Protein AF-0000000071072616 (afdb_homodimer)

Secondary structure (DSSP, 8-state):
--------------------------------S--STT-S---HHHHHHHHHHHHHHHHTTPPPPPGGGG-EEEEE-TTSSSS-EEE-TT-HHHHHTS---TTS-EEEEE--TT--TTSHHHHHHHHHHHHHS--EEEEEE-HHHH--S-HHHHHTTHHHHHHHHHHHHHHHHHHH---GGGEEEEEETHHHHHHHHHHHHTTTS--SEEEEES-B-TGGGG--TTSS--GGGSS-EEEEES-TTTTB---SSS-SEEEEEGGGS--TT-S-TTSSS-GGGHHHHHHHHHHHHHHH-TTS-EEEEES-HHHHHTT-----SS---TT---EEE-SEESS-SSPP---EEEEE---SSSS-S--SSEEE-------HHHHHHT-----/-----------------------------------STTTS---HHHHHHHHHHHHHHHHTTPPPPPGGGG-EEEEE-TTSSSS-EEE-TT-HHHHHTS---TTS-EEEEE--TT--TTSHHHHHHHHHHHHHS--EEEEEE-HHHH--S-HHHHHTTHHHHHHHHHHHHHHHHHHH---GGGEEEEEETHHHHHHHHHHHHHTTS--SEEEEES-B-TGGGG--TTSS--GGGSS-EEEEES-TTTTB---SSS-SEEEEEGGGS--TT-S-SSSSS-GGGHHHHHHHHHHHHHHH-TTS-EEEEES-HHHHHTT-----SS---TT---EEE-SEESS-SSPP---EEEEE---SSSS-S--SSEEE-------HHHHHHT-----

InterPro domains:
  IPR000734 Triacylglycerol lipase family [PR00821] (94-113)
  IPR000734 Triacylglycerol lipase family [PR00821] (159-178)
  IPR000734 Triacylglycerol lipase family [PR00821] (182-200)
  IPR000734 Triacylglycerol lipase family [PR00821] (282-297)
  IPR000734 Triacylglycerol lipase family [PTHR11610] (71-376)
  IPR013818 Lipase [PF00151] (71-360)
  IPR029058 Alpha/Beta hydrolase fold [G3DSA:3.40.50.1820] (52-362)
  IPR029058 Alpha/Beta hydrolase fold [SSF53474] (72-361)
  IPR033906 Lipase, N-terminal [cd00707] (72-356)

Sequence (774 aa):
MGSLTGMHLLRWSLWTWLLVLGAVGLDASVDYFAYAPGKCELSISLVIQDMIATEAGLLLGRPRLSQTKLLRYDLYTTLNPKERQIL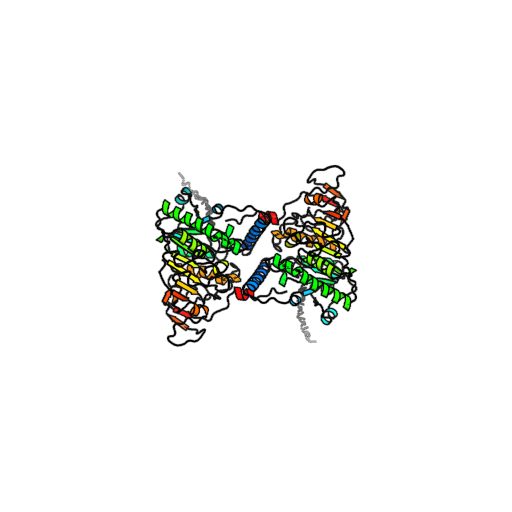RPGDLTMLRNSHFNPKWPVRISIHGWAGKSVTCSNAAIKDAYLSRGNYNVIILDWSRQALDISYPRVSKQLPSIAANVAKMLRFLHENTGVPYEQIYLIGHSAGSHISGLTGKMLRPQRLGAIFALDPAGLTQLSLGPEDRLDVNDALYVESIHTDLTLLGNPSTKLSHASFFANWGLGQPHCPNATATEFDFVCDHFAAMFYFAESVRNPKSFAALRCTSAKSVLSATCNCNIGGSGKYAVQTCTGNEFMGGEPAVHKRGIFYLSTRPQSPYGSSDGLVHIKRPRPSTIRETANRRPFGMGSLTGMHLLRWSLWTWLLVLGAVGLDASVDYFAYAPGKCELSISLVIQDMIATEAGLLLGRPRLSQTKLLRYDLYTTLNPKERQILRPGDLTMLRNSHFNPKWPVRISIHGWAGKSVTCSNAAIKDAYLSRGNYNVIILDWSRQALDISYPRVSKQLPSIAANVAKMLRFLHENTGVPYEQIYLIGHSAGSHISGLTGKMLRPQRLGAIFALDPAGLTQLSLGPEDRLDVNDALYVESIHTDLTLLGNPSTKLSHASFFANWGLGQPHCPNATATEFDFVCDHFAAMFYFAESVRNPKSFAALRCTSAKSVLSATCNCNIGGSGKYAVQTCTGNEFMGGEPAVHKRGIFYLSTRPQSPYGSSDGLVHIKRPRPSTIRETANRRPFG

Radius of gyration: 34.67 Å; Cα contacts (8 Å, |Δi|>4): 1694; chains: 2; bounding box: 90×113×124 Å

Foldseek 3Di:
DDDPDPPPPPCVVPVPVPVPPPCPVPPPVPVQQCLPLPRQPLDPVVLLVLQVVLVVCVVVPPDDDDQQVQKWKWKDWLVRLRDTQTDHQPCVVSVVPDPDDLVAFEEEEEEAASDACRASLVNLQSCLQRVVHTHTYIYMGRNNLRSHPDVVSSLVCLLVLLVRVLSRVVSCCVNRVRAQLRYEYEYAASGQFSLLSNLVVNPPGAHNEYEYQQHFCPPCVPDDCNSGAFANSHPFYEYEAQAVPHTGRLDPGRGQEYEYELLSFAALQADDPSSSDDRQCRSRSVSSNLQSLCANPVLQWFKAFAPDSVCSNQLQGDDDPDDRDRFDFDKAQGDHTPHYPPDDHDGGYIYAYFDNDPVTGPSPRMGGRGGHDHHSNVVVVPDDPDD/DDCPPPPPPPPVPPVVVPPCPPCPVPPPVPVLLPLPLPPQPLDPVVLLVLQVVLVVCVVVPPDDDDQQVQKWKWKDWLVRLRDTQIDHQPCVVSVVPDPDDLVAFEEEEEEAASDACRHSLVNLQSCLQRVVHTHTYIYMGRNNLRSHPDVVSSLVCLLVLLVRVLSRVCSCCVNRVRAQLSYEYEYAASGQFSLLSNLVVNPPGAHNEYEYQQHFCPPCVPDDCNSGAFANSHPFYEYEAQAVPHTGRLDPGRGQEYEYELLNFAALQADDPSSSDDRQCRSRSVSSNLQSLCANPVLQWFWAFAPDSVCSNQLQGDDPPDDRDRFDFDKAQGDHTPHYPPDDHDGGYIYAYFDNDPVTGPSPRMGGRGGHDHHSNVVVVPDDDDD

Nearest PDB structures (foldseek):
  2oxe-assembly2_B  TM=8.425E-01  e=4.514E-25  Homo sapiens
  1gpl-assembly1_A  TM=8.158E-01  e=2.319E-25  Cavia porcellus
  2oxe-assembly1_A  TM=8.269E-01  e=4.508E-24  Homo sapiens
  2pvs-assembly1_A  TM=8.313E-01  e=9.324E-24  Homo sapiens
  2pvs-assembly2_B  TM=8.144E-01  e=1.262E-23  Homo sapiens

pLDDT: mean 85.08, std 22.02, range [21.58, 98.94]

Organism: Drosophila erecta (NCBI:txid7220)

Solvent-accessible surface area (backbone atoms only — not comparable to full-atom values): 40206 Å² total; per-residue (Å²): 136,79,78,82,72,77,74,70,74,71,70,71,67,71,68,69,71,67,71,71,73,71,74,73,66,71,68,72,67,70,70,69,51,44,77,51,99,87,54,38,68,42,46,66,64,56,51,48,49,37,16,47,16,44,51,43,13,58,76,71,61,51,77,81,74,59,67,79,80,42,55,42,34,35,37,31,29,72,90,32,73,56,49,74,41,70,46,53,72,84,38,61,68,48,48,68,74,42,87,72,47,61,88,33,48,36,39,33,39,28,56,26,74,63,31,49,54,65,28,54,61,50,47,46,39,50,49,24,53,46,71,74,38,74,36,34,36,31,33,43,24,50,30,69,54,22,30,43,82,48,58,69,66,39,59,71,43,38,64,62,52,13,52,52,51,38,48,34,53,51,43,48,28,75,74,59,60,36,57,51,57,47,29,33,36,40,9,26,21,50,12,16,32,26,43,18,45,20,24,58,69,42,57,91,53,49,32,33,30,34,42,21,24,15,30,40,19,60,78,54,65,80,50,54,64,89,76,31,39,28,38,78,25,21,75,31,20,37,31,32,31,17,20,48,83,62,59,16,40,79,66,70,67,38,21,41,21,33,37,24,42,38,59,11,26,20,41,67,51,50,56,45,84,79,54,55,49,60,43,55,47,30,26,49,50,43,28,45,56,54,39,21,48,9,42,67,34,41,59,23,30,16,17,33,68,34,92,40,72,62,30,42,75,67,47,52,58,69,77,62,91,74,66,78,58,74,52,58,70,45,78,33,73,34,73,47,50,52,64,29,64,74,83,70,91,58,74,47,42,28,40,28,41,65,45,58,50,85,73,34,41,73,58,71,48,43,20,56,44,67,64,82,42,77,33,48,42,56,56,38,24,68,47,66,66,79,121,133,82,76,79,74,73,76,73,74,73,74,71,69,71,69,67,70,67,72,69,70,69,72,71,66,71,68,70,68,70,70,56,68,41,71,48,97,86,50,37,67,43,46,65,64,55,51,49,52,36,16,49,16,43,52,41,14,57,76,72,63,51,77,81,75,60,68,80,79,43,56,44,34,34,37,31,29,70,90,33,74,57,50,75,42,70,46,53,71,84,40,60,67,47,50,69,74,42,87,72,46,59,89,33,47,35,40,34,39,28,55,26,74,64,31,49,55,64,27,55,61,51,46,45,39,50,49,22,53,46,72,75,39,73,36,33,34,30,32,42,24,50,28,70,54,22,29,42,83,49,58,69,66,39,59,72,43,37,64,62,51,12,51,51,49,39,47,34,53,50,43,47,29,75,74,60,62,34,57,49,56,47,30,33,34,40,8,27,22,52,13,16,32,27,41,18,45,19,26,57,70,43,58,91,54,48,31,33,30,32,42,22,23,13,31,41,17,59,79,54,65,78,50,56,63,89,77,31,36,26,36,80,24,22,76,32,21,37,31,34,30,17,20,49,84,61,58,16,40,78,66,70,67,40,22,41,22,33,36,22,42,37,60,11,26,20,42,68,50,50,56,45,84,79,55,56,50,61,44,55,46,31,25,50,50,42,28,45,54,54,40,21,48,10,42,66,36,42,58,23,30,17,16,32,68,34,94,40,73,63,30,42,74,66,47,51,56,67,75,62,93,74,67,78,57,74,51,58,72,44,77,34,75,35,71,47,51,50,64,28,64,75,82,69,90,58,74,47,42,28,40,26,42,63,44,58,50,83,74,34,42,72,57,70,48,45,18,56,45,67,64,81,42,76,34,47,40,58,54,38,23,68,47,67,65,79,124

Structure (mmCIF, N/CA/C/O backbone):
data_AF-0000000071072616-model_v1
#
loop_
_entity.id
_entity.type
_entity.pdbx_description
1 polymer GG16977
#
loop_
_atom_site.group_PDB
_atom_site.id
_atom_site.type_symbol
_atom_site.label_atom_id
_atom_site.label_alt_id
_atom_site.label_comp_id
_atom_site.label_asym_id
_atom_site.label_entity_id
_atom_site.label_seq_id
_atom_site.pdbx_PDB_ins_code
_atom_site.Cartn_x
_atom_site.Cartn_y
_atom_site.Cartn_z
_atom_site.occupancy
_atom_site.B_iso_or_equiv
_atom_site.auth_seq_id
_atom_site.auth_comp_id
_atom_site.auth_asym_id
_atom_site.auth_atom_id
_atom_site.pdbx_PDB_model_num
ATOM 1 N N . MET A 1 1 ? -52.188 4.984 -93 1 22.78 1 MET A N 1
ATOM 2 C CA . MET A 1 1 ? -51.219 3.932 -93.312 1 22.78 1 MET A CA 1
ATOM 3 C C . MET A 1 1 ? -49.906 4.148 -92.562 1 22.78 1 MET A C 1
ATOM 5 O O . MET A 1 1 ? -49.125 3.225 -92.375 1 22.78 1 MET A O 1
ATOM 9 N N . GLY A 1 2 ? -49.625 5.484 -92.5 1 22.42 2 GLY A N 1
ATOM 10 C CA . GLY A 1 2 ? -48.312 5.992 -92.188 1 22.42 2 GLY A CA 1
ATOM 11 C C . GLY A 1 2 ? -47.75 5.496 -90.875 1 22.42 2 GLY A C 1
ATOM 12 O O . GLY A 1 2 ? -48.5 4.992 -90.062 1 22.42 2 GLY A O 1
ATOM 13 N N . SER A 1 3 ? -46.438 5.566 -90.75 1 21.58 3 SER A N 1
ATOM 14 C CA . SER A 1 3 ? -45.188 5.016 -90.312 1 21.58 3 SER A CA 1
ATOM 15 C C . SER A 1 3 ? -44.906 5.457 -88.875 1 21.58 3 SER A C 1
ATOM 17 O O . SER A 1 3 ? -44.062 6.328 -88.625 1 21.58 3 SER A O 1
ATOM 19 N N . LEU A 1 4 ? -46 5.855 -88.25 1 24.3 4 LEU A N 1
ATOM 20 C CA . LEU A 1 4 ? -45.812 6.602 -87 1 24.3 4 LEU A CA 1
ATOM 21 C C . LEU A 1 4 ? -44.875 5.867 -86.062 1 24.3 4 LEU A C 1
ATOM 23 O O . LEU A 1 4 ? -45.125 4.719 -85.688 1 24.3 4 LEU A O 1
ATOM 27 N N . THR A 1 5 ? -43.594 6.258 -86.25 1 24.67 5 THR A N 1
ATOM 28 C CA . THR A 1 5 ? -42.281 5.883 -85.75 1 24.67 5 THR A CA 1
ATOM 29 C C . THR A 1 5 ? -42.312 5.711 -84.25 1 24.67 5 THR A C 1
ATOM 31 O O . THR A 1 5 ? -43.062 6.379 -83.5 1 24.67 5 THR A O 1
ATOM 34 N N . GLY A 1 6 ? -41.781 4.582 -83.688 1 23.25 6 GLY A N 1
ATOM 35 C CA . GLY A 1 6 ? -41.656 3.656 -82.625 1 23.25 6 GLY A CA 1
ATOM 36 C C . GLY A 1 6 ? -40.875 4.246 -81.438 1 23.25 6 GLY A C 1
ATOM 37 O O . GLY A 1 6 ? -39.656 4.227 -81.375 1 23.25 6 GLY A O 1
ATOM 38 N N . MET A 1 7 ? -41.25 5.617 -81.25 1 24.14 7 MET A N 1
ATOM 39 C CA . MET A 1 7 ? -40.375 6.34 -80.312 1 24.14 7 MET A CA 1
ATOM 40 C C . MET A 1 7 ? -40.125 5.527 -79.062 1 24.14 7 MET A C 1
ATOM 42 O O . MET A 1 7 ? -41.062 5.148 -78.375 1 24.14 7 MET A O 1
ATOM 46 N N . HIS A 1 8 ? -39.062 4.766 -79.125 1 23.36 8 HIS A N 1
ATOM 47 C CA . HIS A 1 8 ? -38.438 3.85 -78.188 1 23.36 8 HIS A CA 1
ATOM 48 C C . HIS A 1 8 ? -38.281 4.504 -76.812 1 23.36 8 HIS A C 1
ATOM 50 O O . HIS A 1 8 ? -37.656 5.562 -76.688 1 23.36 8 HIS A O 1
ATOM 56 N N . LEU A 1 9 ? -39.469 4.672 -76.188 1 24.8 9 LEU A N 1
ATOM 57 C CA . LEU A 1 9 ? -39.531 5.188 -74.812 1 24.8 9 LEU A CA 1
ATOM 58 C C . LEU A 1 9 ? -38.438 4.574 -74 1 24.8 9 LEU A C 1
ATOM 60 O O . LEU A 1 9 ? -38.344 3.35 -73.875 1 24.8 9 LEU A O 1
ATOM 64 N N . LEU A 1 10 ? -37.25 5.172 -74.25 1 24.12 10 LEU A N 1
ATOM 65 C CA . LEU A 1 10 ? -36.031 4.84 -73.5 1 24.12 10 LEU A CA 1
ATOM 66 C C . LEU A 1 10 ? -36.344 4.723 -72 1 24.12 10 LEU A C 1
ATOM 68 O O . LEU A 1 10 ? -36.938 5.633 -71.438 1 24.12 10 LEU A O 1
ATOM 72 N N . ARG A 1 11 ? -36.656 3.467 -71.688 1 25.62 11 ARG A N 1
ATOM 73 C CA . ARG A 1 11 ? -36.844 2.91 -70.312 1 25.62 11 ARG A CA 1
ATOM 74 C C . ARG A 1 11 ? -35.844 3.475 -69.375 1 25.62 11 ARG A C 1
ATOM 76 O O . ARG A 1 11 ? -34.625 3.219 -69.5 1 25.62 11 ARG A O 1
ATOM 83 N N . TRP A 1 12 ? -35.938 4.805 -69.25 1 24.3 12 TRP A N 1
ATOM 84 C CA . TRP A 1 12 ? -35.031 5.402 -68.312 1 24.3 12 TRP A CA 1
ATOM 85 C C . TRP A 1 12 ? -35 4.559 -67 1 24.3 12 TRP A C 1
ATOM 87 O O . TRP A 1 12 ? -36.031 4.395 -66.312 1 24.3 12 TRP A O 1
ATOM 97 N N . SER A 1 13 ? -34.562 3.305 -67.312 1 23.81 13 SER A N 1
ATOM 98 C CA . SER A 1 13 ? -34.312 2.459 -66.125 1 23.81 13 SER A CA 1
ATOM 99 C C . SER A 1 13 ? -33.719 3.256 -65 1 23.81 13 SER A C 1
ATOM 101 O O . SER A 1 13 ? -32.656 3.842 -65.125 1 23.81 13 SER A O 1
ATOM 103 N N . LEU A 1 14 ? -34.594 4.145 -64.562 1 26.8 14 LEU A N 1
ATOM 104 C CA . LEU A 1 14 ? -34.281 4.738 -63.25 1 26.8 14 LEU A CA 1
ATOM 105 C C . LEU A 1 14 ? -33.562 3.744 -62.344 1 26.8 14 LEU A C 1
ATOM 107 O O . LEU A 1 14 ? -34.094 2.725 -61.938 1 26.8 14 LEU A O 1
ATOM 111 N N . TRP A 1 15 ? -32.375 3.387 -62.844 1 24.34 15 TRP A N 1
ATOM 112 C CA . TRP A 1 15 ? -31.469 2.588 -62.031 1 24.34 15 TRP A CA 1
ATOM 113 C C . TRP A 1 15 ? -31.484 3.07 -60.594 1 24.34 15 TRP A C 1
ATOM 115 O O . TRP A 1 15 ? -31.094 4.211 -60.312 1 24.34 15 TRP A O 1
ATOM 125 N N . THR A 1 16 ? -32.688 2.842 -59.969 1 25.86 16 THR A N 1
ATOM 126 C CA . THR A 1 16 ? -32.719 2.975 -58.531 1 25.86 16 THR A CA 1
ATOM 127 C C . THR A 1 16 ? -31.391 2.555 -57.906 1 25.86 16 THR A C 1
ATOM 129 O O . THR A 1 16 ? -30.984 1.395 -58 1 25.86 16 THR A O 1
ATOM 132 N N . TRP A 1 17 ? -30.438 3.355 -58.188 1 26.48 17 TRP A N 1
ATOM 133 C CA . TRP A 1 17 ? -29.188 3.139 -57.469 1 26.48 17 TRP A CA 1
ATOM 134 C C . TRP A 1 17 ? -29.469 2.762 -56 1 26.48 17 TRP A C 1
ATOM 136 O O . TRP A 1 17 ? -29.969 3.58 -55.219 1 26.48 17 TRP A O 1
ATOM 146 N N . LEU A 1 18 ? -30.156 1.641 -55.875 1 25.84 18 LEU A N 1
ATOM 147 C CA . LEU A 1 18 ? -30.219 1.137 -54.531 1 25.84 18 LEU A CA 1
ATOM 148 C C . LEU A 1 18 ? -28.859 1.293 -53.844 1 25.84 18 LEU A C 1
ATOM 150 O O . LEU A 1 18 ? -27.875 0.679 -54.25 1 25.84 18 LEU A O 1
ATOM 154 N N . LEU A 1 19 ? -28.562 2.496 -53.562 1 26.77 19 LEU A N 1
ATOM 155 C CA . LEU A 1 19 ? -27.438 2.689 -52.656 1 26.77 19 LEU A CA 1
ATOM 156 C C . LEU A 1 19 ? -27.453 1.65 -51.531 1 26.77 19 LEU A C 1
ATOM 158 O O . LEU A 1 19 ? -28.344 1.654 -50.688 1 26.77 19 LEU A O 1
ATOM 162 N N . VAL A 1 20 ? -27.25 0.407 -51.844 1 27.09 20 VAL A N 1
ATOM 163 C CA . VAL A 1 20 ? -26.984 -0.54 -50.781 1 27.09 20 VAL A CA 1
ATOM 164 C C . VAL A 1 20 ? -25.969 0.048 -49.812 1 27.09 20 VAL A C 1
ATOM 166 O O . VAL A 1 20 ? -24.797 0.202 -50.156 1 27.09 20 VAL A O 1
ATOM 169 N N . LEU A 1 21 ? -26.375 1.062 -49.094 1 30.33 21 LEU A N 1
ATOM 170 C CA . LEU A 1 21 ? -25.578 1.393 -47.938 1 30.33 21 LEU A CA 1
ATOM 171 C C . LEU A 1 21 ? -25.109 0.129 -47.219 1 30.33 21 LEU A C 1
ATOM 173 O O . LEU A 1 21 ? -25.922 -0.625 -46.688 1 30.33 21 LEU A O 1
ATOM 177 N N . GLY A 1 22 ? -24.266 -0.576 -47.844 1 25.94 22 GLY A N 1
ATOM 178 C CA . GLY A 1 22 ? -23.641 -1.701 -47.156 1 25.94 22 GLY A CA 1
ATOM 179 C C . GLY A 1 22 ? -23.344 -1.431 -45.688 1 25.94 22 GLY A C 1
ATOM 180 O O . GLY A 1 22 ? -22.734 -0.414 -45.344 1 25.94 22 GLY A O 1
ATOM 181 N N . ALA A 1 23 ? -24.234 -1.999 -44.781 1 29.53 23 ALA A N 1
ATOM 182 C CA . ALA A 1 23 ? -24.078 -2.17 -43.344 1 29.53 23 ALA A CA 1
ATOM 183 C C . ALA A 1 23 ? -22.672 -2.666 -43 1 29.53 23 ALA A C 1
ATOM 185 O O . ALA A 1 23 ? -22.406 -3.863 -43.094 1 29.53 23 ALA A O 1
ATOM 186 N N . VAL A 1 24 ? -21.688 -2.129 -43.625 1 30.08 24 VAL A N 1
ATOM 187 C CA . VAL A 1 24 ? -20.469 -2.691 -43.031 1 30.08 24 VAL A CA 1
ATOM 188 C C . VAL A 1 24 ? -20.578 -2.676 -41.5 1 30.08 24 VAL A C 1
ATOM 190 O O . VAL A 1 24 ? -20.641 -1.606 -40.875 1 30.08 24 VAL A O 1
ATOM 193 N N . GLY A 1 25 ? -21.469 -3.592 -41.062 1 24.83 25 GLY A N 1
ATOM 194 C CA . GLY A 1 25 ? -21.484 -3.947 -39.656 1 24.83 25 GLY A CA 1
ATOM 195 C C . GLY A 1 25 ? -20.094 -3.998 -39.031 1 24.83 25 GLY A C 1
ATOM 196 O O . GLY A 1 25 ? -19.312 -4.91 -39.344 1 24.83 25 GLY A O 1
ATOM 197 N N . LEU A 1 26 ? -19.484 -2.861 -39 1 26.39 26 LEU A N 1
ATOM 198 C CA . LEU A 1 26 ? -18.25 -2.867 -38.219 1 26.39 26 LEU A CA 1
ATOM 199 C C . LEU A 1 26 ? -18.422 -3.676 -36.938 1 26.39 26 LEU A C 1
ATOM 201 O O . LEU A 1 26 ? -19.234 -3.33 -36.094 1 26.39 26 LEU A O 1
ATOM 205 N N . ASP A 1 27 ? -18.469 -4.965 -37.219 1 22.97 27 ASP A N 1
ATOM 206 C CA . ASP A 1 27 ? -18.328 -5.891 -36.125 1 22.97 27 ASP A CA 1
ATOM 207 C C . ASP A 1 27 ? -17.328 -5.367 -35.094 1 22.97 27 ASP A C 1
ATOM 209 O O . ASP A 1 27 ? -16.141 -5.254 -35.375 1 22.97 27 ASP A O 1
ATOM 213 N N . ALA A 1 28 ? -17.875 -4.457 -34.406 1 31.95 28 ALA A N 1
ATOM 214 C CA . ALA A 1 28 ? -17.219 -4.133 -33.156 1 31.95 28 ALA A CA 1
ATOM 215 C C . ALA A 1 28 ? -16.734 -5.398 -32.438 1 31.95 28 ALA A C 1
ATOM 217 O O . ALA A 1 28 ? -17.5 -6.066 -31.75 1 31.95 28 ALA A O 1
ATOM 218 N N . SER A 1 29 ? -15.961 -6.227 -33.344 1 25.38 29 SER A N 1
ATOM 219 C CA . SER A 1 29 ? -15.336 -7.312 -32.594 1 25.38 29 SER A CA 1
ATOM 220 C C . SER A 1 29 ? -14.875 -6.84 -31.234 1 25.38 29 SER A C 1
ATOM 222 O O . SER A 1 29 ? -14 -5.98 -31.125 1 25.38 29 SER A O 1
ATOM 224 N N . VAL A 1 30 ? -15.734 -6.781 -30.391 1 27.94 30 VAL A N 1
ATOM 225 C CA . VAL A 1 30 ? -15.578 -6.641 -28.953 1 27.94 30 VAL A CA 1
ATOM 226 C C . VAL A 1 30 ? -14.406 -7.492 -28.469 1 27.94 30 VAL A C 1
ATOM 228 O O . VAL A 1 30 ? -14.516 -8.719 -28.375 1 27.94 30 VAL A O 1
ATOM 231 N N . ASP A 1 31 ? -13.18 -7.227 -29.234 1 27.78 31 ASP A N 1
ATOM 232 C CA . ASP A 1 31 ? -11.953 -7.891 -28.797 1 27.78 31 ASP A CA 1
ATOM 233 C C . ASP A 1 31 ? -11.844 -7.918 -27.281 1 27.78 31 ASP A C 1
ATOM 235 O O . ASP A 1 31 ? -11.5 -6.914 -26.656 1 27.78 31 ASP A O 1
ATOM 239 N N . TYR A 1 32 ? -12.711 -8.555 -26.75 1 26.5 32 TYR A N 1
ATOM 240 C CA . TYR A 1 32 ? -12.859 -8.836 -25.328 1 26.5 32 TYR A CA 1
ATOM 241 C C . TYR A 1 32 ? -11.508 -9.102 -24.672 1 26.5 32 TYR A C 1
ATOM 243 O O . TYR A 1 32 ? -11.258 -8.656 -23.547 1 26.5 32 TYR A O 1
ATOM 251 N N . PHE A 1 33 ? -10.859 -10.344 -25.172 1 32.41 33 PHE A N 1
ATOM 252 C CA . PHE A 1 33 ? -9.789 -11.008 -24.438 1 32.41 33 PHE A CA 1
ATOM 253 C C . PHE A 1 33 ? -8.453 -10.312 -24.688 1 32.41 33 PHE A C 1
ATOM 255 O O . PHE A 1 33 ? -7.43 -10.969 -24.875 1 32.41 33 PHE A O 1
ATOM 262 N N . ALA A 1 34 ? -8.336 -9.18 -25.219 1 31.03 34 ALA A N 1
ATOM 263 C CA . ALA A 1 34 ? -7.176 -8.617 -25.906 1 31.03 34 ALA A CA 1
ATOM 264 C C . ALA A 1 34 ? -5.973 -8.539 -24.969 1 31.03 34 ALA A C 1
ATOM 266 O O . ALA A 1 34 ? -5.961 -7.75 -24.031 1 31.03 34 ALA A O 1
ATOM 267 N N . TYR A 1 35 ? -5.25 -9.602 -24.703 1 34.19 35 TYR A N 1
ATOM 268 C CA . TYR A 1 35 ? -3.928 -9.711 -24.094 1 34.19 35 TYR A CA 1
ATOM 269 C C . TYR A 1 35 ? -3.004 -8.609 -24.609 1 34.19 35 TYR A C 1
ATOM 271 O O . TYR A 1 35 ? -1.781 -8.711 -24.484 1 34.19 35 TYR A O 1
ATOM 279 N N . ALA A 1 36 ? -3.357 -7.824 -25.594 1 34.16 36 ALA A N 1
ATOM 280 C CA . ALA A 1 36 ? -2.463 -6.816 -26.156 1 34.16 36 ALA A CA 1
ATOM 281 C C . ALA A 1 36 ? -1.95 -5.875 -25.062 1 34.16 36 ALA A C 1
ATOM 283 O O . ALA A 1 36 ? -2.678 -5.547 -24.125 1 34.16 36 ALA A O 1
ATOM 284 N N . PRO A 1 37 ? -0.721 -5.602 -24.875 1 36.59 37 PRO A N 1
ATOM 285 C CA . PRO A 1 37 ? -0.229 -4.395 -24.203 1 36.59 37 PRO A CA 1
ATOM 286 C C . PRO A 1 37 ? -1.262 -3.27 -24.172 1 36.59 37 PRO A C 1
ATOM 288 O O . PRO A 1 37 ? -1.828 -2.924 -25.219 1 36.59 37 PRO A O 1
ATOM 291 N N . GLY A 1 38 ? -2.205 -3.199 -22.844 1 37.78 38 GLY A N 1
ATOM 292 C CA . GLY A 1 38 ? -3.33 -2.289 -22.703 1 37.78 38 GLY A CA 1
ATOM 293 C C . GLY A 1 38 ? -4.531 -2.932 -22.031 1 37.78 38 GLY A C 1
ATOM 294 O O . GLY A 1 38 ? -5.461 -2.238 -21.609 1 37.78 38 GLY A O 1
ATOM 295 N N . LYS A 1 39 ? -4.797 -4.445 -22.219 1 45 39 LYS A N 1
ATOM 296 C CA . LYS A 1 39 ? -6.086 -4.945 -21.75 1 45 39 LYS A CA 1
ATOM 297 C C . LYS A 1 39 ? -5.969 -5.551 -20.359 1 45 39 LYS A C 1
ATOM 299 O O . LYS A 1 39 ? -6.934 -6.113 -19.828 1 45 39 LYS A O 1
ATOM 304 N N . CYS A 1 40 ? -4.98 -6.172 -19.922 1 52.31 40 CYS A N 1
ATOM 305 C CA . CYS A 1 40 ? -4.859 -6.57 -18.531 1 52.31 40 CYS A CA 1
ATOM 306 C C . CYS A 1 40 ? -4.973 -5.359 -17.609 1 52.31 40 CYS A C 1
ATOM 308 O O . CYS A 1 40 ? -4.703 -4.23 -18.031 1 52.31 40 CYS A O 1
ATOM 310 N N . GLU A 1 41 ? -5.977 -5.602 -16.75 1 52.97 41 GLU A N 1
ATOM 311 C CA . GLU A 1 41 ? -6.152 -4.566 -15.742 1 52.97 41 GLU A CA 1
ATOM 312 C C . GLU A 1 41 ? -4.855 -4.312 -14.984 1 52.97 41 GLU A C 1
ATOM 314 O O . GLU A 1 41 ? -4.289 -5.23 -14.383 1 52.97 41 GLU A O 1
ATOM 319 N N . LEU A 1 42 ? -3.936 -3.551 -15.5 1 51.69 42 LEU A N 1
ATOM 320 C CA . LEU A 1 42 ? -2.646 -3.211 -14.906 1 51.69 42 LEU A CA 1
ATOM 321 C C . LEU A 1 42 ? -2.811 -2.141 -13.828 1 51.69 42 LEU A C 1
ATOM 323 O O . LEU A 1 42 ? -2.178 -1.085 -13.898 1 51.69 42 LEU A O 1
ATOM 327 N N . SER A 1 43 ? -3.867 -2.145 -12.945 1 63 43 SER A N 1
ATOM 328 C CA . SER A 1 43 ? -3.621 -0.844 -12.336 1 63 43 SER A CA 1
ATOM 329 C C . SER A 1 43 ? -3.16 -0.992 -10.883 1 63 43 SER A C 1
ATOM 331 O O . SER A 1 43 ? -3.893 -1.519 -10.047 1 63 43 SER A O 1
ATOM 333 N N . ILE A 1 44 ? -1.83 -1.031 -10.742 1 69.44 44 ILE A N 1
ATOM 334 C CA . ILE A 1 44 ? -1.217 -0.937 -9.422 1 69.44 44 ILE A CA 1
ATOM 335 C C . ILE A 1 44 ? -2.107 -0.111 -8.492 1 69.44 44 ILE A C 1
ATOM 337 O O . ILE A 1 44 ? -2.316 -0.476 -7.336 1 69.44 44 ILE A O 1
ATOM 341 N N . SER A 1 45 ? -2.709 0.783 -9.102 1 70.75 45 SER A N 1
ATOM 342 C CA . SER A 1 45 ? -3.543 1.677 -8.305 1 70.75 45 SER A CA 1
ATOM 343 C C . SER A 1 45 ? -4.789 0.962 -7.797 1 70.75 45 SER A C 1
ATOM 345 O O . SER A 1 45 ? -5.199 1.159 -6.652 1 70.75 45 SER A O 1
ATOM 347 N N . LEU A 1 46 ? -5.301 0.131 -8.641 1 76.88 46 LEU A N 1
ATOM 348 C CA . LEU A 1 46 ? -6.516 -0.581 -8.25 1 76.88 46 LEU A CA 1
ATOM 349 C C . LEU A 1 46 ? -6.211 -1.625 -7.176 1 76.88 46 LEU A C 1
ATOM 351 O O . LEU A 1 46 ? -7.004 -1.823 -6.254 1 76.88 46 LEU A O 1
ATOM 355 N N . VAL A 1 47 ? -5.094 -2.297 -7.277 1 81.44 47 VAL A N 1
ATOM 356 C CA . VAL A 1 47 ? -4.684 -3.295 -6.293 1 81.44 47 VAL A CA 1
ATOM 357 C C . VAL A 1 47 ? -4.508 -2.637 -4.93 1 81.44 47 VAL A C 1
ATOM 359 O O . VAL A 1 47 ? -4.988 -3.154 -3.916 1 81.44 47 VAL A O 1
ATOM 362 N N . ILE A 1 48 ? -3.928 -1.539 -4.992 1 80 48 ILE A N 1
ATOM 363 C CA . ILE A 1 48 ? -3.678 -0.823 -3.746 1 80 48 ILE A CA 1
ATOM 364 C C . ILE A 1 48 ? -5 -0.362 -3.141 1 80 48 ILE A C 1
ATOM 366 O O . ILE A 1 48 ? -5.215 -0.487 -1.932 1 80 48 ILE A O 1
ATOM 370 N N . GLN A 1 49 ? -5.824 0.167 -3.982 1 79.81 49 GLN A N 1
ATOM 371 C CA . GLN A 1 49 ? -7.137 0.595 -3.514 1 79.81 49 GLN A CA 1
ATOM 372 C C . GLN A 1 49 ? -7.898 -0.564 -2.875 1 79.81 49 GLN A C 1
ATOM 374 O O . GLN A 1 49 ? -8.539 -0.396 -1.834 1 79.81 49 GLN A O 1
ATOM 379 N N . ASP A 1 50 ? -7.82 -1.696 -3.475 1 85.81 50 ASP A N 1
ATOM 380 C CA . ASP A 1 50 ? -8.516 -2.867 -2.949 1 85.81 50 ASP A CA 1
ATOM 381 C C . ASP A 1 50 ? -7.91 -3.312 -1.618 1 85.81 50 ASP A C 1
ATOM 383 O O . ASP A 1 50 ? -8.633 -3.734 -0.713 1 85.81 50 ASP A O 1
ATOM 387 N N . MET A 1 51 ? -6.645 -3.232 -1.521 1 88.19 51 MET A N 1
ATOM 388 C CA . MET A 1 51 ? -5.988 -3.619 -0.277 1 88.19 51 MET A CA 1
ATOM 389 C C . MET A 1 51 ? -6.352 -2.66 0.852 1 88.19 51 MET A C 1
ATOM 391 O O . MET A 1 51 ? -6.551 -3.084 1.992 1 88.19 51 MET A O 1
ATOM 395 N N . ILE A 1 52 ? -6.441 -1.416 0.509 1 85.44 52 ILE A N 1
ATOM 396 C CA . ILE A 1 52 ? -6.84 -0.413 1.49 1 85.44 52 ILE A CA 1
ATOM 397 C C . ILE A 1 52 ? -8.289 -0.653 1.916 1 85.44 52 ILE A C 1
ATOM 399 O O . ILE A 1 52 ? -8.617 -0.55 3.1 1 85.44 52 ILE A O 1
ATOM 403 N N . ALA A 1 53 ? -9.117 -0.943 0.952 1 87.56 53 ALA A N 1
ATOM 404 C CA . ALA A 1 53 ? -10.516 -1.247 1.261 1 87.56 53 ALA A CA 1
ATOM 405 C C . ALA A 1 53 ? -10.617 -2.432 2.217 1 87.56 53 ALA A C 1
ATOM 407 O O . ALA A 1 53 ? -11.43 -2.418 3.145 1 87.56 53 ALA A O 1
ATOM 408 N N . THR A 1 54 ? -9.828 -3.398 1.988 1 88.75 54 THR A N 1
ATOM 409 C CA . THR A 1 54 ? -9.797 -4.562 2.865 1 88.75 54 THR A CA 1
ATOM 410 C C . THR A 1 54 ? -9.367 -4.168 4.273 1 88.75 54 THR A C 1
ATOM 412 O O . THR A 1 54 ? -10.008 -4.543 5.258 1 88.75 54 THR A O 1
ATOM 415 N N . GLU A 1 55 ? -8.336 -3.424 4.352 1 87.69 55 GLU A N 1
ATOM 416 C CA . GLU A 1 55 ? -7.824 -3 5.652 1 87.69 55 GLU A CA 1
ATOM 417 C C . GLU A 1 55 ? -8.844 -2.139 6.387 1 87.69 55 GLU A C 1
ATOM 419 O O . GLU A 1 55 ? -9.078 -2.324 7.586 1 87.69 55 GLU A O 1
ATOM 424 N N . ALA A 1 56 ? -9.398 -1.201 5.66 1 88.19 56 ALA A N 1
ATOM 425 C CA . ALA A 1 56 ? -10.414 -0.333 6.25 1 88.19 56 ALA A CA 1
ATOM 426 C C . ALA A 1 56 ? -11.602 -1.145 6.75 1 88.19 56 ALA A C 1
ATOM 428 O O . ALA A 1 56 ? -12.156 -0.864 7.816 1 88.19 56 ALA A O 1
ATOM 429 N N . GLY A 1 57 ? -11.992 -2.082 5.957 1 89.06 57 GLY A N 1
ATOM 430 C CA . GLY A 1 57 ? -13.086 -2.951 6.367 1 89.06 57 GLY A CA 1
ATOM 431 C C . GLY A 1 57 ? -12.797 -3.695 7.66 1 89.06 57 GLY A C 1
ATOM 432 O O . GLY A 1 57 ? -13.672 -3.809 8.523 1 89.06 57 GLY A O 1
ATOM 433 N N . LEU A 1 58 ? -11.625 -4.148 7.812 1 87.25 58 LEU A N 1
ATOM 434 C CA . LEU A 1 58 ? -11.227 -4.852 9.023 1 87.25 58 LEU A CA 1
ATOM 435 C C . LEU A 1 58 ? -11.242 -3.916 10.227 1 87.25 58 LEU A C 1
ATOM 437 O O . LEU A 1 58 ? -11.758 -4.273 11.289 1 87.25 58 LEU A O 1
ATOM 441 N N . LEU A 1 59 ? -10.742 -2.742 10.031 1 86.12 59 LEU A N 1
ATOM 442 C CA . LEU A 1 59 ? -10.633 -1.776 11.117 1 86.12 59 LEU A CA 1
ATOM 443 C C . LEU A 1 59 ? -12.008 -1.271 11.539 1 86.12 59 LEU A C 1
ATOM 445 O O . LEU A 1 59 ? -12.234 -0.961 12.711 1 86.12 59 LEU A O 1
ATOM 449 N N . LEU A 1 60 ? -12.898 -1.243 10.555 1 89.62 60 LEU A N 1
ATOM 450 C CA . LEU A 1 60 ? -14.227 -0.701 10.836 1 89.62 60 LEU A CA 1
ATOM 451 C C . LEU A 1 60 ? -15.219 -1.819 11.141 1 89.62 60 LEU A C 1
ATOM 453 O O . LEU A 1 60 ? -16.422 -1.578 11.227 1 89.62 60 LEU A O 1
ATOM 457 N N . GLY A 1 61 ? -14.703 -3.035 11.188 1 86 61 GLY A N 1
ATOM 458 C CA . GLY A 1 61 ? -15.5 -4.16 11.664 1 86 61 GLY A CA 1
ATOM 459 C C . GLY A 1 61 ? -16.375 -4.766 10.586 1 86 61 GLY A C 1
ATOM 460 O O . GLY A 1 61 ? -17.516 -5.156 10.852 1 86 61 GLY A O 1
ATOM 461 N N . ARG A 1 62 ? -15.891 -4.738 9.375 1 82.81 62 ARG A N 1
ATOM 462 C CA . ARG A 1 62 ? -16.641 -5.438 8.328 1 82.81 62 ARG A CA 1
ATOM 463 C C . ARG A 1 62 ? -16.688 -6.934 8.609 1 82.81 62 ARG A C 1
ATOM 465 O O . ARG A 1 62 ? -15.672 -7.559 8.914 1 82.81 62 ARG A O 1
ATOM 472 N N . PRO A 1 63 ? -17.812 -7.453 8.57 1 75.88 63 PRO A N 1
ATOM 473 C CA . PRO A 1 63 ? -17.922 -8.891 8.805 1 75.88 63 PRO A CA 1
ATOM 474 C C . PRO A 1 63 ? -17.141 -9.719 7.781 1 75.88 63 PRO A C 1
ATOM 476 O O . PRO A 1 63 ? -17.094 -9.359 6.598 1 75.88 63 PRO A O 1
ATOM 479 N N . ARG A 1 64 ? -16.562 -10.68 8.312 1 73.25 64 ARG A N 1
ATOM 480 C CA . ARG A 1 64 ? -15.828 -11.578 7.418 1 73.25 64 ARG A CA 1
ATOM 481 C C . ARG A 1 64 ? -16.781 -12.492 6.66 1 73.25 64 ARG A C 1
ATOM 483 O O . ARG A 1 64 ? -17.766 -12.984 7.227 1 73.25 64 ARG A O 1
ATOM 490 N N . LEU A 1 65 ? -16.562 -12.547 5.414 1 69.62 65 LEU A N 1
ATOM 491 C CA . LEU A 1 65 ? -17.328 -13.484 4.613 1 69.62 65 LEU A CA 1
ATOM 492 C C . LEU A 1 65 ? -16.781 -14.906 4.746 1 69.62 65 LEU A C 1
ATOM 494 O O . LEU A 1 65 ? -15.602 -15.086 5.066 1 69.62 65 LEU A O 1
ATOM 498 N N . SER A 1 66 ? -17.625 -15.883 4.48 1 65.69 66 SER A N 1
ATOM 499 C CA . SER A 1 66 ? -17.188 -17.266 4.449 1 65.69 66 SER A CA 1
ATOM 500 C C . SER A 1 66 ? -16.234 -17.531 3.281 1 65.69 66 SER A C 1
ATOM 502 O O . SER A 1 66 ? -16.312 -16.859 2.25 1 65.69 66 SER A O 1
ATOM 504 N N . GLN A 1 67 ? -15.438 -18.422 3.486 1 62.22 67 GLN A N 1
ATOM 505 C CA . GLN A 1 67 ? -14.422 -18.766 2.494 1 62.22 67 GLN A CA 1
ATOM 506 C C . GLN A 1 67 ? -15.062 -19.188 1.178 1 62.22 67 GLN A C 1
ATOM 508 O O . GLN A 1 67 ? -14.578 -18.828 0.102 1 62.22 67 GLN A O 1
ATOM 513 N N . THR A 1 68 ? -16.031 -19.969 1.376 1 58.91 68 THR A N 1
ATOM 514 C CA . THR A 1 68 ? -16.688 -20.531 0.202 1 58.91 68 THR A CA 1
ATOM 515 C C . THR A 1 68 ? -17.203 -19.438 -0.715 1 58.91 68 THR A C 1
ATOM 517 O O . THR A 1 68 ? -17.25 -19.609 -1.937 1 58.91 68 THR A O 1
ATOM 520 N N . LYS A 1 69 ? -17.5 -18.453 -0.197 1 66.88 69 LYS A N 1
ATOM 521 C CA . LYS A 1 69 ? -18.078 -17.375 -0.983 1 66.88 69 LYS A CA 1
ATOM 522 C C . LYS A 1 69 ? -17 -16.453 -1.539 1 66.88 69 LYS A C 1
ATOM 524 O O . LYS A 1 69 ? -17.297 -15.547 -2.33 1 66.88 69 LYS A O 1
ATOM 529 N N . LEU A 1 70 ? -15.875 -17.016 -1.339 1 77.12 70 LEU A N 1
ATOM 530 C CA . LEU A 1 70 ? -14.812 -16.062 -1.617 1 77.12 70 LEU A CA 1
ATOM 531 C C . LEU A 1 70 ? -14.016 -16.469 -2.854 1 77.12 70 LEU A C 1
ATOM 533 O O . LEU A 1 70 ? -13.32 -15.648 -3.455 1 77.12 70 LEU A O 1
ATOM 537 N N . LEU A 1 71 ? -14.281 -17.688 -3.322 1 90.12 71 LEU A N 1
ATOM 538 C CA . LEU A 1 71 ? -13.43 -18.203 -4.398 1 90.12 71 LEU A CA 1
ATOM 539 C C . LEU A 1 71 ? -14.219 -18.344 -5.695 1 90.12 71 LEU A C 1
ATOM 541 O O . LEU A 1 71 ? -15.414 -18.625 -5.668 1 90.12 71 LEU A O 1
ATOM 545 N N . ARG A 1 72 ? -13.609 -18.062 -6.727 1 91.94 72 ARG A N 1
ATOM 546 C CA . ARG A 1 72 ? -14.195 -18.219 -8.055 1 91.94 72 ARG A CA 1
ATOM 547 C C . ARG A 1 72 ? -13.25 -18.984 -8.984 1 91.94 72 ARG A C 1
ATOM 549 O O . ARG A 1 72 ? -12.039 -18.766 -8.961 1 91.94 72 ARG A O 1
ATOM 556 N N . TYR A 1 73 ? -13.82 -19.875 -9.781 1 96.25 73 TYR A N 1
ATOM 557 C CA . TYR A 1 73 ? -13.07 -20.656 -10.758 1 96.25 73 TYR A CA 1
ATOM 558 C C . TYR A 1 73 ? -13.453 -20.266 -12.18 1 96.25 73 TYR A C 1
ATOM 560 O O . TYR A 1 73 ? -14.57 -20.531 -12.625 1 96.25 73 TYR A O 1
ATOM 568 N N . ASP A 1 74 ? -12.484 -19.688 -12.875 1 96.31 74 ASP A N 1
ATOM 569 C CA . ASP A 1 74 ? -12.703 -19.234 -14.242 1 96.31 74 ASP A CA 1
ATOM 570 C C . ASP A 1 74 ? -12.219 -20.281 -15.242 1 96.31 74 ASP A C 1
ATOM 572 O O . ASP A 1 74 ? -11.016 -20.516 -15.375 1 96.31 74 ASP A O 1
ATOM 576 N N . LEU A 1 75 ? -13.156 -20.844 -16.016 1 98.25 75 LEU A N 1
ATOM 577 C CA . LEU A 1 75 ? -12.805 -21.844 -17.016 1 98.25 75 LEU A CA 1
ATOM 578 C C . LEU A 1 75 ? -12.609 -21.203 -18.391 1 98.25 75 LEU A C 1
ATOM 580 O O . LEU A 1 75 ? -13.461 -20.422 -18.828 1 98.25 75 LEU A O 1
ATOM 584 N N . TYR A 1 76 ? -11.523 -21.5 -18.984 1 97.62 76 TYR A N 1
ATOM 585 C CA . TYR A 1 76 ? -11.234 -21.172 -20.375 1 97.62 76 TYR A CA 1
ATOM 586 C C . TYR A 1 76 ? -10.906 -22.422 -21.188 1 97.62 76 TYR A C 1
ATOM 588 O O . TYR A 1 76 ? -10.227 -23.312 -20.688 1 97.62 76 TYR A O 1
ATOM 596 N N . THR A 1 77 ? -11.383 -22.469 -22.344 1 98.31 77 THR A N 1
ATOM 597 C CA . THR A 1 77 ? -11.062 -23.484 -23.344 1 98.31 77 THR A CA 1
ATOM 598 C C . THR A 1 77 ? -10.875 -22.859 -24.719 1 98.31 77 THR A C 1
ATOM 600 O O . THR A 1 77 ? -10.977 -21.641 -24.875 1 98.31 77 THR A O 1
ATOM 603 N N . THR A 1 78 ? -10.555 -23.734 -25.734 1 97.38 78 THR A N 1
ATOM 604 C CA . THR A 1 78 ? -10.422 -23.234 -27.094 1 97.38 78 THR A CA 1
ATOM 605 C C . THR A 1 78 ? -11.766 -22.734 -27.625 1 97.38 78 THR A C 1
ATOM 607 O O . THR A 1 78 ? -11.812 -21.953 -28.578 1 97.38 78 THR A O 1
ATOM 610 N N . LEU A 1 79 ? -12.883 -23.125 -26.953 1 97.62 79 LEU A N 1
ATOM 611 C CA . LEU A 1 79 ? -14.219 -22.719 -27.375 1 97.62 79 LEU A CA 1
ATOM 612 C C . LEU A 1 79 ? -14.594 -21.375 -26.766 1 97.62 79 LEU A C 1
ATOM 614 O O . LEU A 1 79 ? -15.539 -20.719 -27.219 1 97.62 79 LEU A O 1
ATOM 618 N N . ASN A 1 80 ? -13.945 -20.938 -25.719 1 96.12 80 ASN A N 1
ATOM 619 C CA . ASN A 1 80 ? -14.148 -19.656 -25.062 1 96.12 80 ASN A CA 1
ATOM 620 C C . ASN A 1 80 ? -12.836 -19.062 -24.562 1 96.12 80 ASN A C 1
ATOM 622 O O . ASN A 1 80 ? -12.695 -18.781 -23.359 1 96.12 80 ASN A O 1
ATOM 626 N N . PRO A 1 81 ? -11.883 -18.797 -25.406 1 94.12 81 PRO A N 1
ATOM 627 C CA . PRO A 1 81 ? -10.531 -18.391 -25 1 94.12 81 PRO A CA 1
ATOM 628 C C . PRO A 1 81 ? -10.5 -16.984 -24.406 1 94.12 81 PRO A C 1
ATOM 630 O O . PRO A 1 81 ? -9.562 -16.641 -23.688 1 94.12 81 PRO A O 1
ATOM 633 N N . LYS A 1 82 ? -11.57 -16.188 -24.625 1 90 82 LYS A N 1
ATOM 634 C CA . LYS A 1 82 ? -11.531 -14.781 -24.219 1 90 82 LYS A CA 1
ATOM 635 C C . LYS A 1 82 ? -12.625 -14.477 -23.188 1 90 82 LYS A C 1
ATOM 637 O O . LYS A 1 82 ? -12.641 -13.391 -22.609 1 90 82 LYS A O 1
ATOM 642 N N . GLU A 1 83 ? -13.523 -15.414 -23.016 1 92.38 83 GLU A N 1
ATOM 643 C CA . GLU A 1 83 ? -14.633 -15.219 -22.078 1 92.38 83 GLU A CA 1
ATOM 644 C C . GLU A 1 83 ? -14.68 -16.328 -21.031 1 92.38 83 GLU A C 1
ATOM 646 O O . GLU A 1 83 ? -14.836 -17.5 -21.375 1 92.38 83 GLU A O 1
ATOM 651 N N . ARG A 1 84 ? -14.594 -15.93 -19.844 1 94.44 84 ARG A N 1
ATOM 652 C CA . ARG A 1 84 ? -14.562 -16.938 -18.781 1 94.44 84 ARG A CA 1
ATOM 653 C C . ARG A 1 84 ? -15.938 -17.562 -18.594 1 94.44 84 ARG A C 1
ATOM 655 O O . ARG A 1 84 ? -16.969 -16.922 -18.828 1 94.44 84 ARG A O 1
ATOM 662 N N . GLN A 1 85 ? -15.977 -18.797 -18.234 1 96.94 85 GLN A N 1
ATOM 663 C CA . GLN A 1 85 ? -17.125 -19.5 -17.656 1 96.94 85 GLN A CA 1
ATOM 664 C C . GLN A 1 85 ? -16.891 -19.844 -16.203 1 96.94 85 GLN A C 1
ATOM 666 O O . GLN A 1 85 ? -15.82 -20.344 -15.844 1 96.94 85 GLN A O 1
ATOM 671 N N . ILE A 1 86 ? -17.844 -19.562 -15.414 1 95 86 ILE A N 1
ATOM 672 C CA . ILE A 1 86 ? -17.672 -19.734 -13.969 1 95 86 ILE A CA 1
ATOM 673 C C . ILE A 1 86 ? -18.031 -21.156 -13.578 1 95 86 ILE A C 1
ATOM 675 O O . ILE A 1 86 ? -19.031 -21.719 -14.055 1 95 86 ILE A O 1
ATOM 67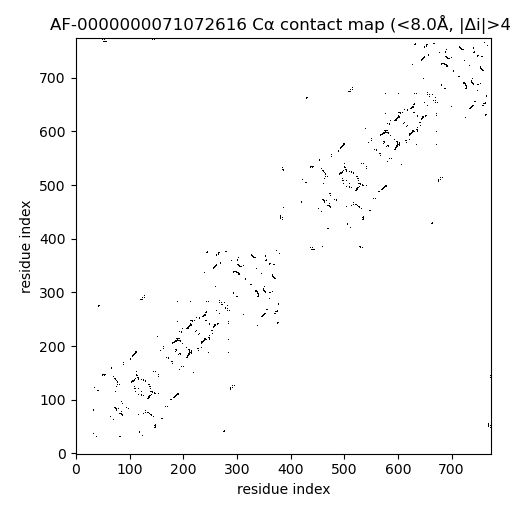9 N N . LEU A 1 87 ? -17.188 -21.766 -12.75 1 96.31 87 LEU A N 1
ATOM 680 C CA . LEU A 1 87 ? -17.469 -23.031 -12.109 1 96.31 87 LEU A CA 1
ATOM 681 C C . LEU A 1 87 ? -17.578 -22.875 -10.594 1 96.31 87 LEU A C 1
ATOM 683 O O . LEU A 1 87 ? -17.016 -21.938 -10.031 1 96.31 87 LEU A O 1
ATOM 687 N N . ARG A 1 88 ? -18.328 -23.703 -10.016 1 93.06 88 ARG A N 1
ATOM 688 C CA . ARG A 1 88 ? -18.484 -23.766 -8.562 1 93.06 88 ARG A CA 1
ATOM 689 C C . ARG A 1 88 ? -18.562 -25.219 -8.094 1 93.06 88 ARG A C 1
ATOM 691 O O . ARG A 1 88 ? -19.281 -26.031 -8.688 1 93.06 88 ARG A O 1
ATOM 698 N N . PRO A 1 89 ? -17.734 -25.438 -7.043 1 93.19 89 PRO A N 1
ATOM 699 C CA . PRO A 1 89 ? -17.875 -26.797 -6.523 1 93.19 89 PRO A CA 1
ATOM 700 C C . PRO A 1 89 ? -19.312 -27.125 -6.121 1 93.19 89 PRO A C 1
ATOM 702 O O . PRO A 1 89 ? -19.969 -26.328 -5.453 1 93.19 89 PRO A O 1
ATOM 705 N N . GLY A 1 90 ? -19.781 -28.234 -6.555 1 93.44 90 GLY A N 1
ATOM 706 C CA . GLY A 1 90 ? -21.109 -28.688 -6.18 1 93.44 90 GLY A CA 1
ATOM 707 C C . GLY A 1 90 ? -22.188 -28.25 -7.156 1 93.44 90 GLY A C 1
ATOM 708 O O . GLY A 1 90 ? -23.328 -28.734 -7.086 1 93.44 90 GLY A O 1
ATOM 709 N N . ASP A 1 91 ? -21.875 -27.406 -8.031 1 95.19 91 ASP A N 1
ATOM 710 C CA . ASP A 1 91 ? -22.859 -26.922 -9 1 95.19 91 ASP A CA 1
ATOM 711 C C . ASP A 1 91 ? -22.766 -27.703 -10.312 1 95.19 91 ASP A C 1
ATOM 713 O O . ASP A 1 91 ? -22.172 -27.219 -11.273 1 95.19 91 ASP A O 1
ATOM 717 N N . LEU A 1 92 ? -23.484 -28.766 -10.383 1 97.19 92 LEU A N 1
ATOM 718 C CA . LEU A 1 92 ? -23.422 -29.672 -11.523 1 97.19 92 LEU A CA 1
ATOM 719 C C . LEU A 1 92 ? -24.016 -29.016 -12.766 1 97.19 92 LEU A C 1
ATOM 721 O O . LEU A 1 92 ? -23.547 -29.25 -13.883 1 97.19 92 LEU A O 1
ATOM 725 N N . THR A 1 93 ? -25 -28.234 -12.555 1 97.56 93 THR A N 1
ATOM 726 C CA . THR A 1 93 ? -25.656 -27.547 -13.664 1 97.56 93 THR A CA 1
ATOM 727 C C . THR A 1 93 ? -24.672 -26.594 -14.352 1 97.56 93 THR A C 1
ATOM 729 O O . THR A 1 93 ? -24.578 -26.578 -15.578 1 97.56 93 THR A O 1
ATOM 732 N N . MET A 1 94 ? -23.938 -25.891 -13.57 1 96.5 94 MET A N 1
ATOM 733 C CA . MET A 1 94 ? -22.938 -24.984 -14.109 1 96.5 94 MET A CA 1
ATOM 734 C C . MET A 1 94 ? -21.859 -25.734 -14.867 1 96.5 94 MET A C 1
ATOM 736 O O . MET A 1 94 ? -21.375 -25.281 -15.906 1 96.5 94 MET A O 1
ATOM 740 N N . LEU A 1 95 ? -21.422 -26.828 -14.352 1 98 95 LEU A N 1
ATOM 741 C CA . LEU A 1 95 ? -20.406 -27.641 -14.984 1 98 95 LEU A CA 1
ATOM 742 C C . LEU A 1 95 ? -20.891 -28.203 -16.312 1 98 95 LEU A C 1
ATOM 744 O O . LEU A 1 95 ? -20.188 -28.125 -17.328 1 98 95 LEU A O 1
ATOM 748 N N . ARG A 1 96 ? -22.125 -28.688 -16.359 1 97.56 96 ARG A N 1
ATOM 749 C CA . ARG A 1 96 ? -22.688 -29.297 -17.562 1 97.56 96 ARG A CA 1
ATOM 750 C C . ARG A 1 96 ? -22.922 -28.266 -18.656 1 97.56 96 ARG A C 1
ATOM 752 O O . ARG A 1 96 ? -22.844 -28.578 -19.844 1 97.56 96 ARG A O 1
ATOM 759 N N . ASN A 1 97 ? -23.219 -27.062 -18.219 1 97.62 97 ASN A N 1
ATOM 760 C CA . ASN A 1 97 ? -23.484 -26 -19.172 1 97.62 97 ASN A CA 1
ATOM 761 C C . ASN A 1 97 ? -22.188 -25.312 -19.625 1 97.62 97 ASN A C 1
ATOM 763 O O . ASN A 1 97 ? -22.234 -24.391 -20.422 1 97.62 97 ASN A O 1
ATOM 767 N N . SER A 1 98 ? -21.078 -25.828 -19.094 1 98.38 98 SER A N 1
ATOM 768 C CA . SER A 1 98 ? -19.781 -25.25 -19.469 1 98.38 98 SER A CA 1
ATOM 769 C C . SER A 1 98 ? -19.141 -26.016 -20.609 1 98.38 98 SER A C 1
ATOM 771 O O . SER A 1 98 ? -19.672 -27.031 -21.062 1 98.38 98 SER A O 1
ATOM 773 N N . HIS A 1 99 ? -17.984 -25.484 -21.094 1 98.5 99 HIS A N 1
ATOM 774 C CA . HIS A 1 99 ? -17.234 -26.125 -22.156 1 98.5 99 HIS A CA 1
ATOM 775 C C . HIS A 1 99 ? -16.203 -27.109 -21.609 1 98.5 99 HIS A C 1
ATOM 777 O O . HIS A 1 99 ? -15.305 -27.547 -22.328 1 98.5 99 HIS A O 1
ATOM 783 N N . PHE A 1 100 ? -16.359 -27.453 -20.312 1 98.69 100 PHE A N 1
ATOM 784 C CA . PHE A 1 100 ? -15.445 -28.422 -19.719 1 98.69 100 PHE A CA 1
ATOM 785 C C . PHE A 1 100 ? -15.523 -29.766 -20.453 1 98.69 100 PHE A C 1
ATOM 787 O O . PHE A 1 100 ? -16.625 -30.281 -20.672 1 98.69 100 PHE A O 1
ATOM 794 N N . ASN A 1 101 ? -14.359 -30.25 -20.844 1 98.5 101 ASN A N 1
ATOM 795 C CA . ASN A 1 101 ? -14.266 -31.547 -21.516 1 98.5 101 ASN A CA 1
ATOM 796 C C . ASN A 1 101 ? -13.32 -32.5 -20.781 1 98.5 101 ASN A C 1
ATOM 798 O O . ASN A 1 101 ? -12.109 -32.281 -20.781 1 98.5 101 ASN A O 1
ATOM 802 N N . PRO A 1 102 ? -13.852 -33.531 -20.188 1 97.38 102 PRO A N 1
ATOM 803 C CA . PRO A 1 102 ? -13.031 -34.406 -19.359 1 97.38 102 PRO A CA 1
ATOM 804 C C . PRO A 1 102 ? -11.977 -35.156 -20.172 1 97.38 102 PRO A C 1
ATOM 806 O O . PRO A 1 102 ? -11.078 -35.781 -19.594 1 97.38 102 PRO A O 1
ATOM 809 N N . LYS A 1 103 ? -12.055 -35.125 -21.453 1 97.81 103 LYS A N 1
ATOM 810 C CA . LYS A 1 103 ? -11.055 -35.75 -22.297 1 97.81 103 LYS A CA 1
ATOM 811 C C . LYS A 1 103 ? -9.836 -34.875 -22.484 1 97.81 103 LYS A C 1
ATOM 813 O O . LYS A 1 103 ? -8.789 -35.312 -22.938 1 97.81 103 LYS A O 1
ATOM 818 N N . TRP A 1 104 ? -10 -33.625 -22.141 1 98.44 104 TRP A N 1
ATOM 819 C CA . TRP A 1 104 ? -8.898 -32.656 -22.266 1 98.44 104 TRP A CA 1
ATOM 820 C C . TRP A 1 104 ? -8.141 -32.531 -20.938 1 98.44 104 TRP A C 1
ATOM 822 O O . TRP A 1 104 ? -8.727 -32.656 -19.859 1 98.44 104 TRP A O 1
ATOM 832 N N . PRO A 1 105 ? -6.82 -32.312 -21 1 98.44 105 PRO A N 1
ATOM 833 C CA . PRO A 1 105 ? -6.062 -32.094 -19.781 1 98.44 105 PRO A CA 1
ATOM 834 C C . PRO A 1 105 ? -6.574 -30.875 -18.984 1 98.44 105 PRO A C 1
ATOM 836 O O . PRO A 1 105 ? -7.031 -29.906 -19.594 1 98.44 105 PRO A O 1
ATOM 839 N N . VAL A 1 106 ? -6.504 -30.953 -17.656 1 98.88 106 VAL A N 1
ATOM 840 C CA . VAL A 1 106 ? -6.941 -29.875 -16.781 1 98.88 106 VAL A CA 1
ATOM 841 C C . VAL A 1 106 ? -5.723 -29.156 -16.203 1 98.88 106 VAL A C 1
ATOM 843 O O . VAL A 1 106 ? -4.844 -29.797 -15.609 1 98.88 106 VAL A O 1
ATOM 846 N N . ARG A 1 107 ? -5.621 -27.875 -16.469 1 98.88 107 ARG A N 1
ATOM 847 C CA . ARG A 1 107 ? -4.57 -27 -15.945 1 98.88 107 ARG A CA 1
ATOM 848 C C . ARG A 1 107 ? -5.16 -25.875 -15.102 1 98.88 107 ARG A C 1
ATOM 850 O O . ARG A 1 107 ? -5.973 -25.094 -15.586 1 98.88 107 ARG A O 1
ATOM 857 N N . ILE A 1 108 ? -4.746 -25.797 -13.836 1 98.88 108 ILE A N 1
ATOM 858 C CA . ILE A 1 108 ? -5.305 -24.797 -12.938 1 98.88 108 ILE A CA 1
ATOM 859 C C . ILE A 1 108 ? -4.219 -23.812 -12.523 1 98.88 108 ILE A C 1
ATOM 861 O O . ILE A 1 108 ? -3.215 -24.203 -11.914 1 98.88 108 ILE A O 1
ATOM 865 N N . SER A 1 109 ? -4.41 -22.594 -12.891 1 98.38 109 SER A N 1
ATOM 866 C CA . SER A 1 109 ? -3.506 -21.516 -12.477 1 98.38 109 SER A CA 1
ATOM 867 C C . SER A 1 109 ? -3.961 -20.891 -11.164 1 98.38 109 SER A C 1
ATOM 869 O O . SER A 1 109 ? -5.137 -20.547 -11.008 1 98.38 109 SER A O 1
ATOM 871 N N . ILE A 1 110 ? -3.078 -20.766 -10.219 1 98.5 110 ILE A N 1
ATOM 872 C CA . ILE A 1 110 ? -3.348 -20.219 -8.898 1 98.5 110 ILE A CA 1
ATOM 873 C C . ILE A 1 110 ? -2.393 -19.047 -8.625 1 98.5 110 ILE A C 1
ATOM 875 O O . ILE A 1 110 ? -1.196 -19.266 -8.406 1 98.5 110 ILE A O 1
ATOM 879 N N . HIS A 1 111 ? -2.926 -17.844 -8.594 1 95.75 111 HIS A N 1
ATOM 880 C CA . HIS A 1 111 ? -2.102 -16.656 -8.414 1 95.75 111 HIS A CA 1
ATOM 881 C C . HIS A 1 111 ? -1.658 -16.5 -6.961 1 95.75 111 HIS A C 1
ATOM 883 O O . HIS A 1 111 ? -2.1 -17.266 -6.094 1 95.75 111 HIS A O 1
ATOM 889 N N . GLY A 1 112 ? -0.766 -15.547 -6.762 1 96.06 112 GLY A N 1
ATOM 890 C CA . GLY A 1 112 ? -0.232 -15.32 -5.43 1 96.06 112 GLY A CA 1
ATOM 891 C C . GLY A 1 112 ? -0.824 -14.094 -4.75 1 96.06 112 GLY A C 1
ATOM 892 O O . GLY A 1 112 ? -1.955 -13.703 -5.043 1 96.06 112 GLY A O 1
ATOM 893 N N . TRP A 1 113 ? -0.077 -13.586 -3.852 1 93.5 113 TRP A N 1
ATOM 894 C CA . TRP A 1 113 ? -0.448 -12.398 -3.088 1 93.5 113 TRP A CA 1
ATOM 895 C C . TRP A 1 113 ? -0.711 -11.219 -4.016 1 93.5 113 TRP A C 1
ATOM 897 O O . TRP A 1 113 ? 0.03 -11 -4.977 1 93.5 113 TRP A O 1
ATOM 907 N N . ALA A 1 114 ? -1.795 -10.531 -3.746 1 88.5 114 ALA A N 1
ATOM 908 C CA . ALA A 1 114 ? -2.164 -9.32 -4.473 1 88.5 114 ALA A CA 1
ATOM 909 C C . ALA A 1 114 ? -2.566 -9.641 -5.906 1 88.5 114 ALA A C 1
ATOM 911 O O . ALA A 1 114 ? -2.588 -8.75 -6.766 1 88.5 114 ALA A O 1
ATOM 912 N N . GLY A 1 115 ? -2.824 -10.875 -6.16 1 88.56 115 GLY A N 1
ATOM 913 C CA . GLY A 1 115 ? -3.209 -11.273 -7.504 1 88.56 115 GLY A CA 1
ATOM 914 C C . GLY A 1 115 ? -4.711 -11.289 -7.715 1 88.56 115 GLY A C 1
ATOM 915 O O . GLY A 1 115 ? -5.48 -11.242 -6.754 1 88.56 115 GLY A O 1
ATOM 916 N N . LYS A 1 116 ? -5.09 -11.312 -9.023 1 86.75 116 LYS A N 1
ATOM 917 C CA . LYS A 1 116 ? -6.445 -11.508 -9.523 1 86.75 116 LYS A CA 1
ATOM 918 C C . LYS A 1 116 ? -6.453 -12.445 -10.727 1 86.75 116 LYS A C 1
ATOM 920 O O . LYS A 1 116 ? -5.434 -12.609 -11.406 1 86.75 116 LYS A O 1
ATOM 925 N N . SER A 1 117 ? -7.555 -13.039 -10.945 1 88 117 SER A N 1
ATOM 926 C CA . SER A 1 117 ? -7.648 -13.938 -12.086 1 88 117 SER A CA 1
ATOM 927 C C . SER A 1 117 ? -7.449 -13.18 -13.398 1 88 117 SER A C 1
ATOM 929 O O . SER A 1 117 ? -7.023 -13.766 -14.398 1 88 117 SER A O 1
ATOM 931 N N . VAL A 1 118 ? -7.625 -11.891 -13.336 1 81.5 118 VAL A N 1
ATOM 932 C CA . VAL A 1 118 ? -7.645 -11.125 -14.578 1 81.5 118 VAL A CA 1
ATOM 933 C C . VAL A 1 118 ? -6.293 -10.445 -14.781 1 81.5 118 VAL A C 1
ATOM 935 O O . VAL A 1 118 ? -6.133 -9.617 -15.688 1 81.5 118 VAL A O 1
ATOM 938 N N . THR A 1 119 ? -5.352 -10.789 -13.961 1 81.56 119 THR A N 1
ATOM 939 C CA . THR A 1 119 ? -4.031 -10.188 -14.109 1 81.56 119 THR A CA 1
ATOM 940 C C . THR A 1 119 ? -3.338 -10.711 -15.367 1 81.56 119 THR A C 1
ATOM 942 O O . THR A 1 119 ? -3.637 -11.812 -15.828 1 81.56 119 THR A O 1
ATOM 945 N N . CYS A 1 120 ? -2.35 -9.945 -15.859 1 78.19 120 CYS A N 1
ATOM 946 C CA . CYS A 1 120 ? -1.667 -10.242 -17.109 1 78.19 120 CYS A CA 1
ATOM 947 C C . CYS A 1 120 ? -0.883 -11.547 -17.016 1 78.19 120 CYS A C 1
ATOM 949 O O . CYS A 1 120 ? -0.796 -12.305 -17.984 1 78.19 120 CYS A O 1
ATOM 951 N N . SER A 1 121 ? -0.32 -11.812 -15.945 1 83.12 121 SER A N 1
ATOM 952 C CA . SER A 1 121 ? 0.49 -13.016 -15.781 1 83.12 121 SER A CA 1
ATOM 953 C C . SER A 1 121 ? -0.361 -14.273 -15.898 1 83.12 121 SER A C 1
ATOM 955 O O . SER A 1 121 ? 0.071 -15.273 -16.484 1 83.12 121 SER A O 1
ATOM 957 N N . ASN A 1 122 ? -1.55 -14.242 -15.336 1 87.5 122 ASN A N 1
ATOM 958 C CA . ASN A 1 122 ? -2.451 -15.375 -15.5 1 87.5 122 ASN A CA 1
ATOM 959 C C . ASN A 1 122 ? -2.912 -15.523 -16.938 1 87.5 122 ASN A C 1
ATOM 961 O O . ASN A 1 122 ? -3.09 -16.641 -17.438 1 87.5 122 ASN A O 1
ATOM 965 N N . ALA A 1 123 ? -3.121 -14.445 -17.562 1 88.38 123 ALA A N 1
ATOM 966 C CA . ALA A 1 123 ? -3.49 -14.484 -18.984 1 88.38 123 ALA A CA 1
ATOM 967 C C . ALA A 1 123 ? -2.395 -15.141 -19.812 1 88.38 123 ALA A C 1
ATOM 969 O O . ALA A 1 123 ? -2.684 -15.891 -20.75 1 88.38 123 ALA A O 1
ATOM 970 N N . ALA A 1 124 ? -1.179 -14.836 -19.484 1 90.31 124 ALA A N 1
ATOM 971 C CA . ALA A 1 124 ? -0.052 -15.414 -20.219 1 90.31 124 ALA A CA 1
ATOM 972 C C . ALA A 1 124 ? -0.052 -16.938 -20.125 1 90.31 124 ALA A C 1
ATOM 974 O O . ALA A 1 124 ? 0.181 -17.625 -21.109 1 90.31 124 ALA A O 1
ATOM 975 N N . ILE A 1 125 ? -0.311 -17.438 -18.969 1 95.44 125 ILE A N 1
ATOM 976 C CA . ILE A 1 125 ? -0.324 -18.891 -18.75 1 95.44 125 ILE A CA 1
ATOM 977 C C . ILE A 1 125 ? -1.501 -19.516 -19.5 1 95.44 125 ILE A C 1
ATOM 979 O O . ILE A 1 125 ? -1.334 -20.5 -20.219 1 95.44 125 ILE A O 1
ATOM 983 N N . LYS A 1 126 ? -2.645 -18.922 -19.312 1 96.12 126 LYS A N 1
ATOM 984 C CA . LYS A 1 126 ? -3.85 -19.406 -19.984 1 96.12 126 LYS A CA 1
ATOM 985 C C . LYS A 1 126 ? -3.656 -19.453 -21.5 1 96.12 126 LYS A C 1
ATOM 987 O O . LYS A 1 126 ? -3.941 -20.469 -22.125 1 96.12 126 LYS A O 1
ATOM 992 N N . ASP A 1 127 ? -3.145 -18.391 -22.031 1 94.69 127 ASP A N 1
ATOM 993 C CA . ASP A 1 127 ? -2.971 -18.297 -23.469 1 94.69 127 ASP A CA 1
ATOM 994 C C . ASP A 1 127 ? -1.928 -19.297 -23.969 1 94.69 127 ASP A C 1
ATOM 996 O O . ASP A 1 127 ? -2.041 -19.812 -25.078 1 94.69 127 ASP A O 1
ATOM 1000 N N . ALA A 1 128 ? -0.932 -19.5 -23.203 1 97 128 ALA A N 1
ATOM 1001 C CA . ALA A 1 128 ? 0.092 -20.469 -23.578 1 97 128 ALA A CA 1
ATOM 1002 C C . ALA A 1 128 ? -0.51 -21.859 -23.766 1 97 128 ALA A C 1
ATOM 1004 O O . ALA A 1 128 ? -0.271 -22.516 -24.781 1 97 128 ALA A O 1
ATOM 1005 N N . TYR A 1 129 ? -1.318 -22.281 -22.844 1 98 129 TYR A N 1
ATOM 1006 C CA . TYR A 1 129 ? -1.932 -23.594 -22.953 1 98 129 TYR A CA 1
ATOM 1007 C C . TYR A 1 129 ? -2.904 -23.672 -24.125 1 98 129 TYR A C 1
ATOM 1009 O O . TYR A 1 129 ? -2.889 -24.625 -24.891 1 98 129 TYR A O 1
ATOM 1017 N N . LEU A 1 130 ? -3.727 -22.656 -24.266 1 97.44 130 LEU A N 1
ATOM 1018 C CA . LEU A 1 130 ? -4.754 -22.672 -25.297 1 97.44 130 LEU A CA 1
ATOM 1019 C C . LEU A 1 130 ? -4.129 -22.578 -26.688 1 97.44 130 LEU A C 1
ATOM 1021 O O . LEU A 1 130 ? -4.73 -23.016 -27.672 1 97.44 130 LEU A O 1
ATOM 1025 N N . SER A 1 131 ? -2.969 -22.016 -26.734 1 95.88 131 SER A N 1
ATOM 1026 C CA . SER A 1 131 ? -2.277 -21.953 -28.016 1 95.88 131 SER A CA 1
ATOM 1027 C C . SER A 1 131 ? -1.812 -23.328 -28.469 1 95.88 131 SER A C 1
ATOM 1029 O O . SER A 1 131 ? -1.542 -23.547 -29.656 1 95.88 131 SER A O 1
ATOM 1031 N N . ARG A 1 132 ? -1.704 -24.297 -27.594 1 96.25 132 ARG A N 1
ATOM 1032 C CA . ARG A 1 132 ? -1.218 -25.641 -27.906 1 96.25 132 ARG A CA 1
ATOM 1033 C C . ARG A 1 132 ? -2.357 -26.547 -28.359 1 96.25 132 ARG A C 1
ATOM 1035 O O . ARG A 1 132 ? -2.125 -27.562 -29.016 1 96.25 132 ARG A O 1
ATOM 1042 N N . GLY A 1 133 ? -3.555 -26.234 -27.844 1 96.19 133 GLY A N 1
ATOM 1043 C CA . GLY A 1 133 ? -4.676 -27.078 -28.25 1 96.19 133 GLY A CA 1
ATOM 1044 C C . GLY A 1 133 ? -5.789 -27.109 -27.219 1 96.19 133 GLY A C 1
ATOM 1045 O O . GLY A 1 133 ? -6.098 -26.094 -26.594 1 96.19 133 GLY A O 1
ATOM 1046 N N . ASN A 1 134 ? -6.414 -28.281 -27.141 1 97.94 134 ASN A N 1
ATOM 1047 C CA . ASN A 1 134 ? -7.598 -28.438 -26.297 1 97.94 134 ASN A CA 1
ATOM 1048 C C . ASN A 1 134 ? -7.227 -28.719 -24.844 1 97.94 134 ASN A C 1
ATOM 1050 O O . ASN A 1 134 ? -6.723 -29.797 -24.531 1 97.94 134 ASN A O 1
ATOM 1054 N N . TYR A 1 135 ? -7.473 -27.781 -24.047 1 98.62 135 TYR A N 1
ATOM 1055 C CA . TYR A 1 135 ? -7.254 -27.859 -22.609 1 98.62 135 TYR A CA 1
ATOM 1056 C C . TYR A 1 135 ? -8.445 -27.281 -21.859 1 98.62 135 TYR A C 1
ATOM 1058 O O . TYR A 1 135 ? -9.195 -26.469 -22.375 1 98.62 135 TYR A O 1
ATOM 1066 N N . ASN A 1 136 ? -8.695 -27.828 -20.656 1 98.81 136 ASN A N 1
ATOM 1067 C CA . ASN A 1 136 ? -9.438 -27.109 -19.625 1 98.81 136 ASN A CA 1
ATOM 1068 C C . ASN A 1 136 ? -8.516 -26.25 -18.766 1 98.81 136 ASN A C 1
ATOM 1070 O O . ASN A 1 136 ? -7.812 -26.766 -17.906 1 98.81 136 ASN A O 1
ATOM 1074 N N . VAL A 1 137 ? -8.516 -24.953 -19.062 1 98.75 137 VAL A N 1
ATOM 1075 C CA . VAL A 1 137 ? -7.695 -24.062 -18.25 1 98.75 137 VAL A CA 1
ATOM 1076 C C . VAL A 1 137 ? -8.578 -23.344 -17.219 1 98.75 137 VAL A C 1
ATOM 1078 O O . VAL A 1 137 ? -9.492 -22.609 -17.594 1 98.75 137 VAL A O 1
ATOM 1081 N N . ILE A 1 138 ? -8.297 -23.562 -15.961 1 98.62 138 ILE A N 1
ATOM 1082 C CA . ILE A 1 138 ? -9.07 -22.953 -14.883 1 98.62 138 ILE A CA 1
ATOM 1083 C C . ILE A 1 138 ? -8.188 -21.984 -14.102 1 98.62 138 ILE A C 1
ATOM 1085 O O . ILE A 1 138 ? -7.082 -22.344 -13.688 1 98.62 138 ILE A O 1
ATOM 1089 N N . ILE A 1 139 ? -8.57 -20.797 -13.953 1 97.5 139 ILE A N 1
ATOM 1090 C CA . ILE A 1 139 ? -7.875 -19.812 -13.117 1 97.5 139 ILE A CA 1
ATOM 1091 C C . ILE A 1 139 ? -8.641 -19.625 -11.805 1 97.5 139 ILE A C 1
ATOM 1093 O O . ILE A 1 139 ? -9.812 -19.234 -11.82 1 97.5 139 ILE A O 1
ATOM 1097 N N . LEU A 1 140 ? -8.008 -19.922 -10.719 1 96.88 140 LEU A N 1
ATOM 1098 C CA . LEU A 1 140 ? -8.602 -19.656 -9.414 1 96.88 140 LEU A CA 1
ATOM 1099 C C . LEU A 1 140 ? -8.477 -18.188 -9.039 1 96.88 140 LEU A C 1
ATOM 1101 O O . LEU A 1 140 ? -7.363 -17.641 -9 1 96.88 140 LEU A O 1
ATOM 1105 N N . ASP A 1 141 ? -9.586 -17.609 -8.836 1 93.62 141 ASP A N 1
ATOM 1106 C CA . ASP A 1 141 ? -9.586 -16.25 -8.297 1 93.62 141 ASP A CA 1
ATOM 1107 C C . ASP A 1 141 ? -9.82 -16.266 -6.785 1 93.62 141 ASP A C 1
ATOM 1109 O O . ASP A 1 141 ? -10.945 -16.469 -6.328 1 93.62 141 ASP A O 1
ATOM 1113 N N . TRP A 1 142 ? -8.789 -15.984 -6.078 1 94.38 142 TRP A N 1
ATOM 1114 C CA . TRP A 1 142 ? -8.922 -15.844 -4.629 1 94.38 142 TRP A CA 1
ATOM 1115 C C . TRP A 1 142 ? -8.508 -14.445 -4.176 1 94.38 142 TRP A C 1
ATOM 1117 O O . TRP A 1 142 ? -7.926 -14.281 -3.105 1 94.38 142 TRP A O 1
ATOM 1127 N N . SER A 1 143 ? -8.812 -13.445 -4.969 1 91.44 143 SER A N 1
ATOM 1128 C CA . SER A 1 143 ? -8.406 -12.055 -4.773 1 91.44 143 SER A CA 1
ATOM 1129 C C . SER A 1 143 ? -9.023 -11.469 -3.51 1 91.44 143 SER A C 1
ATOM 1131 O O . SER A 1 143 ? -8.453 -10.578 -2.889 1 91.44 143 SER A O 1
ATOM 1133 N N . ARG A 1 144 ? -10.195 -11.93 -3.086 1 89.44 144 ARG A N 1
ATOM 1134 C CA . ARG A 1 144 ? -10.828 -11.414 -1.877 1 89.44 144 ARG A CA 1
ATOM 1135 C C . ARG A 1 144 ? -9.969 -11.688 -0.648 1 89.44 144 ARG A C 1
ATOM 1137 O O . ARG A 1 144 ? -10.055 -10.969 0.349 1 89.44 144 ARG A O 1
ATOM 1144 N N . GLN A 1 145 ? -9.117 -12.688 -0.741 1 91.44 145 GLN A N 1
ATOM 1145 C CA . GLN A 1 145 ? -8.195 -13.008 0.342 1 91.44 145 GLN A CA 1
ATOM 1146 C C . GLN A 1 145 ? -6.797 -12.469 0.047 1 91.44 145 GLN A C 1
ATOM 1148 O O . GLN A 1 145 ? -6.098 -12.008 0.954 1 91.44 145 GLN A O 1
ATOM 1153 N N . ALA A 1 146 ? -6.438 -12.453 -1.217 1 93 146 ALA A N 1
ATOM 1154 C CA . ALA A 1 146 ? -5.066 -12.133 -1.591 1 93 146 ALA A CA 1
ATOM 1155 C C . ALA A 1 146 ? -4.828 -10.625 -1.542 1 93 146 ALA A C 1
ATOM 1157 O O . ALA A 1 146 ? -3.686 -10.172 -1.416 1 93 146 ALA A O 1
ATOM 1158 N N . LEU A 1 147 ? -5.875 -9.844 -1.687 1 90.75 147 LEU A N 1
ATOM 1159 C CA . LEU A 1 147 ? -5.758 -8.391 -1.646 1 90.75 147 LEU A CA 1
ATOM 1160 C C . LEU A 1 147 ? -5.84 -7.875 -0.212 1 90.75 147 LEU A C 1
ATOM 1162 O O . LEU A 1 147 ? -6.785 -7.176 0.15 1 90.75 147 LEU A O 1
ATOM 1166 N N . ASP A 1 148 ? -4.879 -8.219 0.521 1 90.62 148 ASP A N 1
ATOM 1167 C CA . ASP A 1 148 ? -4.648 -7.859 1.917 1 90.62 148 ASP A CA 1
ATOM 1168 C C . ASP A 1 148 ? -3.213 -7.383 2.129 1 90.62 148 ASP A C 1
ATOM 1170 O O . ASP A 1 148 ? -2.266 -8.031 1.674 1 90.62 148 ASP A O 1
ATOM 1174 N N . ILE A 1 149 ? -3.029 -6.258 2.771 1 87.81 149 ILE A N 1
ATOM 1175 C CA . ILE A 1 149 ? -1.701 -5.668 2.91 1 87.81 149 ILE A CA 1
ATOM 1176 C C . ILE A 1 149 ? -0.843 -6.547 3.818 1 87.81 149 ILE A C 1
ATOM 1178 O O . ILE A 1 149 ? 0.386 -6.547 3.713 1 87.81 149 ILE A O 1
ATOM 1182 N N . SER A 1 150 ? -1.453 -7.312 4.699 1 89.06 150 SER A N 1
ATOM 1183 C CA . SER A 1 150 ? -0.746 -8.18 5.641 1 89.06 150 SER A CA 1
ATOM 1184 C C . SER A 1 150 ? -0.543 -9.57 5.062 1 89.06 150 SER A C 1
ATOM 1186 O O . SER A 1 150 ? -1.475 -10.383 5.039 1 89.06 150 SER A O 1
ATOM 1188 N N . TYR A 1 151 ? 0.682 -9.906 4.711 1 91.88 151 TYR A N 1
ATOM 1189 C CA . TYR A 1 151 ? 0.931 -11.234 4.164 1 91.88 151 TYR A CA 1
ATOM 1190 C C . TYR A 1 151 ? 0.719 -12.305 5.223 1 91.88 151 TYR A C 1
ATOM 1192 O O . TYR A 1 151 ? 0.233 -13.398 4.922 1 91.88 151 TYR A O 1
ATOM 1200 N N . PRO A 1 152 ? 1.116 -12.07 6.473 1 92.12 152 PRO A N 1
ATOM 1201 C CA . PRO A 1 152 ? 0.813 -13.094 7.48 1 92.12 152 PRO A CA 1
ATOM 1202 C C . PRO A 1 152 ? -0.676 -13.422 7.555 1 92.12 152 PRO A C 1
ATOM 1204 O O . PRO A 1 152 ? -1.044 -14.586 7.723 1 92.12 152 PRO A O 1
ATOM 1207 N N . ARG A 1 153 ? -1.536 -12.422 7.422 1 91.31 153 ARG A N 1
ATOM 1208 C CA . ARG A 1 153 ? -2.975 -12.672 7.41 1 91.31 153 ARG A CA 1
ATOM 1209 C C . ARG A 1 153 ? -3.379 -13.484 6.184 1 91.31 153 ARG A C 1
ATOM 1211 O O . ARG A 1 153 ? -4.219 -14.383 6.273 1 91.31 153 ARG A O 1
ATOM 1218 N N . VAL A 1 154 ? -2.768 -13.164 5.09 1 93.75 154 VAL A N 1
ATOM 1219 C CA . VAL A 1 154 ? -3.023 -13.906 3.861 1 93.75 154 VAL A CA 1
ATOM 1220 C C . VAL A 1 154 ? -2.574 -15.359 4.031 1 93.75 154 VAL A C 1
ATOM 1222 O O . VAL A 1 154 ? -3.316 -16.281 3.701 1 93.75 154 VAL A O 1
ATOM 1225 N N . SER A 1 155 ? -1.371 -15.531 4.543 1 95.81 155 SER A N 1
ATOM 1226 C CA . SER A 1 155 ? -0.753 -16.844 4.691 1 95.81 155 SER A CA 1
ATOM 1227 C C . SER A 1 155 ? -1.619 -17.766 5.543 1 95.81 155 SER A C 1
ATOM 1229 O O . SER A 1 155 ? -1.71 -18.969 5.27 1 95.81 155 SER A O 1
ATOM 1231 N N . LYS A 1 156 ? -2.289 -17.281 6.52 1 94.06 156 LYS A N 1
ATOM 1232 C CA . LYS A 1 156 ? -3.113 -18.062 7.434 1 94.06 156 LYS A CA 1
ATOM 1233 C C . LYS A 1 156 ? -4.316 -18.672 6.711 1 94.06 156 LYS A C 1
ATOM 1235 O O . LYS A 1 156 ? -4.922 -19.625 7.191 1 94.06 156 LYS A O 1
ATOM 1240 N N . GLN A 1 157 ? -4.59 -18.141 5.562 1 93.81 157 GLN A N 1
ATOM 1241 C CA . GLN A 1 157 ? -5.797 -18.562 4.867 1 93.81 157 GLN A CA 1
ATOM 1242 C C . GLN A 1 157 ? -5.48 -19.641 3.83 1 93.81 157 GLN A C 1
ATOM 1244 O O . GLN A 1 157 ? -6.391 -20.234 3.256 1 93.81 157 GLN A O 1
ATOM 1249 N N . LEU A 1 158 ? -4.242 -19.906 3.543 1 96.81 158 LEU A N 1
ATOM 1250 C CA . LEU A 1 158 ? -3.848 -20.766 2.438 1 96.81 158 LEU A CA 1
ATOM 1251 C C . LEU A 1 158 ? -4.418 -22.172 2.615 1 96.81 158 LEU A C 1
ATOM 1253 O O . LEU A 1 158 ? -4.934 -22.766 1.662 1 96.81 158 LEU A O 1
ATOM 1257 N N . PRO A 1 159 ? -4.449 -22.75 3.877 1 96.31 159 PRO A N 1
ATOM 1258 C CA . PRO A 1 159 ? -5.016 -24.094 4.023 1 96.31 159 PRO A CA 1
ATOM 1259 C C . PRO A 1 159 ? -6.496 -24.156 3.662 1 96.31 159 PRO A C 1
ATOM 1261 O O . PRO A 1 159 ? -6.938 -25.109 3.01 1 96.31 159 PRO A O 1
ATOM 1264 N N . SER A 1 160 ? -7.23 -23.109 4.078 1 95 160 SER A N 1
ATOM 1265 C CA . SER A 1 160 ? -8.656 -23.109 3.773 1 95 160 SER A CA 1
ATOM 1266 C C . SER A 1 160 ? -8.898 -22.953 2.275 1 95 160 SER A C 1
ATOM 1268 O O . SER A 1 160 ? -9.844 -23.531 1.732 1 95 160 SER A O 1
ATOM 1270 N N . ILE A 1 161 ? -8.125 -22.188 1.605 1 96.25 161 ILE A N 1
ATOM 1271 C CA . ILE A 1 161 ? -8.234 -22.031 0.158 1 96.25 161 ILE A CA 1
ATOM 1272 C C . ILE A 1 161 ? -7.914 -23.359 -0.527 1 96.25 161 ILE A C 1
ATOM 1274 O O . ILE A 1 161 ? -8.648 -23.797 -1.413 1 96.25 161 ILE A O 1
ATOM 1278 N N . ALA A 1 162 ? -6.848 -24 -0.082 1 97.69 162 ALA A N 1
ATOM 1279 C CA . ALA A 1 162 ? -6.449 -25.297 -0.627 1 97.69 162 ALA A CA 1
ATOM 1280 C C . ALA A 1 162 ? -7.555 -26.328 -0.454 1 97.69 162 ALA A C 1
ATOM 1282 O O . ALA A 1 162 ? -7.797 -27.141 -1.346 1 97.69 162 ALA A O 1
ATOM 1283 N N . ALA A 1 163 ? -8.211 -26.281 0.7 1 96.56 163 ALA A N 1
ATOM 1284 C CA . ALA A 1 163 ? -9.312 -27.203 0.952 1 96.56 163 ALA A CA 1
ATOM 1285 C C . ALA A 1 163 ? -10.43 -27.016 -0.066 1 96.56 163 ALA A C 1
ATOM 1287 O O . ALA A 1 163 ? -11.055 -27.984 -0.506 1 96.56 163 ALA A O 1
ATOM 1288 N N . ASN A 1 164 ? -10.688 -25.781 -0.364 1 95.81 164 ASN A N 1
ATOM 1289 C CA . ASN A 1 164 ? -11.719 -25.5 -1.358 1 95.81 164 ASN A CA 1
ATOM 1290 C C . ASN A 1 164 ? -11.297 -25.969 -2.748 1 95.81 164 ASN A C 1
ATOM 1292 O O . ASN A 1 164 ? -12.125 -26.469 -3.514 1 95.81 164 ASN A O 1
ATOM 1296 N N . VAL A 1 165 ? -10.031 -25.797 -3.088 1 97.69 165 VAL A N 1
ATOM 1297 C CA . VAL A 1 165 ? -9.516 -26.281 -4.363 1 97.69 165 VAL A CA 1
ATOM 1298 C C . VAL A 1 165 ? -9.656 -27.797 -4.422 1 97.69 165 VAL A C 1
ATOM 1300 O O . VAL A 1 165 ? -10.094 -28.359 -5.438 1 97.69 165 VAL A O 1
ATOM 1303 N N . ALA A 1 166 ? -9.281 -28.484 -3.346 1 98.12 166 ALA A N 1
ATOM 1304 C CA . ALA A 1 166 ? -9.422 -29.938 -3.285 1 98.12 166 ALA A CA 1
ATOM 1305 C C . ALA A 1 166 ? -10.867 -30.359 -3.512 1 98.12 166 ALA A C 1
ATOM 1307 O O . ALA A 1 166 ? -11.141 -31.328 -4.23 1 98.12 166 ALA A O 1
ATOM 1308 N N . LYS A 1 167 ? -11.805 -29.609 -2.9 1 96.81 167 LYS A N 1
ATOM 1309 C CA . LYS A 1 167 ? -13.227 -29.875 -3.1 1 96.81 167 LYS A CA 1
ATOM 1310 C C . LYS A 1 167 ? -13.609 -29.75 -4.57 1 96.81 167 LYS A C 1
ATOM 1312 O O . LYS A 1 167 ? -14.367 -30.562 -5.098 1 96.81 167 LYS A O 1
ATOM 1317 N N . MET A 1 168 ? -13.102 -28.734 -5.207 1 97.06 168 MET A N 1
ATOM 1318 C CA . MET A 1 168 ? -13.367 -28.531 -6.625 1 97.06 168 MET A CA 1
ATOM 1319 C C . MET A 1 168 ? -12.844 -29.688 -7.465 1 97.06 168 MET A C 1
ATOM 1321 O O . MET A 1 168 ? -13.531 -30.172 -8.359 1 97.06 168 MET A O 1
ATOM 1325 N N . LEU A 1 169 ? -11.633 -30.125 -7.191 1 98.62 169 LEU A N 1
ATOM 1326 C CA . LEU A 1 169 ? -11.016 -31.188 -7.969 1 98.62 169 LEU A CA 1
ATOM 1327 C C . LEU A 1 169 ? -11.758 -32.5 -7.77 1 98.62 169 LEU A C 1
ATOM 1329 O O . LEU A 1 169 ? -11.961 -33.25 -8.727 1 98.62 169 LEU A O 1
ATOM 1333 N N . ARG A 1 170 ? -12.211 -32.844 -6.57 1 98.38 170 ARG A N 1
ATOM 1334 C CA . ARG A 1 170 ? -13.031 -34.031 -6.312 1 98.38 170 ARG A CA 1
ATOM 1335 C C . ARG A 1 170 ? -14.352 -33.938 -7.07 1 98.38 170 ARG A C 1
ATOM 1337 O O . ARG A 1 170 ? -14.797 -34.938 -7.652 1 98.38 170 ARG A O 1
ATOM 1344 N N . PHE A 1 171 ? -14.93 -32.719 -7.07 1 98.12 171 PHE A N 1
ATOM 1345 C CA . PHE A 1 171 ? -16.188 -32.5 -7.773 1 98.12 171 PHE A CA 1
ATOM 1346 C C . PHE A 1 171 ? -16.031 -32.781 -9.266 1 98.12 171 PHE A C 1
ATOM 1348 O O . PHE A 1 171 ? -16.875 -33.469 -9.859 1 98.12 171 PHE A O 1
ATOM 1355 N N . LEU A 1 172 ? -14.938 -32.281 -9.852 1 98.56 172 LEU A N 1
ATOM 1356 C CA . LEU A 1 172 ? -14.68 -32.5 -11.266 1 98.56 172 LEU A CA 1
ATOM 1357 C C . LEU A 1 172 ? -14.469 -33.969 -11.547 1 98.56 172 LEU A C 1
ATOM 1359 O O . LEU A 1 172 ? -15.062 -34.531 -12.477 1 98.56 172 LEU A O 1
ATOM 1363 N N . HIS A 1 173 ? -13.664 -34.656 -10.703 1 98.44 173 HIS A N 1
ATOM 1364 C CA . HIS A 1 173 ? -13.367 -36.062 -10.875 1 98.44 173 HIS A CA 1
ATOM 1365 C C . HIS A 1 173 ? -14.633 -36.906 -10.742 1 98.44 173 HIS A C 1
ATOM 1367 O O . HIS A 1 173 ? -14.906 -37.75 -11.586 1 98.44 173 HIS A O 1
ATOM 1373 N N . GLU A 1 174 ? -15.406 -36.656 -9.742 1 98.12 174 GLU A N 1
ATOM 1374 C CA . GLU A 1 174 ? -16.578 -37.469 -9.414 1 98.12 174 GLU A CA 1
ATOM 1375 C C . GLU A 1 174 ? -17.656 -37.312 -10.484 1 98.12 174 GLU A C 1
ATOM 1377 O O . GLU A 1 174 ? -18.391 -38.281 -10.773 1 98.12 174 GLU A O 1
ATOM 1382 N N . ASN A 1 175 ? -17.734 -36.219 -11.102 1 98.19 175 ASN A N 1
ATOM 1383 C CA . ASN A 1 175 ? -18.875 -35.938 -11.977 1 98.19 175 ASN A CA 1
ATOM 1384 C C . ASN A 1 175 ? -18.484 -36.062 -13.453 1 98.19 175 ASN A C 1
ATOM 1386 O O . ASN A 1 175 ? -19.359 -36.125 -14.32 1 98.19 175 ASN A O 1
ATOM 1390 N N . THR A 1 176 ? -17.219 -36.062 -13.766 1 98 176 THR A N 1
ATOM 1391 C CA . THR A 1 176 ? -16.844 -36.094 -15.172 1 98 176 THR A CA 1
ATOM 1392 C C . THR A 1 176 ? -15.914 -37.25 -15.453 1 98 176 THR A C 1
ATOM 1394 O O . THR A 1 176 ? -15.719 -37.656 -16.609 1 98 176 THR A O 1
ATOM 1397 N N . GLY A 1 177 ? -15.203 -37.781 -14.422 1 97.56 177 GLY A N 1
ATOM 1398 C CA . GLY A 1 177 ? -14.289 -38.906 -14.586 1 97.56 177 GLY A CA 1
ATOM 1399 C C . GLY A 1 177 ? -12.875 -38.469 -14.938 1 97.56 177 GLY A C 1
ATOM 1400 O O . GLY A 1 177 ? -12.008 -39.312 -15.172 1 97.56 177 GLY A O 1
ATOM 1401 N N . VAL A 1 178 ? -12.617 -37.25 -14.977 1 97.88 178 VAL A N 1
ATOM 1402 C CA . VAL A 1 178 ? -11.266 -36.781 -15.281 1 97.88 178 VAL A CA 1
ATOM 1403 C C . VAL A 1 178 ? -10.281 -37.375 -14.266 1 97.88 178 VAL A C 1
ATOM 1405 O O . VAL A 1 178 ? -10.5 -37.281 -13.055 1 97.88 178 VAL A O 1
ATOM 1408 N N . PRO A 1 179 ? -9.25 -38.062 -14.734 1 98.06 179 PRO A N 1
ATOM 1409 C CA . PRO A 1 179 ? -8.273 -38.625 -13.797 1 98.06 179 PRO A CA 1
ATOM 1410 C C . PRO A 1 179 ? -7.418 -37.562 -13.117 1 98.06 179 PRO A C 1
ATOM 1412 O O . PRO A 1 179 ? -7.035 -36.594 -13.75 1 98.06 179 PRO A O 1
ATOM 1415 N N . TYR A 1 180 ? -7.082 -37.75 -11.883 1 98.5 180 TYR A N 1
ATOM 1416 C CA . TYR A 1 180 ? -6.27 -36.781 -11.117 1 98.5 180 TYR A CA 1
ATOM 1417 C C . TYR A 1 180 ? -4.91 -36.594 -11.766 1 98.5 180 TYR A C 1
ATOM 1419 O O . TYR A 1 180 ? -4.359 -35.5 -11.742 1 98.5 180 TYR A O 1
ATOM 1427 N N . GLU A 1 181 ? -4.383 -37.625 -12.398 1 98.19 181 GLU A N 1
ATOM 1428 C CA . GLU A 1 181 ? -3.057 -37.594 -13.008 1 98.19 181 GLU A CA 1
ATOM 1429 C C . GLU A 1 181 ? -3.021 -36.625 -14.195 1 98.19 181 GLU A C 1
ATOM 1431 O O . GLU A 1 181 ? -1.946 -36.219 -14.641 1 98.19 181 GLU A O 1
ATOM 1436 N N . GLN A 1 182 ? -4.219 -36.281 -14.664 1 98.12 182 GLN A N 1
ATOM 1437 C CA . GLN A 1 182 ? -4.312 -35.375 -15.812 1 98.12 182 GLN A CA 1
ATOM 1438 C C . GLN A 1 182 ? -4.52 -33.938 -15.359 1 98.12 182 GLN A C 1
ATOM 1440 O O . GLN A 1 182 ? -4.637 -33.031 -16.188 1 98.12 182 GLN A O 1
ATOM 1445 N N . ILE A 1 183 ? -4.488 -33.719 -14.086 1 98.88 183 ILE A N 1
ATOM 1446 C CA . ILE A 1 183 ? -4.676 -32.375 -13.516 1 98.88 183 ILE A CA 1
ATOM 1447 C C . ILE A 1 183 ? -3.334 -31.828 -13.047 1 98.88 183 ILE A C 1
ATOM 1449 O O . ILE A 1 183 ? -2.631 -32.469 -12.266 1 98.88 183 ILE A O 1
ATOM 1453 N N . TYR A 1 184 ? -2.916 -30.672 -13.594 1 98.94 184 TYR A N 1
ATOM 1454 C CA . TYR A 1 184 ? -1.746 -29.938 -13.117 1 98.94 184 TYR A CA 1
ATOM 1455 C C . TYR A 1 184 ? -2.154 -28.672 -12.398 1 98.94 184 TYR A C 1
ATOM 1457 O O . TYR A 1 184 ? -3.1 -27.984 -12.805 1 98.94 184 TYR A O 1
ATOM 1465 N N . LEU A 1 185 ? -1.484 -28.375 -11.305 1 98.94 185 LEU A N 1
ATOM 1466 C CA . LEU A 1 185 ? -1.601 -27.062 -10.656 1 98.94 185 LEU A CA 1
ATOM 1467 C C . LEU A 1 185 ? -0.385 -26.203 -10.961 1 98.94 185 LEU A C 1
ATOM 1469 O O . LEU A 1 185 ? 0.755 -26.641 -10.828 1 98.94 185 LEU A O 1
ATOM 1473 N N . ILE A 1 186 ? -0.646 -25.016 -11.477 1 98.88 186 ILE A N 1
ATOM 1474 C CA . ILE A 1 186 ? 0.371 -24 -11.742 1 98.88 186 ILE A CA 1
ATOM 1475 C C . ILE A 1 186 ? 0.236 -22.859 -10.742 1 98.88 186 ILE A C 1
ATOM 1477 O O . ILE A 1 186 ? -0.591 -21.953 -10.922 1 98.88 186 ILE A O 1
ATOM 1481 N N . GLY A 1 187 ? 1.071 -22.875 -9.711 1 98.81 187 GLY A N 1
ATOM 1482 C CA . GLY A 1 187 ? 0.947 -21.906 -8.625 1 98.81 187 GLY A CA 1
ATOM 1483 C C . GLY A 1 187 ? 2.072 -20.891 -8.602 1 98.81 187 GLY A C 1
ATOM 1484 O O . GLY A 1 187 ? 3.244 -21.25 -8.719 1 98.81 187 GLY A O 1
ATOM 1485 N N . HIS A 1 188 ? 1.746 -19.656 -8.469 1 98.06 188 HIS A N 1
ATOM 1486 C CA . HIS A 1 188 ? 2.738 -18.609 -8.32 1 98.06 188 HIS A CA 1
ATOM 1487 C C . HIS A 1 188 ? 2.795 -18.094 -6.883 1 98.06 188 HIS A C 1
ATOM 1489 O O . HIS A 1 188 ? 1.756 -17.828 -6.273 1 98.06 188 HIS A O 1
ATOM 1495 N N . SER A 1 189 ? 3.994 -17.906 -6.398 1 98.06 189 SER A N 1
ATOM 1496 C CA . SER A 1 189 ? 4.152 -17.297 -5.082 1 98.06 189 SER A CA 1
ATOM 1497 C C . SER A 1 189 ? 3.35 -18.047 -4.027 1 98.06 189 SER A C 1
ATOM 1499 O O . SER A 1 189 ? 3.502 -19.266 -3.875 1 98.06 189 SER A O 1
ATOM 1501 N N . ALA A 1 190 ? 2.377 -17.453 -3.393 1 98.56 190 ALA A N 1
ATOM 1502 C CA . ALA A 1 190 ? 1.534 -18.141 -2.418 1 98.56 190 ALA A CA 1
ATOM 1503 C C . ALA A 1 190 ? 0.715 -19.25 -3.084 1 98.56 190 ALA A C 1
ATOM 1505 O O . ALA A 1 190 ? 0.403 -20.266 -2.455 1 98.56 190 ALA A O 1
ATOM 1506 N N . GLY A 1 191 ? 0.448 -19.078 -4.344 1 98.69 191 GLY A N 1
ATOM 1507 C CA . GLY A 1 191 ? -0.28 -20.094 -5.09 1 98.69 191 GLY A CA 1
ATOM 1508 C C . GLY A 1 191 ? 0.451 -21.422 -5.156 1 98.69 191 GLY A C 1
ATOM 1509 O O . GLY A 1 191 ? -0.177 -22.484 -5.27 1 98.69 191 GLY A O 1
ATOM 1510 N N . SER A 1 192 ? 1.771 -21.375 -5.102 1 98.88 192 SER A N 1
ATOM 1511 C CA . SER A 1 192 ? 2.561 -22.594 -5.066 1 98.88 192 SER A CA 1
ATOM 1512 C C . SER A 1 192 ? 2.248 -23.422 -3.82 1 98.88 192 SER A C 1
ATOM 1514 O O . SER A 1 192 ? 2.104 -24.641 -3.898 1 98.88 192 SER A O 1
ATOM 1516 N N . HIS A 1 193 ? 2.129 -22.719 -2.746 1 98.88 193 HIS A N 1
ATOM 1517 C CA . HIS A 1 193 ? 1.868 -23.406 -1.489 1 98.88 193 HIS A CA 1
ATOM 1518 C C . HIS A 1 193 ? 0.418 -23.875 -1.406 1 98.88 193 HIS A C 1
ATOM 1520 O O . HIS A 1 193 ? 0.131 -24.938 -0.836 1 98.88 193 HIS A O 1
ATOM 1526 N N . ILE A 1 194 ? -0.497 -23.109 -1.981 1 98.75 194 ILE A N 1
ATOM 1527 C CA . ILE A 1 194 ? -1.872 -23.578 -2.109 1 98.75 194 ILE A CA 1
ATOM 1528 C C . ILE A 1 194 ? -1.901 -24.875 -2.912 1 98.75 194 ILE A C 1
ATOM 1530 O O . ILE A 1 194 ? -2.59 -25.828 -2.541 1 98.75 194 ILE A O 1
ATOM 1534 N N . SER A 1 195 ? -1.137 -24.922 -3.947 1 98.94 195 SER A N 1
ATOM 1535 C CA . SER A 1 195 ? -1.056 -26.109 -4.789 1 98.94 195 SER A CA 1
ATOM 1536 C C . SER A 1 195 ? -0.554 -27.312 -3.996 1 98.94 195 SER A C 1
ATOM 1538 O O . SER A 1 195 ? -1.133 -28.391 -4.074 1 98.94 195 SER A O 1
ATOM 1540 N N . GLY A 1 196 ? 0.499 -27.094 -3.262 1 98.94 196 GLY A N 1
ATOM 1541 C CA . GLY A 1 196 ? 1.037 -28.172 -2.453 1 98.94 196 GLY A CA 1
ATOM 1542 C C . GLY A 1 196 ? 0.061 -28.688 -1.409 1 98.94 196 GLY A C 1
ATOM 1543 O O . GLY A 1 196 ? -0.123 -29.891 -1.26 1 98.94 196 GLY A O 1
ATOM 1544 N N . LEU A 1 197 ? -0.543 -27.781 -0.692 1 98.88 197 LEU A N 1
ATOM 1545 C CA . LEU A 1 197 ? -1.525 -28.141 0.324 1 98.88 197 LEU A CA 1
ATOM 1546 C C . LEU A 1 197 ? -2.697 -28.906 -0.297 1 98.88 197 LEU A C 1
ATOM 1548 O O . LEU A 1 197 ? -3.211 -29.859 0.292 1 98.88 197 LEU A O 1
ATOM 1552 N N . THR A 1 198 ? -3.086 -28.438 -1.474 1 98.88 198 THR A N 1
ATOM 1553 C CA . THR A 1 198 ? -4.148 -29.125 -2.195 1 98.88 198 THR A CA 1
ATOM 1554 C C . THR A 1 198 ? -3.752 -30.578 -2.492 1 98.88 198 THR A C 1
ATOM 1556 O O . THR A 1 198 ? -4.527 -31.5 -2.25 1 98.88 198 THR A O 1
ATOM 1559 N N . GLY A 1 199 ? -2.541 -30.766 -3.018 1 98.88 199 GLY A N 1
ATOM 1560 C CA . GLY A 1 199 ? -2.053 -32.125 -3.277 1 98.88 199 GLY A CA 1
ATOM 1561 C C . GLY A 1 199 ? -2.082 -33 -2.053 1 98.88 199 GLY A C 1
ATOM 1562 O O . GLY A 1 199 ? -2.463 -34.188 -2.139 1 98.88 199 GLY A O 1
ATOM 1563 N N . LYS A 1 200 ? -1.744 -32.469 -0.9 1 98.69 200 LYS A N 1
ATOM 1564 C CA . LYS A 1 200 ? -1.757 -33.219 0.36 1 98.69 200 LYS A CA 1
ATOM 1565 C C . LYS A 1 200 ? -3.17 -33.656 0.719 1 98.69 200 LYS A C 1
ATOM 1567 O O . LYS A 1 200 ? -3.363 -34.75 1.244 1 98.69 200 LYS A O 1
ATOM 1572 N N . MET A 1 201 ? -4.062 -32.844 0.459 1 98.5 201 MET A N 1
ATOM 1573 C CA . MET A 1 201 ? -5.441 -33.094 0.871 1 98.5 201 MET A CA 1
ATOM 1574 C C . MET A 1 201 ? -6.109 -34.094 -0.045 1 98.5 201 MET A C 1
ATOM 1576 O O . MET A 1 201 ? -7.168 -34.656 0.285 1 98.5 201 MET A O 1
ATOM 1580 N N . LEU A 1 202 ? -5.535 -34.344 -1.173 1 98.62 202 LEU A N 1
ATOM 1581 C CA . LEU A 1 202 ? -6.117 -35.281 -2.143 1 98.62 202 LEU A CA 1
ATOM 1582 C C . LEU A 1 202 ? -5.605 -36.688 -1.918 1 98.62 202 LEU A C 1
ATOM 1584 O O . LEU A 1 202 ? -6.137 -37.656 -2.494 1 98.62 202 LEU A O 1
ATOM 1588 N N . ARG A 1 203 ? -4.629 -36.844 -1.033 1 97.38 203 ARG A N 1
ATOM 1589 C CA . ARG A 1 203 ? -4.078 -38.188 -0.799 1 97.38 203 ARG A CA 1
ATOM 1590 C C . ARG A 1 203 ? -5.172 -39.156 -0.377 1 97.38 203 ARG A C 1
ATOM 1592 O O . ARG A 1 203 ? -6.086 -38.812 0.367 1 97.38 203 ARG A O 1
ATOM 1599 N N . PRO A 1 204 ? -5.141 -40.375 -0.944 1 97.31 204 PRO A N 1
ATOM 1600 C CA . PRO A 1 204 ? -4.004 -41 -1.597 1 97.31 204 PRO A CA 1
ATOM 1601 C C . PRO A 1 204 ? -3.961 -40.75 -3.102 1 97.31 204 PRO A C 1
ATOM 1603 O O . PRO A 1 204 ? -3.035 -41.219 -3.781 1 97.31 204 PRO A O 1
ATOM 1606 N N . GLN A 1 205 ? -5.02 -40.094 -3.672 1 98.06 205 GLN A N 1
ATOM 1607 C CA . GLN A 1 205 ? -4.945 -39.719 -5.082 1 98.06 205 GLN A CA 1
ATOM 1608 C C . GLN A 1 205 ? -3.83 -38.719 -5.328 1 98.06 205 GLN A C 1
ATOM 1610 O O . GLN A 1 205 ? -3.506 -37.906 -4.445 1 98.06 205 GLN A O 1
ATOM 1615 N N . ARG A 1 206 ? -3.254 -38.781 -6.539 1 98.25 206 ARG A N 1
ATOM 1616 C CA . ARG A 1 206 ? -2.139 -37.875 -6.828 1 98.25 206 ARG A CA 1
ATOM 1617 C C . ARG A 1 206 ? -2.396 -37.094 -8.102 1 98.25 206 ARG A C 1
ATOM 1619 O O . ARG A 1 206 ? -2.861 -37.625 -9.102 1 98.25 206 ARG A O 1
ATOM 1626 N N . LEU A 1 207 ? -2.09 -35.844 -7.969 1 98.81 207 LEU A N 1
ATOM 1627 C CA . LEU A 1 207 ? -2.111 -34.969 -9.141 1 98.81 207 LEU A CA 1
ATOM 1628 C C . LEU A 1 207 ? -0.946 -35.281 -10.07 1 98.81 207 LEU A C 1
ATOM 1630 O O . LEU A 1 207 ? 0.066 -35.844 -9.641 1 98.81 207 LEU A O 1
ATOM 1634 N N . GLY A 1 208 ? -1.111 -34.969 -11.336 1 98.81 208 GLY A N 1
ATOM 1635 C CA . GLY A 1 208 ? -0.051 -35.219 -12.297 1 98.81 208 GLY A CA 1
ATOM 1636 C C . GLY A 1 208 ? 1.202 -34.406 -12.023 1 98.81 208 GLY A C 1
ATOM 1637 O O . GLY A 1 208 ? 2.309 -34.969 -12.023 1 98.81 208 GLY A O 1
ATOM 1638 N N . ALA A 1 209 ? 0.964 -33.094 -11.828 1 98.94 209 ALA A N 1
ATOM 1639 C CA . ALA A 1 209 ? 2.133 -32.25 -11.602 1 98.94 209 ALA A CA 1
ATOM 1640 C C . ALA A 1 209 ? 1.746 -30.969 -10.891 1 98.94 209 ALA A C 1
ATOM 1642 O O . ALA A 1 209 ? 0.59 -30.531 -10.953 1 98.94 209 ALA A O 1
ATOM 1643 N N . ILE A 1 210 ? 2.656 -30.422 -10.18 1 98.94 210 ILE A N 1
ATOM 1644 C CA . ILE A 1 210 ? 2.607 -29.047 -9.664 1 98.94 210 ILE A CA 1
ATOM 1645 C C . ILE A 1 210 ? 3.797 -28.25 -10.195 1 98.94 210 ILE A C 1
ATOM 1647 O O . ILE A 1 210 ? 4.949 -28.672 -10.031 1 98.94 210 ILE A O 1
ATOM 1651 N N . PHE A 1 211 ? 3.555 -27.203 -10.906 1 98.94 211 PHE A N 1
ATOM 1652 C CA . PHE A 1 211 ? 4.574 -26.234 -11.258 1 98.94 211 PHE A CA 1
ATOM 1653 C C . PHE A 1 211 ? 4.527 -25.031 -10.312 1 98.94 211 PHE A C 1
ATOM 1655 O O . PHE A 1 211 ? 3.557 -24.281 -10.32 1 98.94 211 PHE A O 1
ATOM 1662 N N . ALA A 1 212 ? 5.523 -24.938 -9.477 1 98.94 212 ALA A N 1
ATOM 1663 C CA . ALA A 1 212 ? 5.633 -23.844 -8.508 1 98.94 212 ALA A CA 1
ATOM 1664 C C . ALA A 1 212 ? 6.461 -22.703 -9.07 1 98.94 212 ALA A C 1
ATOM 1666 O O . ALA A 1 212 ? 7.684 -22.812 -9.195 1 98.94 212 ALA A O 1
ATOM 1667 N N . LEU A 1 213 ? 5.816 -21.609 -9.352 1 98.88 213 LEU A N 1
ATOM 1668 C CA . LEU A 1 213 ? 6.449 -20.453 -9.977 1 98.88 213 LEU A CA 1
ATOM 1669 C C . LEU A 1 213 ? 6.852 -19.422 -8.922 1 98.88 213 LEU A C 1
ATOM 1671 O O . LEU A 1 213 ? 6.012 -18.656 -8.445 1 98.88 213 LEU A O 1
ATOM 1675 N N . ASP A 1 214 ? 8.078 -19.438 -8.641 1 98.69 214 ASP A N 1
ATOM 1676 C CA . ASP A 1 214 ? 8.695 -18.625 -7.582 1 98.69 214 ASP A CA 1
ATOM 1677 C C . ASP A 1 214 ? 7.906 -18.75 -6.281 1 98.69 214 ASP A C 1
ATOM 1679 O O . ASP A 1 214 ? 7.387 -17.75 -5.77 1 98.69 214 ASP A O 1
ATOM 1683 N N . PRO A 1 215 ? 7.941 -19.969 -5.73 1 98.88 215 PRO A N 1
ATOM 1684 C CA . PRO A 1 215 ? 7.184 -20.156 -4.488 1 98.88 215 PRO A CA 1
ATOM 1685 C C . PRO A 1 215 ? 7.535 -19.125 -3.416 1 98.88 215 PRO A C 1
ATOM 1687 O O . PRO A 1 215 ? 8.711 -18.797 -3.24 1 98.88 215 PRO A O 1
ATOM 1690 N N . ALA A 1 216 ? 6.547 -18.719 -2.721 1 98.31 216 ALA A N 1
ATOM 1691 C CA . ALA A 1 216 ? 6.723 -17.625 -1.763 1 98.31 216 ALA A CA 1
ATOM 1692 C C . ALA A 1 216 ? 7.656 -18.047 -0.627 1 98.31 216 ALA A C 1
ATOM 1694 O O . ALA A 1 216 ? 7.547 -19.156 -0.103 1 98.31 216 ALA A O 1
ATOM 1695 N N . GLY A 1 217 ? 8.75 -17.172 -0.158 1 96 217 GLY A N 1
ATOM 1696 C CA . GLY A 1 217 ? 9.633 -17.406 0.98 1 96 217 GLY A CA 1
ATOM 1697 C C . GLY A 1 217 ? 9.156 -16.703 2.246 1 96 217 GLY A C 1
ATOM 1698 O O . GLY A 1 217 ? 9.75 -16.875 3.311 1 96 217 GLY A O 1
ATOM 1699 N N . LEU A 1 218 ? 8.516 -15.742 2.377 1 91.38 218 LEU A N 1
ATOM 1700 C CA . LEU A 1 218 ? 7.922 -14.961 3.457 1 91.38 218 LEU A CA 1
ATOM 1701 C C . LEU A 1 218 ? 7.555 -15.859 4.633 1 91.38 218 LEU A C 1
ATOM 1703 O O . LEU A 1 218 ? 8.414 -16.547 5.195 1 91.38 218 LEU A O 1
ATOM 1707 N N . THR A 1 219 ? 6.379 -15.969 5.043 1 93.69 219 THR A N 1
ATOM 1708 C CA . THR A 1 219 ? 5.91 -16.781 6.156 1 93.69 219 THR A CA 1
ATOM 1709 C C . THR A 1 219 ? 6.301 -18.25 5.953 1 93.69 219 THR A C 1
ATOM 1711 O O . THR A 1 219 ? 6.562 -18.969 6.918 1 93.69 219 THR A O 1
ATOM 1714 N N . GLN A 1 220 ? 6.469 -18.625 4.762 1 96.25 220 GLN A N 1
ATOM 1715 C CA . GLN A 1 220 ? 6.637 -20.047 4.441 1 96.25 220 GLN A CA 1
ATOM 1716 C C . GLN A 1 220 ? 8.078 -20.484 4.676 1 96.25 220 GLN A C 1
ATOM 1718 O O . GLN A 1 220 ? 8.367 -21.688 4.68 1 96.25 220 GLN A O 1
ATOM 1723 N N . LEU A 1 221 ? 8.992 -19.547 4.879 1 95.31 221 LEU A N 1
ATOM 1724 C CA . LEU A 1 221 ? 10.367 -19.906 5.207 1 95.31 221 LEU A CA 1
ATOM 1725 C C . LEU A 1 221 ? 10.438 -20.609 6.555 1 95.31 221 LEU A C 1
ATOM 1727 O O . LEU A 1 221 ? 11.359 -21.406 6.801 1 95.31 221 LEU A O 1
ATOM 1731 N N . SER A 1 222 ? 9.453 -20.375 7.402 1 95.5 222 SER A N 1
ATOM 1732 C CA . SER A 1 222 ? 9.492 -20.906 8.758 1 95.5 222 SER A CA 1
ATOM 1733 C C . SER A 1 222 ? 8.633 -22.172 8.875 1 95.5 222 SER A C 1
ATOM 1735 O O . SER A 1 222 ? 8.539 -22.75 9.961 1 95.5 222 SER A O 1
ATOM 1737 N N . LEU A 1 223 ? 8.039 -22.594 7.816 1 96.75 223 LEU A N 1
ATOM 1738 C CA . LEU A 1 223 ? 7.105 -23.719 7.871 1 96.75 223 LEU A CA 1
ATOM 1739 C C . LEU A 1 223 ? 7.781 -25 7.418 1 96.75 223 LEU A C 1
ATOM 1741 O O . LEU A 1 223 ? 8.727 -24.969 6.625 1 96.75 223 LEU A O 1
ATOM 1745 N N . GLY A 1 224 ? 7.277 -26.141 7.898 1 96.44 224 GLY A N 1
ATOM 1746 C CA . GLY A 1 224 ? 7.746 -27.453 7.492 1 96.44 224 GLY A CA 1
ATOM 1747 C C . GLY A 1 224 ? 6.988 -28.016 6.305 1 96.44 224 GLY A C 1
ATOM 1748 O O . GLY A 1 224 ? 6.035 -27.406 5.82 1 96.44 224 GLY A O 1
ATOM 1749 N N . PRO A 1 225 ? 7.344 -29.141 5.836 1 97.38 225 PRO A N 1
ATOM 1750 C CA . PRO A 1 225 ? 6.793 -29.734 4.617 1 97.38 225 PRO A CA 1
ATOM 1751 C C . PRO A 1 225 ? 5.289 -29.984 4.711 1 97.38 225 PRO A C 1
ATOM 1753 O O . PRO A 1 225 ? 4.602 -30.031 3.688 1 97.38 225 PRO A O 1
ATOM 1756 N N . GLU A 1 226 ? 4.73 -30.109 5.914 1 97.69 226 GLU A N 1
ATOM 1757 C CA . GLU A 1 226 ? 3.305 -30.375 6.074 1 97.69 226 GLU A CA 1
ATOM 1758 C C . GLU A 1 226 ? 2.477 -29.109 5.844 1 97.69 226 GLU A C 1
ATOM 1760 O O . GLU A 1 226 ? 1.284 -29.188 5.539 1 97.69 226 GLU A O 1
ATOM 1765 N N . ASP A 1 227 ? 3.111 -27.969 5.926 1 97.81 227 ASP A N 1
ATOM 1766 C CA . ASP A 1 227 ? 2.355 -26.734 5.938 1 97.81 227 ASP A CA 1
ATOM 1767 C C . ASP A 1 227 ? 2.707 -25.859 4.73 1 97.81 227 ASP A C 1
ATOM 1769 O O . ASP A 1 227 ? 2.279 -24.703 4.641 1 97.81 227 ASP A O 1
ATOM 1773 N N . ARG A 1 228 ? 3.467 -26.359 3.85 1 98.31 228 ARG A N 1
ATOM 1774 C CA . ARG A 1 228 ? 3.842 -25.703 2.602 1 98.31 228 ARG A CA 1
ATOM 1775 C C . ARG A 1 228 ? 4.074 -26.719 1.494 1 98.31 228 ARG A C 1
ATOM 1777 O O . ARG A 1 228 ? 3.926 -27.922 1.714 1 98.31 228 ARG A O 1
ATOM 1784 N N . LEU A 1 229 ? 4.383 -26.219 0.275 1 98.81 229 LEU A N 1
ATOM 1785 C CA . LEU A 1 229 ? 4.711 -27.078 -0.862 1 98.81 229 LEU A CA 1
ATOM 1786 C C . LEU A 1 229 ? 5.859 -28.016 -0.52 1 98.81 229 LEU A C 1
ATOM 1788 O O . LEU A 1 229 ? 6.816 -27.625 0.148 1 98.81 229 LEU A O 1
ATOM 1792 N N . ASP A 1 230 ? 5.711 -29.219 -0.991 1 98.62 230 ASP A N 1
ATOM 1793 C CA . ASP A 1 230 ? 6.73 -30.25 -0.794 1 98.62 230 ASP A CA 1
ATOM 1794 C C . ASP A 1 230 ? 6.836 -31.156 -2.02 1 98.62 230 ASP A C 1
ATOM 1796 O O . ASP A 1 230 ? 5.918 -31.219 -2.836 1 98.62 230 ASP A O 1
ATOM 1800 N N . VAL A 1 231 ? 7.863 -31.891 -2.088 1 98.31 231 VAL A N 1
ATOM 1801 C CA . VAL A 1 231 ? 8.203 -32.75 -3.223 1 98.31 231 VAL A CA 1
ATOM 1802 C C . VAL A 1 231 ? 7.156 -33.844 -3.379 1 98.31 231 VAL A C 1
ATOM 1804 O O . VAL A 1 231 ? 6.883 -34.281 -4.492 1 98.31 231 VAL A O 1
ATOM 1807 N N . ASN A 1 232 ? 6.41 -34.188 -2.406 1 98 232 ASN A N 1
ATOM 1808 C CA . ASN A 1 232 ? 5.512 -35.344 -2.432 1 98 232 ASN A CA 1
ATOM 1809 C C . ASN A 1 232 ? 4.07 -34.938 -2.697 1 98 232 ASN A C 1
ATOM 1811 O O . ASN A 1 232 ? 3.158 -35.75 -2.643 1 98 232 ASN A O 1
ATOM 1815 N N . ASP A 1 233 ? 3.82 -33.781 -3.037 1 98.88 233 ASP A N 1
ATOM 1816 C CA . ASP A 1 233 ? 2.467 -33.219 -3.111 1 98.88 233 ASP A CA 1
ATOM 1817 C C . ASP A 1 233 ? 1.825 -33.531 -4.461 1 98.88 233 ASP A C 1
ATOM 1819 O O . ASP A 1 233 ? 0.642 -33.281 -4.672 1 98.88 233 ASP A O 1
ATOM 1823 N N . ALA A 1 234 ? 2.57 -34.094 -5.438 1 98.88 234 ALA A N 1
ATOM 1824 C CA . ALA A 1 234 ? 2.119 -34.594 -6.734 1 98.88 234 ALA A CA 1
ATOM 1825 C C . ALA A 1 234 ? 3.084 -35.625 -7.289 1 98.88 234 ALA A C 1
ATOM 1827 O O . ALA A 1 234 ? 4.141 -35.875 -6.703 1 98.88 234 ALA A O 1
ATOM 1828 N N . LEU A 1 235 ? 2.686 -36.25 -8.438 1 98.81 235 LEU A N 1
ATOM 1829 C CA . LEU A 1 235 ? 3.592 -37.219 -9.078 1 98.81 235 LEU A CA 1
ATOM 1830 C C . LEU A 1 235 ? 4.891 -36.531 -9.492 1 98.81 235 LEU A C 1
ATOM 1832 O O . LEU A 1 235 ? 5.961 -37.125 -9.445 1 98.81 235 LEU A O 1
ATOM 1836 N N . TYR A 1 236 ? 4.715 -35.281 -9.875 1 98.88 236 TYR A N 1
ATOM 1837 C CA . TYR A 1 236 ? 5.859 -34.469 -10.25 1 98.88 236 TYR A CA 1
ATOM 1838 C C . TYR A 1 236 ? 5.691 -33.031 -9.766 1 98.88 236 TYR A C 1
ATOM 1840 O O . TYR A 1 236 ? 4.652 -32.406 -9.992 1 98.88 236 TYR A O 1
ATOM 1848 N N . VAL A 1 237 ? 6.66 -32.562 -9.023 1 98.94 237 VAL A N 1
ATOM 1849 C CA . VAL A 1 237 ? 6.691 -31.172 -8.57 1 98.94 237 VAL A CA 1
ATOM 1850 C C . VAL A 1 237 ? 7.949 -30.484 -9.102 1 98.94 237 VAL A C 1
ATOM 1852 O O . VAL A 1 237 ? 9.062 -30.969 -8.906 1 98.94 237 VAL A O 1
ATOM 1855 N N . GLU A 1 238 ? 7.781 -29.406 -9.828 1 98.94 238 GLU A N 1
ATOM 1856 C CA . GLU A 1 238 ? 8.867 -28.578 -10.352 1 98.94 238 GLU A CA 1
ATOM 1857 C C . GLU A 1 238 ? 8.773 -27.141 -9.828 1 98.94 238 GLU A C 1
ATOM 1859 O O . GLU A 1 238 ? 7.676 -26.578 -9.75 1 98.94 238 GLU A O 1
ATOM 1864 N N . SER A 1 239 ? 9.867 -26.594 -9.352 1 98.88 239 SER A N 1
ATOM 1865 C CA . SER A 1 239 ? 9.883 -25.203 -8.93 1 98.88 239 SER A CA 1
ATOM 1866 C C . SER A 1 239 ? 10.812 -24.375 -9.812 1 98.88 239 SER A C 1
ATOM 1868 O O . SER A 1 239 ? 11.867 -24.859 -10.242 1 98.88 239 SER A O 1
ATOM 1870 N N . ILE A 1 240 ? 10.398 -23.203 -10.141 1 98.88 240 ILE A N 1
ATOM 1871 C CA . ILE A 1 240 ? 11.156 -22.203 -10.875 1 98.88 240 ILE A CA 1
ATOM 1872 C C . ILE A 1 240 ? 11.391 -20.984 -9.984 1 98.88 240 ILE A C 1
ATOM 1874 O O . ILE A 1 240 ? 10.438 -20.359 -9.523 1 98.88 240 ILE A O 1
ATOM 1878 N N . HIS A 1 241 ? 12.617 -20.641 -9.75 1 98.75 241 HIS A N 1
ATOM 1879 C CA . HIS A 1 241 ? 13.008 -19.609 -8.805 1 98.75 241 HIS A CA 1
ATOM 1880 C C . HIS A 1 241 ? 13.578 -18.391 -9.523 1 98.75 241 HIS A C 1
ATOM 1882 O O . HIS A 1 241 ? 14.578 -18.5 -10.234 1 98.75 241 HIS A O 1
ATOM 1888 N N . THR A 1 242 ? 12.953 -17.172 -9.266 1 98.31 242 THR A N 1
ATOM 1889 C CA . THR A 1 242 ? 13.367 -15.984 -9.992 1 98.31 242 THR A CA 1
ATOM 1890 C C . THR A 1 242 ? 13.594 -14.82 -9.023 1 98.31 242 THR A C 1
ATOM 1892 O O . THR A 1 242 ? 14.078 -13.758 -9.43 1 98.31 242 THR A O 1
ATOM 1895 N N . ASP A 1 243 ? 13.273 -14.984 -7.77 1 97.44 243 ASP A N 1
ATOM 1896 C CA . ASP A 1 243 ? 13.492 -13.93 -6.781 1 97.44 243 ASP A CA 1
ATOM 1897 C C . ASP A 1 243 ? 13.766 -14.523 -5.402 1 97.44 243 ASP A C 1
ATOM 1899 O O . ASP A 1 243 ? 12.867 -14.617 -4.566 1 97.44 243 ASP A O 1
ATOM 1903 N N . LEU A 1 244 ? 15.039 -14.703 -5.105 1 96.62 244 LEU A N 1
ATOM 1904 C CA . LEU A 1 244 ? 15.414 -15.328 -3.842 1 96.62 244 LEU A CA 1
ATOM 1905 C C . LEU A 1 244 ? 15.68 -14.281 -2.771 1 96.62 244 LEU A C 1
ATOM 1907 O O . LEU A 1 244 ? 15.844 -14.609 -1.595 1 96.62 244 LEU A O 1
ATOM 1911 N N . THR A 1 245 ? 15.703 -13.047 -3.176 1 94.44 245 THR A N 1
ATOM 1912 C CA . THR A 1 245 ? 16.125 -11.992 -2.266 1 94.44 245 THR A CA 1
ATOM 1913 C C . THR A 1 245 ? 15.094 -11.766 -1.167 1 94.44 245 THR A C 1
ATOM 1915 O O . THR A 1 245 ? 15.453 -11.617 0.004 1 94.44 245 THR A O 1
ATOM 1918 N N . LEU A 1 246 ? 13.844 -11.766 -1.555 1 93.69 246 LEU A N 1
ATOM 1919 C CA . LEU A 1 246 ? 12.867 -11.43 -0.525 1 93.69 246 LEU A CA 1
ATOM 1920 C C . LEU A 1 246 ? 11.594 -12.25 -0.692 1 93.69 246 LEU A C 1
ATOM 1922 O O . LEU A 1 246 ? 11.094 -12.836 0.273 1 93.69 246 LEU A O 1
ATOM 1926 N N . LEU A 1 247 ? 11.094 -12.352 -1.899 1 95.88 247 LEU A N 1
ATOM 1927 C CA . LEU A 1 247 ? 9.719 -12.828 -2.072 1 95.88 247 LEU A CA 1
ATOM 1928 C C . LEU A 1 247 ? 9.695 -14.336 -2.318 1 95.88 247 LEU A C 1
ATOM 1930 O O . LEU A 1 247 ? 8.727 -15.008 -1.964 1 95.88 247 LEU A O 1
ATOM 1934 N N . GLY A 1 248 ? 10.68 -14.844 -2.924 1 97.56 248 GLY A N 1
ATOM 1935 C CA . GLY A 1 248 ? 10.727 -16.266 -3.252 1 97.56 248 GLY A CA 1
ATOM 1936 C C . GLY A 1 248 ? 11.344 -17.109 -2.152 1 97.56 248 GLY A C 1
ATOM 1937 O O . GLY A 1 248 ? 12.023 -16.578 -1.265 1 97.56 248 GLY A O 1
ATOM 1938 N N . ASN A 1 249 ? 11.078 -18.359 -2.193 1 97.56 249 ASN A N 1
ATOM 1939 C CA . ASN A 1 249 ? 11.625 -19.359 -1.296 1 97.56 249 ASN A CA 1
ATOM 1940 C C . ASN A 1 249 ? 12.859 -20.031 -1.891 1 97.56 249 ASN A C 1
ATOM 1942 O O . ASN A 1 249 ? 12.781 -20.672 -2.945 1 97.56 249 ASN A O 1
ATOM 1946 N N . PRO A 1 250 ? 13.977 -19.984 -1.254 1 96.62 250 PRO A N 1
ATOM 1947 C CA . PRO A 1 250 ? 15.203 -20.547 -1.831 1 96.62 250 PRO A CA 1
ATOM 1948 C C . PRO A 1 250 ? 15.312 -22.047 -1.647 1 96.62 250 PRO A C 1
ATOM 1950 O O . PRO A 1 250 ? 16.25 -22.672 -2.156 1 96.62 250 PRO A O 1
ATOM 1953 N N . SER A 1 251 ? 14.406 -22.672 -0.985 1 96.06 251 SER A N 1
ATOM 1954 C CA . SER A 1 251 ? 14.523 -24.078 -0.62 1 96.06 251 SER A CA 1
ATOM 1955 C C . SER A 1 251 ? 14.453 -24.984 -1.851 1 96.06 251 SER A C 1
ATOM 1957 O O . SER A 1 251 ? 13.578 -24.812 -2.699 1 96.06 251 SER A O 1
ATOM 1959 N N . THR A 1 252 ? 15.391 -25.969 -1.937 1 96.56 252 THR A N 1
ATOM 1960 C CA . THR A 1 252 ? 15.383 -26.969 -2.996 1 96.56 252 THR A CA 1
ATOM 1961 C C . THR A 1 252 ? 14.617 -28.219 -2.555 1 96.56 252 THR A C 1
ATOM 1963 O O . THR A 1 252 ? 14.594 -29.219 -3.27 1 96.56 252 THR A O 1
ATOM 1966 N N . LYS A 1 253 ? 13.992 -28.188 -1.433 1 96.44 253 LYS A N 1
ATOM 1967 C CA . LYS A 1 253 ? 13.258 -29.328 -0.89 1 96.44 253 LYS A CA 1
ATOM 1968 C C . LYS A 1 253 ? 11.781 -29.266 -1.283 1 96.44 253 LYS A C 1
ATOM 1970 O O . LYS A 1 253 ? 11.023 -30.203 -1 1 96.44 253 LYS A O 1
ATOM 1975 N N . LEU A 1 254 ? 11.383 -28.219 -1.957 1 98.38 254 LEU A N 1
ATOM 1976 C CA . LEU A 1 254 ? 9.984 -28 -2.316 1 98.38 254 LEU A CA 1
ATOM 1977 C C . LEU A 1 254 ? 9.578 -28.906 -3.486 1 98.38 254 LEU A C 1
ATOM 1979 O O . LEU A 1 254 ? 8.391 -29.141 -3.709 1 98.38 254 LEU A O 1
ATOM 1983 N N . SER A 1 255 ? 10.602 -29.359 -4.285 1 98.69 255 SER A N 1
ATOM 1984 C CA . SER A 1 255 ? 10.273 -29.953 -5.578 1 98.69 255 SER A CA 1
ATOM 1985 C C . SER A 1 255 ? 11.266 -31.047 -5.957 1 98.69 255 SER A C 1
ATOM 1987 O O . SER A 1 255 ? 12.32 -31.172 -5.332 1 98.69 255 SER A O 1
ATOM 1989 N N . HIS A 1 256 ? 10.875 -31.875 -6.949 1 98.75 256 HIS A N 1
ATOM 1990 C CA . HIS A 1 256 ? 11.781 -32.844 -7.535 1 98.75 256 HIS A CA 1
ATOM 1991 C C . HIS A 1 256 ? 12.914 -32.156 -8.297 1 98.75 256 HIS A C 1
ATOM 1993 O O . HIS A 1 256 ? 14.062 -32.594 -8.203 1 98.75 256 HIS A O 1
ATOM 1999 N N . ALA A 1 257 ? 12.562 -31.188 -9.055 1 98.75 257 ALA A N 1
ATOM 2000 C CA . ALA A 1 257 ? 13.5 -30.391 -9.828 1 98.75 257 ALA A CA 1
ATOM 2001 C C . ALA A 1 257 ? 13.344 -28.906 -9.508 1 98.75 257 ALA A C 1
ATOM 2003 O O . ALA A 1 257 ? 12.234 -28.375 -9.531 1 98.75 257 ALA A O 1
ATOM 2004 N N . SER A 1 258 ? 14.438 -28.297 -9.148 1 98.75 258 SER A N 1
ATOM 2005 C CA . SER A 1 258 ? 14.469 -26.875 -8.867 1 98.75 258 SER A CA 1
ATOM 2006 C C . SER A 1 258 ? 15.273 -26.125 -9.922 1 98.75 258 SER A C 1
ATOM 2008 O O . SER A 1 258 ? 16.469 -26.375 -10.109 1 98.75 258 SER A O 1
ATOM 2010 N N . PHE A 1 259 ? 14.656 -25.219 -10.625 1 98.81 259 PHE A N 1
ATOM 2011 C CA . PHE A 1 259 ? 15.312 -24.422 -11.648 1 98.81 259 PHE A CA 1
ATOM 2012 C C . PHE A 1 259 ? 15.523 -22.984 -11.164 1 98.81 259 PHE A C 1
ATOM 2014 O O . PHE A 1 259 ? 14.562 -22.297 -10.828 1 98.81 259 PHE A O 1
ATOM 2021 N N . PHE A 1 260 ? 16.734 -22.562 -11.094 1 98.56 260 PHE A N 1
ATOM 2022 C CA . PHE A 1 260 ? 17.078 -21.203 -10.703 1 98.56 260 PHE A CA 1
ATOM 2023 C C . PHE A 1 260 ? 17.453 -20.375 -11.914 1 98.56 260 PHE A C 1
ATOM 2025 O O . PHE A 1 260 ? 18.547 -20.5 -12.461 1 98.56 260 PHE A O 1
ATOM 2032 N N . ALA A 1 261 ? 16.547 -19.5 -12.32 1 98.31 261 ALA A N 1
ATOM 2033 C CA . ALA A 1 261 ? 16.781 -18.609 -13.461 1 98.31 261 ALA A CA 1
ATOM 2034 C C . ALA A 1 261 ? 17.656 -17.438 -13.047 1 98.31 261 ALA A C 1
ATOM 2036 O O . ALA A 1 261 ? 17.312 -16.688 -12.141 1 98.31 261 ALA A O 1
ATOM 2037 N N . ASN A 1 262 ? 18.797 -17.312 -13.75 1 97.25 262 ASN A N 1
ATOM 2038 C CA . ASN A 1 262 ? 19.719 -16.219 -13.469 1 97.25 262 ASN A CA 1
ATOM 2039 C C . ASN A 1 262 ? 20.062 -16.141 -11.984 1 97.25 262 ASN A C 1
ATOM 2041 O O . ASN A 1 262 ? 19.953 -15.078 -11.375 1 97.25 262 ASN A O 1
ATOM 2045 N N . TRP A 1 263 ? 20.281 -17.344 -11.438 1 96.56 263 TRP A N 1
ATOM 2046 C CA . TRP A 1 263 ? 20.719 -17.531 -10.055 1 96.56 263 TRP A CA 1
ATOM 2047 C C . TRP A 1 263 ? 19.594 -17.234 -9.078 1 96.56 263 TRP A C 1
ATOM 2049 O O . TRP A 1 263 ? 19.812 -17.188 -7.863 1 96.56 263 TRP A O 1
ATOM 2059 N N . GLY A 1 264 ? 18.297 -17 -9.547 1 97.56 264 GLY A N 1
ATOM 2060 C CA . GLY A 1 264 ? 17.172 -16.656 -8.695 1 97.56 264 GLY A CA 1
ATOM 2061 C C . GLY A 1 264 ? 17.219 -15.227 -8.172 1 97.56 264 GLY A C 1
ATOM 2062 O O . GLY A 1 264 ? 16.656 -14.922 -7.129 1 97.56 264 GLY A O 1
ATOM 2063 N N . LEU A 1 265 ? 17.984 -14.406 -8.828 1 97.06 265 LEU A N 1
ATOM 2064 C CA . LEU A 1 265 ? 18.188 -13.031 -8.398 1 97.06 265 LEU A CA 1
ATOM 2065 C C . LEU A 1 265 ? 17.609 -12.047 -9.414 1 97.06 265 LEU A C 1
ATOM 2067 O O . LEU A 1 265 ? 16.438 -12.164 -9.789 1 97.06 265 LEU A O 1
ATOM 2071 N N . GLY A 1 266 ? 18.312 -11.031 -9.789 1 96.5 266 GLY A N 1
ATOM 2072 C CA . GLY A 1 266 ? 17.797 -10.078 -10.766 1 96.5 266 GLY A CA 1
ATOM 2073 C C . GLY A 1 266 ? 17.625 -10.68 -12.148 1 96.5 266 GLY A C 1
ATOM 2074 O O . GLY A 1 266 ? 18.547 -11.32 -12.672 1 96.5 266 GLY A O 1
ATOM 2075 N N . GLN A 1 267 ? 16.406 -10.539 -12.672 1 96.62 267 GLN A N 1
ATOM 2076 C CA . GLN A 1 267 ? 16.141 -11.031 -14.023 1 96.62 267 GLN A CA 1
ATOM 2077 C C . GLN A 1 267 ? 16.484 -9.969 -15.07 1 96.62 267 GLN A C 1
ATOM 2079 O O . GLN A 1 267 ? 16.234 -8.781 -14.859 1 96.62 267 GLN A O 1
ATOM 2084 N N . PRO A 1 268 ? 16.969 -10.336 -16.203 1 94.44 268 PRO A N 1
ATOM 2085 C CA . PRO A 1 268 ? 17.516 -9.383 -17.172 1 94.44 268 PRO A CA 1
ATOM 2086 C C . PRO A 1 268 ? 16.453 -8.43 -17.703 1 94.44 268 PRO A C 1
ATOM 2088 O O . PRO A 1 268 ? 16.781 -7.281 -18.047 1 94.44 268 PRO A O 1
ATOM 2091 N N . HIS A 1 269 ? 15.305 -8.82 -17.812 1 91.25 269 HIS A N 1
ATOM 2092 C CA . HIS A 1 269 ? 14.289 -7.957 -18.406 1 91.25 269 HIS A CA 1
ATOM 2093 C C . HIS A 1 269 ? 13.703 -7.004 -17.375 1 91.25 269 HIS A C 1
ATOM 2095 O O . HIS A 1 269 ? 12.906 -6.129 -17.703 1 91.25 269 HIS A O 1
ATOM 2101 N N . CYS A 1 270 ? 14.086 -7.16 -16.125 1 90.56 270 CYS A N 1
ATOM 2102 C CA . CYS A 1 270 ? 13.586 -6.324 -15.039 1 90.56 270 CYS A CA 1
ATOM 2103 C C . CYS A 1 270 ? 14.477 -5.105 -14.828 1 90.56 270 CYS A C 1
ATOM 2105 O O . CYS A 1 270 ? 15.695 -5.191 -14.977 1 90.56 270 CYS A O 1
ATOM 2107 N N . PRO A 1 271 ? 13.805 -3.92 -14.406 1 82.19 271 PRO A N 1
ATOM 2108 C CA . PRO A 1 271 ? 12.422 -3.666 -13.992 1 82.19 271 PRO A CA 1
ATOM 2109 C C . PRO A 1 271 ? 11.477 -3.506 -15.18 1 82.19 271 PRO A C 1
ATOM 2111 O O . PRO A 1 271 ? 11.906 -3.559 -16.328 1 82.19 271 PRO A O 1
ATOM 2114 N N . ASN A 1 272 ? 10.141 -3.596 -14.625 1 69.06 272 ASN A N 1
ATOM 2115 C CA . ASN A 1 272 ? 9.062 -3.582 -15.609 1 69.06 272 ASN A CA 1
ATOM 2116 C C . ASN A 1 272 ? 8.898 -2.203 -16.234 1 69.06 272 ASN A C 1
ATOM 2118 O O . ASN A 1 272 ? 8.508 -1.249 -15.562 1 69.06 272 ASN A O 1
ATOM 2122 N N . ALA A 1 273 ? 9.297 -2.203 -17.469 1 54.34 273 ALA A N 1
ATOM 2123 C CA . ALA A 1 273 ? 9.195 -0.931 -18.188 1 54.34 273 ALA A CA 1
ATOM 2124 C C . ALA A 1 273 ? 7.738 -0.595 -18.484 1 54.34 273 ALA A C 1
ATOM 2126 O O . ALA A 1 273 ? 7.387 0.576 -18.641 1 54.34 273 ALA A O 1
ATOM 2127 N N . THR A 1 274 ? 6.848 -1.592 -18.5 1 52.22 274 THR A N 1
ATOM 2128 C CA . THR A 1 274 ? 5.5 -1.395 -19.016 1 52.22 274 THR A CA 1
ATOM 2129 C C . THR A 1 274 ? 4.535 -1.024 -17.891 1 52.22 274 THR A C 1
ATOM 2131 O O . THR A 1 274 ? 3.365 -0.733 -18.141 1 52.22 274 THR A O 1
ATOM 2134 N N . ALA A 1 275 ? 4.977 -0.925 -16.734 1 55.19 275 ALA A N 1
ATOM 2135 C CA . ALA A 1 275 ? 4.211 -0.426 -15.602 1 55.19 275 ALA A CA 1
ATOM 2136 C C . ALA A 1 275 ? 3.059 -1.367 -15.266 1 55.19 275 ALA A C 1
ATOM 2138 O O . ALA A 1 275 ? 2.02 -0.932 -14.758 1 55.19 275 ALA A O 1
ATOM 2139 N N . THR A 1 276 ? 3.07 -2.666 -15.711 1 60.41 276 THR A N 1
ATOM 2140 C CA . THR A 1 276 ? 1.994 -3.598 -15.398 1 60.41 276 THR A CA 1
ATOM 2141 C C . THR A 1 276 ? 2.107 -4.09 -13.961 1 60.41 276 THR A C 1
ATOM 2143 O O . THR A 1 276 ? 1.101 -4.418 -13.328 1 60.41 276 THR A O 1
ATOM 2146 N N . GLU A 1 277 ? 3.295 -4.156 -13.562 1 70.5 277 GLU A N 1
ATOM 2147 C CA . GLU A 1 277 ? 3.6 -4.531 -12.18 1 70.5 277 GLU A CA 1
ATOM 2148 C C . GLU A 1 277 ? 4.539 -3.52 -11.531 1 70.5 277 GLU A C 1
ATOM 2150 O O . GLU A 1 277 ? 5.207 -2.748 -12.227 1 70.5 277 GLU A O 1
ATOM 2155 N N . PHE A 1 278 ? 4.48 -3.508 -10.227 1 74.31 278 PHE A N 1
ATOM 2156 C CA . PHE A 1 278 ? 5.5 -2.715 -9.547 1 74.31 278 PHE A CA 1
ATOM 2157 C C . PHE A 1 278 ? 6.895 -3.201 -9.914 1 74.31 278 PHE A C 1
ATOM 2159 O O . PHE A 1 278 ? 7.125 -4.406 -10.055 1 74.31 278 PHE A O 1
ATOM 2166 N N . ASP A 1 279 ? 7.777 -2.301 -10.047 1 78.75 279 ASP A N 1
ATOM 2167 C CA . ASP A 1 279 ? 9.164 -2.641 -10.375 1 78.75 279 ASP A CA 1
ATOM 2168 C C . ASP A 1 279 ? 9.734 -3.643 -9.375 1 78.75 279 ASP A C 1
ATOM 2170 O O . ASP A 1 279 ? 10.398 -4.602 -9.766 1 78.75 279 ASP A O 1
ATOM 2174 N N . PHE A 1 280 ? 9.359 -3.549 -8.203 1 85.56 280 PHE A N 1
ATOM 2175 C CA . PHE A 1 280 ? 10.047 -4.309 -7.168 1 85.56 280 PHE A CA 1
ATOM 2176 C C . PHE A 1 280 ? 9.625 -5.77 -7.199 1 85.56 280 PHE A C 1
ATOM 2178 O O . PHE A 1 280 ? 10.281 -6.625 -6.605 1 85.56 280 PHE A O 1
ATOM 2185 N N . VAL A 1 281 ? 8.531 -6.039 -7.934 1 89.5 281 VAL A N 1
ATOM 2186 C CA . VAL A 1 281 ? 8.078 -7.426 -7.965 1 89.5 281 VAL A CA 1
ATOM 2187 C C . VAL A 1 281 ? 8.391 -8.039 -9.328 1 89.5 281 VAL A C 1
ATOM 2189 O O . VAL A 1 281 ? 8.008 -9.18 -9.602 1 89.5 281 VAL A O 1
ATOM 2192 N N . CYS A 1 282 ? 9.008 -7.352 -10.172 1 90.44 282 CYS A N 1
ATOM 2193 C CA . CYS A 1 282 ? 9.258 -7.801 -11.539 1 90.44 282 CYS A CA 1
ATOM 2194 C C . CYS A 1 282 ? 9.969 -9.148 -11.547 1 90.44 282 CYS A C 1
ATOM 2196 O O . CYS A 1 282 ? 9.555 -10.062 -12.266 1 90.44 282 CYS A O 1
ATOM 2198 N N . ASP A 1 283 ? 11 -9.312 -10.742 1 95.38 283 ASP A N 1
ATOM 2199 C CA . ASP A 1 283 ? 11.727 -10.578 -10.68 1 95.38 283 ASP A CA 1
ATOM 2200 C C . ASP A 1 283 ? 10.812 -11.711 -10.227 1 95.38 283 ASP A C 1
ATOM 2202 O O . ASP A 1 283 ? 10.898 -12.828 -10.734 1 95.38 283 ASP A O 1
ATOM 2206 N N . HIS A 1 284 ? 9.938 -11.406 -9.336 1 95.12 284 HIS A N 1
ATOM 2207 C CA . HIS A 1 284 ? 9.047 -12.383 -8.711 1 95.12 284 HIS A CA 1
ATOM 2208 C C . HIS A 1 284 ? 8.023 -12.914 -9.703 1 95.12 284 HIS A C 1
ATOM 2210 O O . HIS A 1 284 ? 7.617 -14.078 -9.625 1 95.12 284 HIS A O 1
ATOM 2216 N N . PHE A 1 285 ? 7.691 -12.125 -10.672 1 93.25 285 PHE A N 1
ATOM 2217 C CA . PHE A 1 285 ? 6.68 -12.508 -11.656 1 93.25 285 PHE A CA 1
ATOM 2218 C C . PHE A 1 285 ? 7.328 -13.164 -12.875 1 93.25 285 PHE A C 1
ATOM 2220 O O . PHE A 1 285 ? 6.641 -13.773 -13.695 1 93.25 285 PHE A O 1
ATOM 2227 N N . ALA A 1 286 ? 8.602 -13.047 -12.992 1 95.12 286 ALA A N 1
ATOM 2228 C CA . ALA A 1 286 ? 9.305 -13.531 -14.172 1 95.12 286 ALA A CA 1
ATOM 2229 C C . ALA A 1 286 ? 9.047 -15.023 -14.391 1 95.12 286 ALA A C 1
ATOM 2231 O O . ALA A 1 286 ? 8.922 -15.477 -15.531 1 95.12 286 ALA A O 1
ATOM 2232 N N . ALA A 1 287 ? 8.945 -15.727 -13.328 1 97.5 287 ALA A N 1
ATOM 2233 C CA . ALA A 1 287 ? 8.742 -17.172 -13.406 1 97.5 287 ALA A CA 1
ATOM 2234 C C . ALA A 1 287 ? 7.48 -17.5 -14.203 1 97.5 287 ALA A C 1
ATOM 2236 O O . ALA A 1 287 ? 7.438 -18.516 -14.906 1 97.5 287 ALA A O 1
ATOM 2237 N N . MET A 1 288 ? 6.457 -16.703 -14.07 1 95.69 288 MET A N 1
ATOM 2238 C CA . MET A 1 288 ? 5.203 -16.953 -14.773 1 95.69 288 MET A CA 1
ATOM 2239 C C . MET A 1 288 ? 5.387 -16.812 -16.281 1 95.69 288 MET A C 1
ATOM 2241 O O . MET A 1 288 ? 4.867 -17.609 -17.047 1 95.69 288 MET A O 1
ATOM 2245 N N . PHE A 1 289 ? 6.148 -15.898 -16.672 1 93.69 289 PHE A N 1
ATOM 2246 C CA . PHE A 1 289 ? 6.379 -15.656 -18.094 1 93.69 289 PHE A CA 1
ATOM 2247 C C . PHE A 1 289 ? 7.312 -16.719 -18.672 1 93.69 289 PHE A C 1
ATOM 2249 O O . PHE A 1 289 ? 7.121 -17.172 -19.812 1 93.69 289 PHE A O 1
ATOM 2256 N N . TYR A 1 290 ? 8.328 -17.016 -17.906 1 97.69 290 TYR A N 1
ATOM 2257 C CA . TYR A 1 290 ? 9.227 -18.078 -18.359 1 97.69 290 TYR A CA 1
ATOM 2258 C C . TYR A 1 290 ? 8.469 -19.391 -18.531 1 97.69 290 TYR A C 1
ATOM 2260 O O . TYR A 1 290 ? 8.625 -20.078 -19.547 1 97.69 290 TYR A O 1
ATOM 2268 N N . PHE A 1 291 ? 7.625 -19.672 -17.578 1 98.44 291 PHE A N 1
ATOM 2269 C CA . PHE A 1 291 ? 6.852 -20.906 -17.656 1 98.44 291 PHE A CA 1
ATOM 2270 C C . PHE A 1 291 ? 5.93 -20.875 -18.875 1 98.44 291 PHE A C 1
ATOM 2272 O O . PHE A 1 291 ? 5.844 -21.859 -19.609 1 98.44 291 PHE A O 1
ATOM 2279 N N . ALA A 1 292 ? 5.219 -19.797 -19.047 1 97.5 292 ALA A N 1
ATOM 2280 C CA . ALA A 1 292 ? 4.324 -19.672 -20.203 1 97.5 292 ALA A CA 1
ATOM 2281 C C . ALA A 1 292 ? 5.066 -19.922 -21.5 1 97.5 292 ALA A C 1
ATOM 2283 O O . ALA A 1 292 ? 4.566 -20.641 -22.375 1 97.5 292 ALA A O 1
ATOM 2284 N N . GLU A 1 293 ? 6.207 -19.375 -21.594 1 97.19 293 GLU A N 1
ATOM 2285 C CA . GLU A 1 293 ? 7.012 -19.594 -22.781 1 97.19 293 GLU A CA 1
ATOM 2286 C C . GLU A 1 293 ? 7.402 -21.047 -22.938 1 97.19 293 GLU A C 1
ATOM 2288 O O . GLU A 1 293 ? 7.398 -21.594 -24.047 1 97.19 293 GLU A O 1
ATOM 2293 N N . SER A 1 294 ? 7.773 -21.703 -21.859 1 98.38 294 SER A N 1
ATOM 2294 C CA . SER A 1 294 ? 8.156 -23.109 -21.906 1 98.38 294 SER A CA 1
ATOM 2295 C C . SER A 1 294 ? 6.988 -24 -22.328 1 98.38 294 SER A C 1
ATOM 2297 O O . SER A 1 294 ? 7.188 -25.062 -22.922 1 98.38 294 SER A O 1
ATOM 2299 N N . VAL A 1 295 ? 5.75 -23.609 -21.953 1 98.31 295 VAL A N 1
ATOM 2300 C CA . VAL A 1 295 ? 4.559 -24.328 -22.359 1 98.31 295 VAL A CA 1
ATOM 2301 C C . VAL A 1 295 ? 4.422 -24.281 -23.891 1 98.31 295 VAL A C 1
ATOM 2303 O O . VAL A 1 295 ? 4.125 -25.297 -24.531 1 98.31 295 VAL A O 1
ATOM 2306 N N . ARG A 1 296 ? 4.711 -23.156 -24.484 1 96.81 296 ARG A N 1
ATOM 2307 C CA . ARG A 1 296 ? 4.621 -22.969 -25.922 1 96.81 296 ARG A CA 1
ATOM 2308 C C . ARG A 1 296 ? 5.758 -23.703 -26.641 1 96.81 296 ARG A C 1
ATOM 2310 O O . ARG A 1 296 ? 5.551 -24.297 -27.688 1 96.81 296 ARG A O 1
ATOM 2317 N N . ASN A 1 297 ? 6.91 -23.578 -26.062 1 96.75 297 ASN A N 1
ATOM 2318 C CA . ASN A 1 297 ? 8.125 -24.172 -26.609 1 96.75 297 ASN A CA 1
ATOM 2319 C C . ASN A 1 297 ? 8.93 -24.891 -25.516 1 96.75 297 ASN A C 1
ATOM 2321 O O . ASN A 1 297 ? 9.875 -24.312 -24.969 1 96.75 297 ASN A O 1
ATOM 2325 N N . PRO A 1 298 ? 8.703 -26.141 -25.344 1 97.5 298 PRO A N 1
ATOM 2326 C CA . PRO A 1 298 ? 9.289 -26.891 -24.234 1 97.5 298 PRO A CA 1
ATOM 2327 C C . PRO A 1 298 ? 10.812 -26.906 -24.266 1 97.5 298 PRO A C 1
ATOM 2329 O O . PRO A 1 298 ? 11.453 -27.25 -23.266 1 97.5 298 PRO A O 1
ATOM 2332 N N . LYS A 1 299 ? 11.453 -26.531 -25.359 1 97.19 299 LYS A N 1
ATOM 2333 C CA . LYS A 1 299 ? 12.906 -26.562 -25.469 1 97.19 299 LYS A CA 1
ATOM 2334 C C . LYS A 1 299 ? 13.492 -25.156 -25.391 1 97.19 299 LYS A C 1
ATOM 2336 O O . LYS A 1 299 ? 14.648 -24.938 -25.781 1 97.19 299 LYS A O 1
ATOM 2341 N N . SER A 1 300 ? 12.727 -24.25 -24.906 1 97.12 300 SER A N 1
ATOM 2342 C CA . SER A 1 300 ? 13.133 -22.859 -24.875 1 97.12 300 SER A CA 1
ATOM 2343 C C . SER A 1 300 ? 14.242 -22.625 -23.844 1 97.12 300 SER A C 1
ATOM 2345 O O . SER A 1 300 ? 15.109 -21.781 -24.047 1 97.12 300 SER A O 1
ATOM 2347 N N . PHE A 1 301 ? 14.188 -23.328 -22.672 1 98.5 301 PHE A N 1
ATOM 2348 C CA . PHE A 1 301 ? 15.07 -23.016 -21.547 1 98.5 301 PHE A CA 1
ATOM 2349 C C . PHE A 1 301 ? 15.93 -24.203 -21.172 1 98.5 301 PHE A C 1
ATOM 2351 O O . PHE A 1 301 ? 15.586 -24.969 -20.281 1 98.5 301 PHE A O 1
ATOM 2358 N N . ALA A 1 302 ? 17.062 -24.281 -21.844 1 98 302 ALA A N 1
ATOM 2359 C CA . ALA A 1 302 ? 18.047 -25.281 -21.438 1 98 302 ALA A CA 1
ATOM 2360 C C . ALA A 1 302 ? 18.641 -24.922 -20.078 1 98 302 ALA A C 1
ATOM 2362 O O . ALA A 1 302 ? 18.891 -23.75 -19.781 1 98 302 ALA A O 1
ATOM 2363 N N . ALA A 1 303 ? 18.859 -25.953 -19.234 1 98 303 ALA A N 1
ATOM 2364 C CA . ALA A 1 303 ? 19.344 -25.719 -17.891 1 98 303 ALA A CA 1
ATOM 2365 C C . ALA A 1 303 ? 20.516 -26.641 -17.562 1 98 303 ALA A C 1
ATOM 2367 O O . ALA A 1 303 ? 20.578 -27.766 -18.047 1 98 303 ALA A O 1
ATOM 2368 N N . LEU A 1 304 ? 21.422 -26.141 -16.797 1 96.38 304 LEU A N 1
ATOM 2369 C CA . LEU A 1 304 ? 22.609 -26.859 -16.359 1 96.38 304 LEU A CA 1
ATOM 2370 C C . LEU A 1 304 ? 22.406 -27.453 -14.977 1 96.38 304 LEU A C 1
ATOM 2372 O O . LEU A 1 304 ? 22.016 -26.75 -14.039 1 96.38 304 LEU A O 1
ATOM 2376 N N . ARG A 1 305 ? 22.703 -28.719 -14.836 1 96.62 305 ARG A N 1
ATOM 2377 C CA . ARG A 1 305 ? 22.641 -29.375 -13.531 1 96.62 305 ARG A CA 1
ATOM 2378 C C . ARG A 1 305 ? 23.734 -28.859 -12.609 1 96.62 305 ARG A C 1
ATOM 2380 O O . ARG A 1 305 ? 24.906 -28.828 -12.992 1 96.62 305 ARG A O 1
ATOM 2387 N N . CYS A 1 306 ? 23.328 -28.438 -11.461 1 95 306 CYS A N 1
ATOM 2388 C CA . CYS A 1 306 ? 24.281 -27.984 -10.453 1 95 306 CYS A CA 1
ATOM 2389 C C . CYS A 1 306 ? 24.547 -29.094 -9.43 1 95 306 CYS A C 1
ATOM 2391 O O . CYS A 1 306 ? 23.719 -29.969 -9.234 1 95 306 CYS A O 1
ATOM 2393 N N . THR A 1 307 ? 25.656 -29.016 -8.734 1 90.56 307 THR A N 1
ATOM 2394 C CA . THR A 1 307 ? 26.078 -30.062 -7.812 1 90.56 307 THR A CA 1
ATOM 2395 C C . THR A 1 307 ? 25.312 -29.953 -6.496 1 90.56 307 THR A C 1
ATOM 2397 O O . THR A 1 307 ? 25.109 -30.969 -5.812 1 90.56 307 THR A O 1
ATOM 2400 N N . SER A 1 308 ? 24.984 -28.703 -6.168 1 90.69 308 SER A N 1
ATOM 2401 C CA . SER A 1 308 ? 24.312 -28.5 -4.887 1 90.69 308 SER A CA 1
ATOM 2402 C C . SER A 1 308 ? 23.516 -27.203 -4.887 1 90.69 308 SER A C 1
ATOM 2404 O O . SER A 1 308 ? 23.688 -26.359 -5.773 1 90.69 308 SER A O 1
ATOM 2406 N N . ALA A 1 309 ? 22.656 -27.156 -3.883 1 92.06 309 ALA A N 1
ATOM 2407 C CA . ALA A 1 309 ? 21.938 -25.906 -3.676 1 92.06 309 ALA A CA 1
ATOM 2408 C C . ALA A 1 309 ? 22.906 -24.75 -3.424 1 92.06 309 ALA A C 1
ATOM 2410 O O . ALA A 1 309 ? 22.688 -23.641 -3.891 1 92.06 309 ALA A O 1
ATOM 2411 N N . LYS A 1 310 ? 23.953 -25 -2.723 1 92.81 310 LYS A N 1
ATOM 2412 C CA . LYS A 1 310 ? 24.953 -24 -2.396 1 92.81 310 LYS A CA 1
ATOM 2413 C C . LYS A 1 310 ? 25.594 -23.438 -3.66 1 92.81 310 LYS A C 1
ATOM 2415 O O . LYS A 1 310 ? 25.891 -22.25 -3.738 1 92.81 310 LYS A O 1
ATOM 2420 N N . SER A 1 311 ? 25.844 -24.328 -4.617 1 90.94 311 SER A N 1
ATOM 2421 C CA . SER A 1 311 ? 26.516 -23.891 -5.832 1 90.94 311 SER A CA 1
ATOM 2422 C C . SER A 1 311 ? 25.656 -22.891 -6.605 1 90.94 311 SER A C 1
ATOM 2424 O O . SER A 1 311 ? 26.188 -21.984 -7.258 1 90.94 311 SER A O 1
ATOM 2426 N N . VAL A 1 312 ? 24.391 -23.047 -6.555 1 91.19 312 VAL A N 1
ATOM 2427 C CA . VAL A 1 312 ? 23.531 -22.094 -7.242 1 91.19 312 VAL A CA 1
ATOM 2428 C C . VAL A 1 312 ? 23.406 -20.828 -6.418 1 91.19 312 VAL A C 1
ATOM 2430 O O . VAL A 1 312 ? 23.469 -19.719 -6.957 1 91.19 312 VAL A O 1
ATOM 2433 N N . LEU A 1 313 ? 23.281 -20.938 -5.113 1 90.56 313 LEU A N 1
ATOM 2434 C CA . LEU A 1 313 ? 23.078 -19.797 -4.227 1 90.56 313 LEU A CA 1
ATOM 2435 C C . LEU A 1 313 ? 24.328 -18.938 -4.16 1 90.56 313 LEU A C 1
ATOM 2437 O O . LEU A 1 313 ? 24.25 -17.719 -3.949 1 90.56 313 LEU A O 1
ATOM 2441 N N . SER A 1 314 ? 25.484 -19.547 -4.461 1 90.31 314 SER A N 1
ATOM 2442 C CA . SER A 1 314 ? 26.734 -18.797 -4.457 1 90.31 314 SER A CA 1
ATOM 2443 C C . SER A 1 314 ? 27.172 -18.438 -5.871 1 90.31 314 SER A C 1
ATOM 2445 O O . SER A 1 314 ? 28.266 -17.906 -6.078 1 90.31 314 SER A O 1
ATOM 2447 N N . ALA A 1 315 ? 26.391 -18.812 -6.781 1 90.25 315 ALA A N 1
ATOM 2448 C CA . ALA A 1 315 ? 26.625 -18.5 -8.188 1 90.25 315 ALA A CA 1
ATOM 2449 C C . ALA A 1 315 ? 27.922 -19.141 -8.672 1 90.25 315 ALA A C 1
ATOM 2451 O O . ALA A 1 315 ? 28.766 -18.469 -9.289 1 90.25 315 ALA A O 1
ATOM 2452 N N . THR A 1 316 ? 28.062 -20.453 -8.359 1 88.31 316 THR A N 1
ATOM 2453 C CA . THR A 1 316 ? 29.297 -21.141 -8.742 1 88.31 316 THR A CA 1
ATOM 2454 C C . THR A 1 316 ? 28.984 -22.359 -9.617 1 88.31 316 THR A C 1
ATOM 2456 O O . THR A 1 316 ? 29.891 -23.109 -10 1 88.31 316 THR A O 1
ATOM 2459 N N . CYS A 1 317 ? 27.719 -22.625 -9.906 1 90.38 317 CYS A N 1
ATOM 2460 C CA . CYS A 1 317 ? 27.359 -23.703 -10.828 1 90.38 317 CYS A CA 1
ATOM 2461 C C . CYS A 1 317 ? 28 -23.484 -12.195 1 90.38 317 CYS A C 1
ATOM 2463 O O . CYS A 1 317 ? 27.859 -22.406 -12.781 1 90.38 317 CYS A O 1
ATOM 2465 N N . ASN A 1 318 ? 28.766 -24.453 -12.711 1 85.94 318 ASN A N 1
ATOM 2466 C CA . ASN A 1 318 ? 29.438 -24.344 -14 1 85.94 318 ASN A CA 1
ATOM 2467 C C . ASN A 1 318 ? 29.672 -25.719 -14.633 1 85.94 318 ASN A C 1
ATOM 2469 O O . ASN A 1 318 ? 29.359 -26.75 -14.023 1 85.94 318 ASN A O 1
ATOM 2473 N N . CYS A 1 319 ? 29.969 -25.719 -15.945 1 81.31 319 CYS A N 1
ATOM 2474 C CA . CYS A 1 319 ? 30.188 -26.984 -16.656 1 81.31 319 CYS A CA 1
ATOM 2475 C C . CYS A 1 319 ? 31.688 -27.25 -16.844 1 81.31 319 CYS A C 1
ATOM 2477 O O . CYS A 1 319 ? 32.062 -28.156 -17.594 1 81.31 319 CYS A O 1
ATOM 2479 N N . ASN A 1 320 ? 32.562 -26.328 -16.5 1 69.75 320 ASN A N 1
ATOM 2480 C CA . ASN A 1 320 ? 33.969 -26.562 -16.703 1 69.75 320 ASN A CA 1
ATOM 2481 C C . ASN A 1 320 ? 34.5 -27.641 -15.742 1 69.75 320 ASN A C 1
ATOM 2483 O O . ASN A 1 320 ? 34.125 -27.672 -14.57 1 69.75 320 ASN A O 1
ATOM 2487 N N . ILE A 1 321 ? 34.812 -28.812 -16.359 1 52.12 321 ILE A N 1
ATOM 2488 C CA . ILE A 1 321 ? 35.688 -29.828 -15.773 1 52.12 321 ILE A CA 1
ATOM 2489 C C . ILE A 1 321 ? 36.969 -29.172 -15.289 1 52.12 321 ILE A C 1
ATOM 2491 O O . ILE A 1 321 ? 37.75 -28.672 -16.094 1 52.12 321 ILE A O 1
ATOM 2495 N N . GLY A 1 322 ? 37.188 -28.109 -14.586 1 49.06 322 GLY A N 1
ATOM 2496 C CA . GLY A 1 322 ? 38.406 -27.641 -13.922 1 49.06 322 GLY A CA 1
ATOM 2497 C C . GLY A 1 322 ? 38.312 -26.188 -13.484 1 49.06 322 GLY A C 1
ATOM 2498 O O . GLY A 1 322 ? 39.219 -25.672 -12.844 1 49.06 322 GLY A O 1
ATOM 2499 N N . GLY A 1 323 ? 37.625 -25.219 -14.148 1 47.47 323 GLY A N 1
ATOM 2500 C CA . GLY A 1 323 ? 37.875 -23.828 -13.82 1 47.47 323 GLY A CA 1
ATOM 2501 C C . GLY A 1 323 ? 36.938 -23.297 -12.75 1 47.47 323 GLY A C 1
ATOM 2502 O O . GLY A 1 323 ? 35.719 -23.516 -12.812 1 47.47 323 GLY A O 1
ATOM 2503 N N . SER A 1 324 ? 37.25 -23.422 -11.578 1 48.88 324 SER A N 1
ATOM 2504 C CA . SER A 1 324 ? 36.625 -23.016 -10.312 1 48.88 324 SER A CA 1
ATOM 2505 C C . SER A 1 324 ? 36.156 -21.562 -10.359 1 48.88 324 SER A C 1
ATOM 2507 O O . SER A 1 324 ? 35.781 -20.984 -9.328 1 48.88 324 SER A O 1
ATOM 2509 N N . GLY A 1 325 ? 36.344 -20.766 -11.375 1 51.53 325 GLY A N 1
ATOM 2510 C CA . GLY A 1 325 ? 36.25 -19.359 -11.016 1 51.53 325 GLY A CA 1
ATOM 2511 C C . GLY A 1 325 ? 34.844 -18.891 -10.781 1 51.53 325 GLY A C 1
ATOM 2512 O O . GLY A 1 325 ? 33.906 -19.281 -11.508 1 51.53 325 GLY A O 1
ATOM 2513 N N . LYS A 1 326 ? 34.625 -18.375 -9.609 1 55.81 326 LYS A N 1
ATOM 2514 C CA . LYS A 1 326 ? 33.469 -17.594 -9.195 1 55.81 326 LYS A CA 1
ATOM 2515 C C . LYS A 1 326 ? 33.031 -16.625 -10.297 1 55.81 326 LYS A C 1
ATOM 2517 O O . LYS A 1 326 ? 33.844 -15.906 -10.859 1 55.81 326 LYS A O 1
ATOM 2522 N N . TYR A 1 327 ? 31.938 -16.812 -10.812 1 61 327 TYR A N 1
ATOM 2523 C CA . TYR A 1 327 ? 31.234 -15.93 -11.742 1 61 327 TYR A CA 1
ATOM 2524 C C . TYR A 1 327 ? 31.734 -16.125 -13.164 1 61 327 TYR A C 1
ATOM 2526 O O . TYR A 1 327 ? 31.797 -15.164 -13.938 1 61 327 TYR A O 1
ATOM 2534 N N . ALA A 1 328 ? 32.281 -17.297 -13.477 1 63.91 328 ALA A N 1
ATOM 2535 C CA . ALA A 1 328 ? 32.812 -17.453 -14.82 1 63.91 328 ALA A CA 1
ATOM 2536 C C . ALA A 1 328 ? 31.719 -17.469 -15.867 1 63.91 328 ALA A C 1
ATOM 2538 O O . ALA A 1 328 ? 30.734 -18.203 -15.734 1 63.91 328 ALA A O 1
ATOM 2539 N N . VAL A 1 329 ? 31.734 -16.469 -16.734 1 69.25 329 VAL A N 1
ATOM 2540 C CA . VAL A 1 329 ? 30.875 -16.453 -17.906 1 69.25 329 VAL A CA 1
ATOM 2541 C C . VAL A 1 329 ? 31.281 -17.562 -18.875 1 69.25 329 VAL A C 1
ATOM 2543 O O . VAL A 1 329 ? 32.438 -17.625 -19.312 1 69.25 329 VAL A O 1
ATOM 2546 N N . GLN A 1 330 ? 30.375 -18.609 -18.953 1 84.19 330 GLN A N 1
ATOM 2547 C CA . GLN A 1 330 ? 30.609 -19.766 -19.812 1 84.19 330 GLN A CA 1
ATOM 2548 C C . GLN A 1 330 ? 29.328 -20.188 -20.516 1 84.19 330 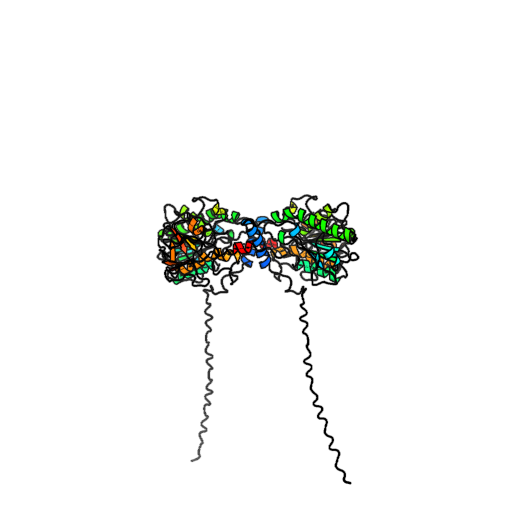GLN A C 1
ATOM 2550 O O . GLN A 1 330 ? 28.234 -19.828 -20.094 1 84.19 330 GLN A O 1
ATOM 2555 N N . THR A 1 331 ? 29.578 -20.828 -21.625 1 92.19 331 THR A N 1
ATOM 2556 C CA . THR A 1 331 ? 28.469 -21.469 -22.328 1 92.19 331 THR A CA 1
ATOM 2557 C C . THR A 1 331 ? 28.531 -22.984 -22.172 1 92.19 331 THR A C 1
ATOM 2559 O O . THR A 1 331 ? 29.578 -23.594 -22.422 1 92.19 331 THR A O 1
ATOM 2562 N N . CYS A 1 332 ? 27.469 -23.547 -21.641 1 93.31 332 CYS A N 1
ATOM 2563 C CA . CYS A 1 332 ? 27.391 -24.969 -21.359 1 93.31 332 CYS A CA 1
ATOM 2564 C C . CYS A 1 332 ? 26.266 -25.625 -22.141 1 93.31 332 CYS A C 1
ATOM 2566 O O . CYS A 1 332 ? 25.297 -24.969 -22.516 1 93.31 332 CYS A O 1
ATOM 2568 N N . THR A 1 333 ? 26.438 -26.906 -22.469 1 94.12 333 THR A N 1
ATOM 2569 C CA . THR A 1 333 ? 25.312 -27.688 -22.984 1 94.12 333 THR A CA 1
ATOM 2570 C C . THR A 1 333 ? 24.297 -27.969 -21.859 1 94.12 333 THR A C 1
ATOM 2572 O O . THR A 1 333 ? 24.688 -28.391 -20.766 1 94.12 333 THR A O 1
ATOM 2575 N N . GLY A 1 334 ? 23.062 -27.781 -22.109 1 96.06 334 GLY A N 1
ATOM 2576 C CA . GLY A 1 334 ? 22.031 -28.016 -21.109 1 96.06 334 GLY A CA 1
ATOM 2577 C C . GLY A 1 334 ? 21.812 -29.5 -20.828 1 96.06 334 GLY A C 1
ATOM 2578 O O . GLY A 1 334 ? 21.891 -30.328 -21.734 1 96.06 334 GLY A O 1
ATOM 2579 N N . ASN A 1 335 ? 21.469 -29.766 -19.609 1 96.56 335 ASN A N 1
ATOM 2580 C CA . ASN A 1 335 ? 21.156 -31.125 -19.188 1 96.56 335 ASN A CA 1
ATOM 2581 C C . ASN A 1 335 ? 19.656 -31.422 -19.312 1 96.56 335 ASN A C 1
ATOM 2583 O O . ASN A 1 335 ? 19.266 -32.562 -19.562 1 96.56 335 ASN A O 1
ATOM 2587 N N . GLU A 1 336 ? 18.875 -30.469 -18.984 1 97.75 336 GLU A N 1
ATOM 2588 C CA . GLU A 1 336 ? 17.422 -30.562 -18.984 1 97.75 336 GLU A CA 1
ATOM 2589 C C . GLU A 1 336 ? 16.781 -29.281 -19.5 1 97.75 336 GLU A C 1
ATOM 2591 O O . GLU A 1 336 ? 17.484 -28.312 -19.781 1 97.75 336 GLU A O 1
ATOM 2596 N N . PHE A 1 337 ? 15.484 -29.312 -19.672 1 98.5 337 PHE A N 1
ATOM 2597 C CA . PHE A 1 337 ? 14.719 -28.125 -20.031 1 98.5 337 PHE A CA 1
ATOM 2598 C C . PHE A 1 337 ? 13.719 -27.781 -18.938 1 98.5 337 PHE A C 1
ATOM 2600 O O . PHE A 1 337 ? 13.047 -28.656 -18.391 1 98.5 337 PHE A O 1
ATOM 2607 N N . MET A 1 338 ? 13.688 -26.516 -18.547 1 98.75 338 MET A N 1
ATOM 2608 C CA . MET A 1 338 ? 12.742 -26.031 -17.547 1 98.75 338 MET A CA 1
ATOM 2609 C C . MET A 1 338 ? 11.312 -26.062 -18.109 1 98.75 338 MET A C 1
ATOM 2611 O O . MET A 1 338 ? 11.086 -25.703 -19.266 1 98.75 338 MET A O 1
ATOM 2615 N N . GLY A 1 339 ? 10.359 -26.406 -17.297 1 98.44 339 GLY A N 1
ATOM 2616 C CA . GLY A 1 339 ? 8.945 -26.344 -17.641 1 98.44 339 GLY A CA 1
ATOM 2617 C C . GLY A 1 339 ? 8.562 -27.312 -18.75 1 98.44 339 GLY A C 1
ATOM 2618 O O . GLY A 1 339 ? 8.938 -28.484 -18.703 1 98.44 339 GLY A O 1
ATOM 2619 N N . GLY A 1 340 ? 7.688 -26.844 -19.578 1 96.31 340 GLY A N 1
ATOM 2620 C CA . GLY A 1 340 ? 7.242 -27.625 -20.719 1 96.31 340 GLY A CA 1
ATOM 2621 C C . GLY A 1 340 ? 5.844 -28.203 -20.547 1 96.31 340 GLY A C 1
ATOM 2622 O O . GLY A 1 340 ? 5.246 -28.062 -19.469 1 96.31 340 GLY A O 1
ATOM 2623 N N . GLU A 1 341 ? 5.336 -28.703 -21.516 1 97.31 341 GLU A N 1
ATOM 2624 C CA . GLU A 1 341 ? 4.059 -29.406 -21.594 1 97.31 341 GLU A CA 1
ATOM 2625 C C . GLU A 1 341 ? 4.113 -30.516 -22.641 1 97.31 341 GLU A C 1
ATOM 2627 O O . GLU A 1 341 ? 4.441 -30.281 -23.797 1 97.31 341 GLU A O 1
ATOM 2632 N N . PRO A 1 342 ? 3.771 -31.797 -22.25 1 97.19 342 PRO A N 1
ATOM 2633 C CA . PRO A 1 342 ? 3.441 -32.219 -20.891 1 97.19 342 PRO A CA 1
ATOM 2634 C C . PRO A 1 342 ? 4.652 -32.219 -19.969 1 97.19 342 PRO A C 1
ATOM 2636 O O . PRO A 1 342 ? 5.789 -32.094 -20.422 1 97.19 342 PRO A O 1
ATOM 2639 N N . ALA A 1 343 ? 4.41 -32.406 -18.719 1 97.88 343 ALA A N 1
ATOM 2640 C CA . ALA A 1 343 ? 5.473 -32.438 -17.719 1 97.88 343 ALA A CA 1
ATOM 2641 C C . ALA A 1 343 ? 6.434 -33.594 -17.984 1 97.88 343 ALA A C 1
ATOM 2643 O O . ALA A 1 343 ? 6.008 -34.719 -18.25 1 97.88 343 ALA A O 1
ATOM 2644 N N . VAL A 1 344 ? 7.707 -33.312 -18.047 1 97.69 344 VAL A N 1
ATOM 2645 C CA . VAL A 1 344 ? 8.766 -34.312 -18.062 1 97.69 344 VAL A CA 1
ATOM 2646 C C . VAL A 1 344 ? 9.414 -34.375 -16.672 1 97.69 344 VAL A C 1
ATOM 2648 O O . VAL A 1 344 ? 9.867 -33.375 -16.141 1 97.69 344 VAL A O 1
ATOM 2651 N N . HIS A 1 345 ? 9.43 -35.594 -16.109 1 98.06 345 HIS A N 1
ATOM 2652 C CA . HIS A 1 345 ? 9.922 -35.781 -14.742 1 98.06 345 HIS A CA 1
ATOM 2653 C C . HIS A 1 345 ? 11.445 -35.688 -14.688 1 98.06 345 HIS A C 1
ATOM 2655 O O . HIS A 1 345 ? 12.141 -36.469 -15.312 1 98.06 345 HIS A O 1
ATOM 2661 N N . LYS A 1 346 ? 11.914 -34.688 -14.086 1 97.75 346 LYS A N 1
ATOM 2662 C CA . LYS A 1 346 ? 13.328 -34.438 -13.828 1 97.75 346 LYS A CA 1
ATOM 2663 C C . LYS A 1 346 ? 13.617 -34.438 -12.328 1 97.75 346 LYS A C 1
ATOM 2665 O O . LYS A 1 346 ? 12.695 -34.406 -11.516 1 97.75 346 LYS A O 1
ATOM 2670 N N . ARG A 1 347 ? 14.867 -34.562 -12.016 1 98.12 347 ARG A N 1
ATOM 2671 C CA . ARG A 1 347 ? 15.305 -34.5 -10.625 1 98.12 347 ARG A CA 1
ATOM 2672 C C . ARG A 1 347 ? 16.625 -33.75 -10.508 1 98.12 347 ARG A C 1
ATOM 2674 O O . ARG A 1 347 ? 17.531 -33.969 -11.312 1 98.12 347 ARG A O 1
ATOM 2681 N N . GLY A 1 348 ? 16.625 -32.844 -9.539 1 97.88 348 GLY A N 1
ATOM 2682 C CA . GLY A 1 348 ? 17.891 -32.156 -9.289 1 97.88 348 GLY A CA 1
ATOM 2683 C C . GLY A 1 348 ? 17.734 -30.641 -9.203 1 97.88 348 GLY A C 1
ATOM 2684 O O . GLY A 1 348 ? 16.625 -30.125 -9.055 1 97.88 348 GLY A O 1
ATOM 2685 N N . ILE A 1 349 ? 18.906 -30 -9.07 1 98.19 349 ILE A N 1
ATOM 2686 C CA . ILE A 1 349 ? 19.031 -28.547 -8.977 1 98.19 349 ILE A CA 1
ATOM 2687 C C . ILE A 1 349 ? 19.688 -28 -10.242 1 98.19 349 ILE A C 1
ATOM 2689 O O . ILE A 1 349 ? 20.734 -28.5 -10.672 1 98.19 349 ILE A O 1
ATOM 2693 N N . PHE A 1 350 ? 19.062 -27 -10.828 1 97.94 350 PHE A N 1
ATOM 2694 C CA . PHE A 1 350 ? 19.5 -26.562 -12.148 1 97.94 350 PHE A CA 1
ATOM 2695 C C . PHE A 1 350 ? 19.641 -25.031 -12.195 1 97.94 350 PHE A C 1
ATOM 2697 O O . PHE A 1 350 ? 18.875 -24.328 -11.539 1 97.94 350 PHE A O 1
ATOM 2704 N N . TYR A 1 351 ? 20.578 -24.578 -13 1 97 351 TYR A N 1
ATOM 2705 C CA . TYR A 1 351 ? 20.734 -23.172 -13.359 1 97 351 TYR A CA 1
ATOM 2706 C C . TYR A 1 351 ? 20.359 -22.938 -14.82 1 97 351 TYR A C 1
ATOM 2708 O O . TYR A 1 351 ? 20.672 -23.75 -15.688 1 97 351 TYR A O 1
ATOM 2716 N N . LEU A 1 352 ? 19.688 -21.844 -15.102 1 97.56 352 LEU A N 1
ATOM 2717 C CA . LEU A 1 352 ? 19.469 -21.422 -16.484 1 97.56 352 LEU A CA 1
ATOM 2718 C C . LEU A 1 352 ? 19.594 -19.906 -16.609 1 97.56 352 LEU A C 1
ATOM 2720 O O . LEU A 1 352 ? 19.5 -19.172 -15.617 1 97.56 352 LEU A O 1
ATOM 2724 N N . SER A 1 353 ? 19.859 -19.469 -17.797 1 96.19 353 SER A N 1
ATOM 2725 C CA . SER A 1 353 ? 19.922 -18.047 -18.125 1 96.19 353 SER A CA 1
ATOM 2726 C C . SER A 1 353 ? 18.812 -17.641 -19.094 1 96.19 353 SER A C 1
ATOM 2728 O O . SER A 1 353 ? 18.266 -18.5 -19.797 1 96.19 353 SER A O 1
ATOM 2730 N N . THR A 1 354 ? 18.469 -16.438 -19.047 1 97.19 354 THR A N 1
ATOM 2731 C CA . THR A 1 354 ? 17.438 -15.922 -19.938 1 97.19 354 THR A CA 1
ATOM 2732 C C . THR A 1 354 ? 17.938 -14.664 -20.656 1 97.19 354 THR A C 1
ATOM 2734 O O . THR A 1 354 ? 18.906 -14.047 -20.25 1 97.19 354 THR A O 1
ATOM 2737 N N . ARG A 1 355 ? 17.266 -14.312 -21.719 1 95.25 355 ARG A N 1
ATOM 2738 C CA . ARG A 1 355 ? 17.516 -13.078 -22.453 1 95.25 355 ARG A CA 1
ATOM 2739 C C . ARG A 1 355 ? 16.75 -11.906 -21.828 1 95.25 355 ARG A C 1
ATOM 2741 O O . ARG A 1 355 ? 15.828 -12.102 -21.047 1 95.25 355 ARG A O 1
ATOM 2748 N N . PRO A 1 356 ? 17.141 -10.664 -22.203 1 93.06 356 PRO A N 1
ATOM 2749 C CA . PRO A 1 356 ? 16.5 -9.492 -21.609 1 93.06 356 PRO A CA 1
ATOM 2750 C C . PRO A 1 356 ? 15.172 -9.148 -22.266 1 93.06 356 PRO A C 1
ATOM 2752 O O . PRO A 1 356 ? 14.43 -8.289 -21.781 1 93.06 356 PRO A O 1
ATOM 2755 N N . GLN A 1 357 ? 14.906 -9.852 -23.375 1 90.69 357 GLN A N 1
ATOM 2756 C CA . GLN A 1 357 ? 13.633 -9.633 -24.062 1 90.69 357 GLN A CA 1
ATOM 2757 C C . GLN A 1 357 ? 13.047 -10.961 -24.531 1 90.69 357 GLN A C 1
ATOM 2759 O O . GLN A 1 357 ? 13.773 -11.914 -24.797 1 90.69 357 GLN A O 1
ATOM 2764 N N . SER A 1 358 ? 11.672 -11.07 -24.641 1 88.88 358 SER A N 1
ATOM 2765 C CA . SER A 1 358 ? 10.992 -12.25 -25.156 1 88.88 358 SER A CA 1
ATOM 2766 C C . SER A 1 358 ? 11.336 -12.484 -26.625 1 88.88 358 SER A C 1
ATOM 2768 O O . SER A 1 358 ? 11.477 -11.531 -27.391 1 88.88 358 SER A O 1
ATOM 2770 N N . PRO A 1 359 ? 11.461 -13.602 -27.094 1 94.62 359 PRO A N 1
ATOM 2771 C CA . PRO A 1 359 ? 11.469 -14.805 -26.266 1 94.62 359 PRO A CA 1
ATOM 2772 C C . PRO A 1 359 ? 12.656 -14.844 -25.297 1 94.62 359 PRO A C 1
ATOM 2774 O O . PRO A 1 359 ? 13.781 -14.5 -25.672 1 94.62 359 PRO A O 1
ATOM 2777 N N . TYR A 1 360 ? 12.469 -15.227 -24.062 1 96.44 360 TYR A N 1
ATOM 2778 C CA . TYR A 1 360 ? 13.469 -15.18 -23 1 96.44 360 TYR A CA 1
ATOM 2779 C C . TYR A 1 360 ? 14.445 -16.344 -23.109 1 96.44 360 TYR A C 1
ATOM 2781 O O . TYR A 1 360 ? 15.602 -16.234 -22.719 1 96.44 360 TYR A O 1
ATOM 2789 N N . GLY A 1 361 ? 13.898 -17.453 -23.5 1 96.88 361 GLY A N 1
ATOM 2790 C CA . GLY A 1 361 ? 14.75 -18.625 -23.688 1 96.88 361 GLY A CA 1
ATOM 2791 C C . GLY A 1 361 ? 15.625 -18.531 -24.922 1 96.88 361 GLY A C 1
ATOM 2792 O O . GLY A 1 361 ? 15.242 -17.891 -25.906 1 96.88 361 GLY A O 1
ATOM 2793 N N . SER A 1 362 ? 16.766 -19.188 -24.969 1 94.75 362 SER A N 1
ATOM 2794 C CA . SER A 1 362 ? 17.672 -19.156 -26.109 1 94.75 362 SER A CA 1
ATOM 2795 C C . SER A 1 362 ? 17.266 -20.172 -27.156 1 94.75 362 SER A C 1
ATOM 2797 O O . SER A 1 362 ? 17.625 -20.031 -28.328 1 94.75 362 SER A O 1
ATOM 2799 N N . SER A 1 363 ? 16.672 -21.172 -26.859 1 94.88 363 SER A N 1
ATOM 2800 C CA . SER A 1 363 ? 16.188 -22.219 -27.75 1 94.88 363 SER A CA 1
ATOM 2801 C C . SER A 1 363 ? 17.328 -22.828 -28.547 1 94.88 363 SER A C 1
ATOM 2803 O O . SER A 1 363 ? 17.172 -23.172 -29.719 1 94.88 363 SER A O 1
ATOM 2805 N N . ASP A 1 364 ? 18.547 -22.859 -28 1 95.69 364 ASP A N 1
ATOM 2806 C CA . ASP A 1 364 ? 19.719 -23.391 -28.703 1 95.69 364 ASP A CA 1
ATOM 2807 C C . ASP A 1 364 ? 20.312 -24.594 -27.953 1 95.69 364 ASP A C 1
ATOM 2809 O O . ASP A 1 364 ? 21.328 -25.125 -28.359 1 95.69 364 ASP A O 1
ATOM 2813 N N . GLY A 1 365 ? 19.625 -24.953 -26.922 1 95.69 365 GLY A N 1
ATOM 2814 C CA . GLY A 1 365 ? 20.078 -26.094 -26.125 1 95.69 365 GLY A CA 1
ATOM 2815 C C . GLY A 1 365 ? 21.266 -25.766 -25.25 1 95.69 365 GLY A C 1
ATOM 2816 O O . GLY A 1 365 ? 21.812 -26.656 -24.578 1 95.69 365 GLY A O 1
ATOM 2817 N N . LEU A 1 366 ? 21.578 -24.5 -25.219 1 95.5 366 LEU A N 1
ATOM 2818 C CA . LEU A 1 366 ? 22.75 -24.078 -24.484 1 95.5 366 LEU A CA 1
ATOM 2819 C C . LEU A 1 366 ? 22.359 -23.219 -23.281 1 95.5 366 LEU A C 1
ATOM 2821 O O . LEU A 1 366 ? 21.25 -22.672 -23.234 1 95.5 366 LEU A O 1
ATOM 2825 N N . VAL A 1 367 ? 23.234 -23.25 -22.266 1 95.69 367 VAL A N 1
ATOM 2826 C CA . VAL A 1 367 ? 23.125 -22.375 -21.094 1 95.69 367 VAL A CA 1
ATOM 2827 C C . VAL A 1 367 ? 24.234 -21.344 -21.125 1 95.69 367 VAL A C 1
ATOM 2829 O O . VAL A 1 367 ? 25.422 -21.688 -21.125 1 95.69 367 VAL A O 1
ATOM 2832 N N . HIS A 1 368 ? 23.875 -20.078 -21.188 1 94 368 HIS A N 1
ATOM 2833 C CA . HIS A 1 368 ? 24.828 -18.984 -21.203 1 94 368 HIS A CA 1
ATOM 2834 C C . HIS A 1 368 ? 25 -18.375 -19.812 1 94 368 HIS A C 1
ATOM 2836 O O . HIS A 1 368 ? 24.328 -17.40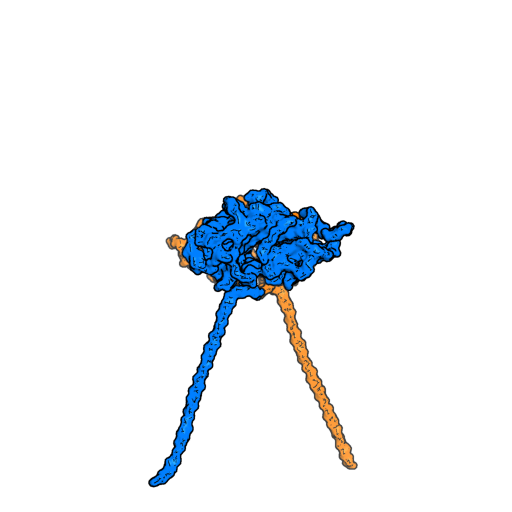6 -19.469 1 94 368 HIS A O 1
ATOM 2842 N N . ILE A 1 369 ? 25.859 -18.938 -19.094 1 93.25 369 ILE A N 1
ATOM 2843 C CA . ILE A 1 369 ? 26.016 -18.562 -17.703 1 93.25 369 ILE A CA 1
ATOM 2844 C C . ILE A 1 369 ? 26.406 -17.078 -17.609 1 93.25 369 ILE A C 1
ATOM 2846 O O . ILE A 1 369 ? 27.312 -16.641 -18.312 1 93.25 369 ILE A O 1
ATOM 2850 N N . LYS A 1 370 ? 25.703 -16.359 -16.844 1 91.19 370 LYS A N 1
ATOM 2851 C CA . LYS A 1 370 ? 25.906 -14.922 -16.656 1 91.19 370 LYS A CA 1
ATOM 2852 C C . LYS A 1 370 ? 26.234 -14.602 -15.195 1 91.19 370 LYS A C 1
ATOM 2854 O O . LYS A 1 370 ? 25.969 -15.406 -14.297 1 91.19 370 LYS A O 1
ATOM 2859 N N . ARG A 1 371 ? 26.859 -13.453 -14.992 1 92.31 371 ARG A N 1
ATOM 2860 C CA . ARG A 1 371 ? 27.078 -12.969 -13.633 1 92.31 371 ARG A CA 1
ATOM 2861 C C . ARG A 1 371 ? 25.75 -12.586 -12.977 1 92.31 371 ARG A C 1
ATOM 2863 O O . ARG A 1 371 ? 24.844 -12.102 -13.648 1 92.31 371 ARG A O 1
ATOM 2870 N N . PRO A 1 372 ? 25.688 -12.797 -11.648 1 94.19 372 PRO A N 1
ATOM 2871 C CA . PRO A 1 372 ? 24.469 -12.398 -10.953 1 94.19 372 PRO A CA 1
ATOM 2872 C C . PRO A 1 372 ? 24.219 -10.891 -11 1 94.19 372 PRO A C 1
ATOM 2874 O O . PRO A 1 372 ? 25.172 -10.109 -10.93 1 94.19 372 PRO A O 1
ATOM 2877 N N . ARG A 1 373 ? 23.016 -10.547 -11.148 1 94.19 373 ARG A N 1
ATOM 2878 C CA . ARG A 1 373 ? 22.562 -9.164 -11.039 1 94.19 373 ARG A CA 1
ATOM 2879 C C . ARG A 1 373 ? 21.75 -8.953 -9.758 1 94.19 373 ARG A C 1
ATOM 2881 O O . ARG A 1 373 ? 21.031 -9.852 -9.312 1 94.19 373 ARG A O 1
ATOM 2888 N N . PRO A 1 374 ? 21.891 -7.734 -9.219 1 93.81 374 PRO A N 1
ATOM 2889 C CA . PRO A 1 374 ? 21.062 -7.484 -8.031 1 93.81 374 PRO A CA 1
ATOM 2890 C C . PRO A 1 374 ? 19.562 -7.555 -8.328 1 93.81 374 PRO A C 1
ATOM 2892 O O . PRO A 1 374 ? 19.125 -7.113 -9.391 1 93.81 374 PRO A O 1
ATOM 2895 N N . SER A 1 375 ? 18.859 -8.078 -7.336 1 95.25 375 SER A N 1
ATOM 2896 C CA . SER A 1 375 ? 17.406 -8.125 -7.477 1 95.25 375 SER A CA 1
ATOM 2897 C C . SER A 1 375 ? 16.797 -6.723 -7.492 1 95.25 375 SER A C 1
ATOM 2899 O O . SER A 1 375 ? 17.328 -5.816 -6.84 1 95.25 375 SER A O 1
ATOM 2901 N N . THR A 1 376 ? 15.742 -6.594 -8.164 1 91.94 376 THR A N 1
ATOM 2902 C CA . THR A 1 376 ? 15.062 -5.305 -8.234 1 91.94 376 THR A CA 1
ATOM 2903 C C . THR A 1 376 ? 14.578 -4.867 -6.859 1 91.94 376 THR A C 1
ATOM 2905 O O . THR A 1 376 ? 14.594 -3.676 -6.539 1 91.94 376 THR A O 1
ATOM 2908 N N . ILE A 1 377 ? 14.141 -5.793 -6.051 1 91.56 377 ILE A N 1
ATOM 2909 C CA . ILE A 1 377 ? 13.641 -5.461 -4.719 1 91.56 377 ILE A CA 1
ATOM 2910 C C . ILE A 1 377 ? 14.789 -4.941 -3.852 1 91.56 377 ILE A C 1
ATOM 2912 O O . ILE A 1 377 ? 14.586 -4.07 -3.002 1 91.56 377 ILE A O 1
ATOM 2916 N N . ARG A 1 378 ? 15.938 -5.453 -4.027 1 91.25 378 ARG A N 1
ATOM 2917 C CA . ARG A 1 378 ? 17.109 -4.941 -3.312 1 91.25 378 ARG A CA 1
ATOM 2918 C C . ARG A 1 378 ? 17.422 -3.506 -3.725 1 91.25 378 ARG A C 1
ATOM 2920 O O . ARG A 1 378 ? 17.734 -2.666 -2.879 1 91.25 378 ARG A O 1
ATOM 2927 N N . GLU A 1 379 ? 17.359 -3.322 -4.957 1 89.56 379 GLU A N 1
ATOM 2928 C CA . GLU A 1 379 ? 17.578 -1.966 -5.453 1 89.56 379 GLU A CA 1
ATOM 2929 C C . GLU A 1 379 ? 16.531 -1.003 -4.906 1 89.56 379 GLU A C 1
ATOM 2931 O O . GLU A 1 379 ? 16.859 0.127 -4.531 1 89.56 379 GLU A O 1
ATOM 2936 N N . THR A 1 380 ? 15.367 -1.468 -4.906 1 86.25 380 THR A N 1
ATOM 2937 C CA . THR A 1 380 ? 14.273 -0.675 -4.348 1 86.25 380 THR A CA 1
ATOM 2938 C C . THR A 1 380 ? 14.516 -0.386 -2.869 1 86.25 380 THR A C 1
ATOM 2940 O O . THR A 1 380 ? 14.305 0.737 -2.406 1 86.25 380 THR A O 1
ATOM 2943 N N . ALA A 1 381 ? 14.922 -1.384 -2.199 1 87.88 381 ALA A N 1
ATOM 2944 C CA . ALA A 1 381 ? 15.172 -1.273 -0.764 1 87.88 381 ALA A CA 1
ATOM 2945 C C . ALA A 1 381 ? 16.266 -0.249 -0.472 1 87.88 381 ALA A C 1
ATOM 2947 O O . ALA A 1 381 ? 16.281 0.363 0.599 1 87.88 381 ALA A O 1
ATOM 2948 N N . ASN A 1 382 ? 17.109 -0.085 -1.376 1 85.19 382 ASN A N 1
ATOM 2949 C CA . ASN A 1 382 ? 18.25 0.807 -1.172 1 85.19 382 ASN A CA 1
ATOM 2950 C C . ASN A 1 382 ? 17.891 2.252 -1.511 1 85.19 382 ASN A C 1
ATOM 2952 O O . ASN A 1 382 ? 18.672 3.168 -1.224 1 85.19 382 ASN A O 1
ATOM 2956 N N . ARG A 1 383 ? 16.719 2.373 -2.055 1 78.94 383 ARG A N 1
ATOM 2957 C CA . ARG A 1 383 ? 16.266 3.725 -2.373 1 78.94 383 ARG A CA 1
ATOM 2958 C C . ARG A 1 383 ? 15.75 4.438 -1.128 1 78.94 383 ARG A C 1
ATOM 2960 O O . ARG A 1 383 ? 15.031 3.844 -0.325 1 78.94 383 ARG A O 1
ATOM 2967 N N . ARG A 1 384 ? 16.312 5.555 -0.79 1 68.62 384 ARG A N 1
ATOM 2968 C CA . ARG A 1 384 ? 15.789 6.348 0.316 1 68.62 384 ARG A CA 1
ATOM 2969 C C . ARG A 1 384 ? 14.844 7.43 -0.191 1 68.62 384 ARG A C 1
ATOM 2971 O O . ARG A 1 384 ? 15.109 8.062 -1.217 1 68.62 384 ARG A O 1
ATOM 2978 N N . PRO A 1 385 ? 13.562 7.316 0.338 1 61.97 385 PRO A N 1
ATOM 2979 C CA . PRO A 1 385 ? 12.641 8.367 -0.088 1 61.97 385 PRO A CA 1
ATOM 2980 C C . PRO A 1 385 ? 13.266 9.758 -0.055 1 61.97 385 PRO A C 1
ATOM 2982 O O . PRO A 1 385 ? 14.109 10.039 0.801 1 61.97 385 PRO A O 1
ATOM 2985 N N . PHE A 1 386 ? 13.477 10.32 -1.328 1 55.09 386 PHE A N 1
ATOM 2986 C CA . PHE A 1 386 ? 14.086 11.641 -1.376 1 55.09 386 PHE A CA 1
ATOM 2987 C C . PHE A 1 386 ? 13.305 12.633 -0.52 1 55.09 386 PHE A C 1
ATOM 2989 O O . PHE A 1 386 ? 12.078 12.609 -0.502 1 55.09 386 PHE A O 1
ATOM 2996 N N . GLY A 1 387 ? 13.797 13.008 0.641 1 46.53 387 GLY A N 1
ATOM 2997 C CA . GLY A 1 387 ? 13.383 14.266 1.237 1 46.53 387 GLY A CA 1
ATOM 2998 C C . GLY A 1 387 ? 13.43 15.43 0.268 1 46.53 387 GLY A C 1
ATOM 2999 O O . GLY A 1 387 ? 14.102 15.359 -0.767 1 46.53 387 GLY A O 1
ATOM 3000 N N . MET B 1 1 ? 24.469 72.312 -76.062 1 22.5 1 MET B N 1
ATOM 3001 C CA . MET B 1 1 ? 23.078 72.312 -75.625 1 22.5 1 MET B CA 1
ATOM 3002 C C . MET B 1 1 ? 22.688 70.875 -75.188 1 22.5 1 MET B C 1
ATOM 3004 O O . MET B 1 1 ? 21.531 70.688 -74.812 1 22.5 1 MET B O 1
ATOM 3008 N N . GLY B 1 2 ? 23.422 70 -75.688 1 26.17 2 GLY B N 1
ATOM 3009 C CA . GLY B 1 2 ? 23.109 68.562 -75.625 1 26.17 2 GLY B CA 1
ATOM 3010 C C . GLY B 1 2 ? 22.938 68.062 -74.25 1 26.17 2 GLY B C 1
ATOM 3011 O O . GLY B 1 2 ? 23.609 68.5 -73.312 1 26.17 2 GLY B O 1
ATOM 3012 N N . SER B 1 3 ? 21.781 67.438 -73.938 1 24.66 3 SER B N 1
ATOM 3013 C CA . SER B 1 3 ? 20.812 67.125 -72.938 1 24.66 3 SER B CA 1
ATOM 3014 C C . SER B 1 3 ? 21.266 65.938 -72.125 1 24.66 3 SER B C 1
ATOM 3016 O O . SER B 1 3 ? 21.234 64.75 -72.562 1 24.66 3 SER B O 1
ATOM 3018 N N . LEU B 1 4 ? 22.453 66.062 -71.562 1 26.27 4 LEU B N 1
ATOM 3019 C CA . LEU B 1 4 ? 23.172 65.062 -70.688 1 26.27 4 LEU B CA 1
ATOM 3020 C C . LEU B 1 4 ? 22.266 64.562 -69.625 1 26.27 4 LEU B C 1
ATOM 3022 O O . LEU B 1 4 ? 21.906 65.312 -68.688 1 26.27 4 LEU B O 1
ATOM 3026 N N . THR B 1 5 ? 21.188 63.844 -70.125 1 26.56 5 THR B N 1
ATOM 3027 C CA . THR B 1 5 ? 20.031 63.281 -69.438 1 26.56 5 THR B CA 1
ATOM 3028 C C . THR B 1 5 ? 20.453 62.438 -68.25 1 26.56 5 THR B C 1
ATOM 3030 O O . THR B 1 5 ? 21.281 61.531 -68.375 1 26.56 5 THR B O 1
ATOM 3033 N N . GLY B 1 6 ? 20.547 63.094 -67.062 1 24.97 6 GLY B N 1
ATOM 3034 C CA . GLY B 1 6 ? 20.984 62.812 -65.75 1 24.97 6 GLY B CA 1
ATOM 3035 C C . GLY B 1 6 ? 20.281 61.594 -65.125 1 24.97 6 GLY B C 1
ATOM 3036 O O . GLY B 1 6 ? 19.078 61.625 -64.875 1 24.97 6 GLY B O 1
ATOM 3037 N N . MET B 1 7 ? 20.562 60.406 -65.688 1 24.94 7 MET B N 1
ATOM 3038 C CA . MET B 1 7 ? 19.906 59.156 -65.375 1 24.94 7 MET B CA 1
ATOM 3039 C C . MET B 1 7 ? 19.906 58.938 -63.844 1 24.94 7 MET B C 1
ATOM 3041 O O . MET B 1 7 ? 20.969 58.875 -63.219 1 24.94 7 MET B O 1
ATOM 3045 N N . HIS B 1 8 ? 18.969 59.656 -63.188 1 23.98 8 HIS B N 1
ATOM 3046 C CA . HIS B 1 8 ? 18.719 59.656 -61.75 1 23.98 8 HIS B CA 1
ATOM 3047 C C . HIS B 1 8 ? 18.578 58.219 -61.219 1 23.98 8 HIS B C 1
ATOM 3049 O O . HIS B 1 8 ? 17.703 57.469 -61.656 1 23.98 8 HIS B O 1
ATOM 3055 N N . LEU B 1 9 ? 19.719 57.531 -61.094 1 26.09 9 LEU B N 1
ATOM 3056 C CA . LEU B 1 9 ? 19.797 56.188 -60.562 1 26.09 9 LEU B CA 1
ATOM 3057 C C . LEU B 1 9 ? 19.047 56.062 -59.25 1 26.09 9 LEU B C 1
ATOM 3059 O O . LEU B 1 9 ? 19.312 56.781 -58.312 1 26.09 9 LEU B O 1
ATOM 3063 N N . LEU B 1 10 ? 17.703 55.906 -59.438 1 24.64 10 LEU B N 1
ATOM 3064 C CA . LEU B 1 10 ? 16.766 55.719 -58.344 1 24.64 10 LEU B CA 1
ATOM 3065 C C . LEU B 1 10 ? 17.266 54.656 -57.375 1 24.64 10 LEU B C 1
ATOM 3067 O O . LEU B 1 10 ? 17.594 53.562 -57.781 1 24.64 10 LEU B O 1
ATOM 3071 N N . ARG B 1 11 ? 17.922 55.156 -56.344 1 26.42 11 ARG B N 1
ATOM 3072 C CA . ARG B 1 11 ? 18.422 54.5 -55.125 1 26.42 11 ARG B CA 1
ATOM 3073 C C . ARG B 1 11 ? 17.359 53.594 -54.531 1 26.42 11 ARG B C 1
ATOM 3075 O O . ARG B 1 11 ? 16.297 54.031 -54.125 1 26.42 11 ARG B O 1
ATOM 3082 N N . TRP B 1 12 ? 17.047 52.562 -55.344 1 24.47 12 TRP B N 1
ATOM 3083 C CA . TRP B 1 12 ? 16.125 51.562 -54.844 1 24.47 12 TRP B CA 1
ATOM 3084 C C . TRP B 1 12 ? 16.469 51.188 -53.406 1 24.47 12 TRP B C 1
ATOM 3086 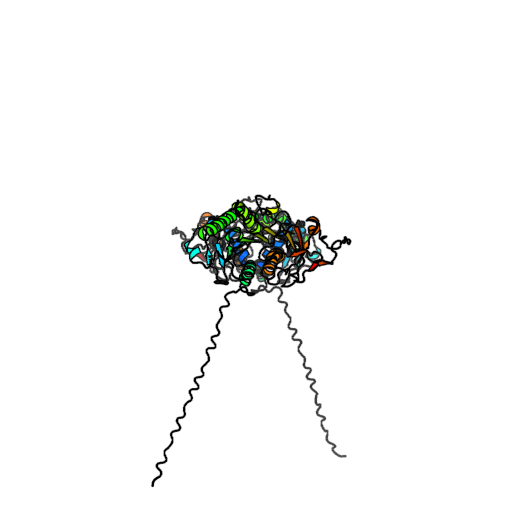O O . TRP B 1 12 ? 17.547 50.688 -53.125 1 24.47 12 TRP B O 1
ATOM 3096 N N . SER B 1 13 ? 16.281 52.25 -52.594 1 24.59 13 SER B N 1
ATOM 3097 C CA . SER B 1 13 ? 16.406 52 -51.156 1 24.59 13 SER B CA 1
ATOM 3098 C C . SER B 1 13 ? 15.727 50.719 -50.75 1 24.59 13 SER B C 1
ATOM 3100 O O . SER B 1 13 ? 14.523 50.562 -50.938 1 24.59 13 SER B O 1
ATOM 3102 N N . LEU B 1 14 ? 16.391 49.656 -51.219 1 27.97 14 LEU B N 1
ATOM 3103 C CA . LEU B 1 14 ? 16.047 48.344 -50.688 1 27.97 14 LEU B CA 1
ATOM 3104 C C . LEU B 1 14 ? 15.719 48.406 -49.219 1 27.97 14 LEU B C 1
ATOM 3106 O O . LEU B 1 14 ? 16.594 48.719 -48.406 1 27.97 14 LEU B O 1
ATOM 3110 N N . TRP B 1 15 ? 14.648 49.188 -48.969 1 24.48 15 TRP B N 1
ATOM 3111 C CA . TRP B 1 15 ? 14.109 49.219 -47.625 1 24.48 15 TRP B CA 1
ATOM 3112 C C . TRP B 1 15 ? 14.109 47.812 -47 1 24.48 15 TRP B C 1
ATOM 3114 O O . TRP B 1 15 ? 13.406 46.906 -47.5 1 24.48 15 TRP B O 1
ATOM 3124 N N . THR B 1 16 ? 15.352 47.312 -46.844 1 27.06 16 THR B N 1
ATOM 3125 C CA . THR B 1 16 ? 15.492 46.125 -46.031 1 27.06 16 THR B CA 1
ATOM 3126 C C . THR B 1 16 ? 14.523 46.125 -44.844 1 27.06 16 THR B C 1
ATOM 3128 O O . THR B 1 16 ? 14.641 46.969 -43.969 1 27.06 16 THR B O 1
ATOM 3131 N N . TRP B 1 17 ? 13.266 46.156 -45.25 1 27.47 17 TRP B N 1
ATOM 3132 C CA . TRP B 1 17 ? 12.328 45.969 -44.156 1 27.47 17 TRP B CA 1
ATOM 3133 C C . TRP B 1 17 ? 12.875 44.969 -43.156 1 27.47 17 TRP B C 1
ATOM 3135 O O . TRP B 1 17 ? 13.047 43.781 -43.469 1 27.47 17 TRP B O 1
ATOM 3145 N N . LEU B 1 18 ? 13.906 45.438 -42.531 1 26.84 18 LEU B N 1
ATOM 3146 C CA . LEU B 1 18 ? 14.312 44.656 -41.344 1 26.84 18 LEU B CA 1
ATOM 3147 C C . LEU B 1 18 ? 13.102 44.188 -40.562 1 26.84 18 LEU B C 1
ATOM 3149 O O . LEU B 1 18 ? 12.344 45 -40.031 1 26.84 18 LEU B O 1
ATOM 3153 N N . LEU B 1 19 ? 12.438 43.219 -41.188 1 27.45 19 LEU B N 1
ATOM 3154 C CA . LEU B 1 19 ? 11.445 42.531 -40.375 1 27.45 19 LEU B CA 1
ATOM 3155 C C . LEU B 1 19 ? 11.945 42.375 -38.938 1 27.45 19 LEU B C 1
ATOM 3157 O O . LEU B 1 19 ? 12.953 41.688 -38.688 1 27.45 19 LEU B O 1
ATOM 3161 N N . VAL B 1 20 ? 11.969 43.469 -38.219 1 28.62 20 VAL B N 1
ATOM 3162 C CA . VAL B 1 20 ? 12.133 43.344 -36.781 1 28.62 20 VAL B CA 1
ATOM 3163 C C . VAL B 1 20 ? 11.25 42.219 -36.25 1 28.62 20 VAL B C 1
ATOM 3165 O O . VAL B 1 20 ? 10.023 42.344 -36.219 1 28.62 20 VAL B O 1
ATOM 3168 N N . LEU B 1 21 ? 11.57 41.031 -36.75 1 31.08 21 LEU B N 1
ATOM 3169 C CA . LEU B 1 21 ? 10.961 39.938 -36.031 1 31.08 21 LEU B CA 1
ATOM 3170 C C . LEU B 1 21 ? 10.984 40.219 -34.531 1 31.08 21 LEU B C 1
ATOM 3172 O O . LEU B 1 21 ? 12.055 40.281 -33.906 1 31.08 21 LEU B O 1
ATOM 3176 N N . GLY B 1 22 ? 10.195 41.156 -34.125 1 26.27 22 GLY B N 1
ATOM 3177 C CA . GLY B 1 22 ? 10 41.344 -32.719 1 26.27 22 GLY B CA 1
ATOM 3178 C C . GLY B 1 22 ? 10.016 40.062 -31.922 1 26.27 22 GLY B C 1
ATOM 3179 O O . GLY B 1 22 ? 9.305 39.125 -32.25 1 26.27 22 GLY B O 1
ATOM 3180 N N . ALA B 1 23 ? 11.203 39.875 -31.281 1 30.16 23 ALA B N 1
ATOM 3181 C CA . ALA B 1 23 ? 11.461 38.875 -30.234 1 30.16 23 ALA B CA 1
ATOM 3182 C C . ALA B 1 23 ? 10.328 38.844 -29.219 1 30.16 23 ALA B C 1
ATOM 3184 O O . ALA B 1 23 ? 10.273 39.688 -28.312 1 30.16 23 ALA B O 1
ATOM 3185 N N . VAL B 1 24 ? 9.117 38.875 -29.656 1 30.33 24 VAL B N 1
ATOM 3186 C CA . VAL B 1 24 ? 8.242 38.719 -28.5 1 30.33 24 VAL B CA 1
ATOM 3187 C C . VAL B 1 24 ? 8.766 37.594 -27.609 1 30.33 24 VAL B C 1
ATOM 3189 O O . VAL B 1 24 ? 8.852 36.438 -28.047 1 30.33 24 VAL B O 1
ATOM 3192 N N . GLY B 1 25 ? 9.805 38 -26.891 1 24.62 25 GLY B N 1
ATOM 3193 C CA . GLY B 1 25 ? 10.344 37.219 -25.797 1 24.62 25 GLY B CA 1
ATOM 3194 C C . GLY B 1 25 ? 9.266 36.5 -25 1 24.62 25 GLY B C 1
ATOM 3195 O O . GLY B 1 25 ? 8.461 37.125 -24.312 1 24.62 25 GLY B O 1
ATOM 3196 N N . LEU B 1 26 ? 8.727 35.531 -25.625 1 27.39 26 LEU B N 1
ATOM 3197 C CA . LEU B 1 26 ? 7.875 34.656 -24.812 1 27.39 26 LEU B CA 1
ATOM 3198 C C . LEU B 1 26 ? 8.516 34.375 -23.453 1 27.39 26 LEU B C 1
ATOM 3200 O O . LEU B 1 26 ? 9.531 33.688 -23.375 1 27.39 26 LEU B O 1
ATOM 3204 N N . ASP B 1 27 ? 8.602 35.531 -22.734 1 22.08 27 ASP B N 1
ATOM 3205 C CA . ASP B 1 27 ? 8.977 35.312 -21.344 1 22.08 27 ASP B CA 1
ATOM 3206 C C . ASP B 1 27 ? 8.297 34.094 -20.766 1 22.08 27 ASP B C 1
ATOM 3208 O O . ASP B 1 27 ? 7.074 34.062 -20.609 1 22.08 27 ASP B O 1
ATOM 3212 N N . ALA B 1 28 ? 8.883 33.094 -21.203 1 32.25 28 ALA B N 1
ATOM 3213 C CA . ALA B 1 28 ? 8.625 31.828 -20.5 1 32.25 28 ALA B CA 1
ATOM 3214 C C . ALA B 1 28 ? 8.633 32.031 -18.984 1 32.25 28 ALA B C 1
ATOM 3216 O O . ALA B 1 28 ? 9.695 32 -18.359 1 32.25 28 ALA B O 1
ATOM 3217 N N . SER B 1 29 ? 7.852 33.156 -18.594 1 25.3 29 SER B N 1
ATOM 3218 C CA . SER B 1 29 ? 7.723 33.25 -17.141 1 25.3 29 SER B CA 1
ATOM 3219 C C . SER B 1 29 ? 7.59 31.859 -16.516 1 25.3 29 SER B C 1
ATOM 3221 O O . SER B 1 29 ? 6.641 31.125 -16.797 1 25.3 29 SER B O 1
ATOM 3223 N N . VAL B 1 30 ? 8.656 31.328 -16.266 1 28.19 30 VAL B N 1
ATOM 3224 C CA . VAL B 1 30 ? 8.891 30.109 -15.492 1 28.19 30 VAL B CA 1
ATOM 3225 C C . VAL B 1 30 ? 8.07 30.141 -14.211 1 28.19 30 VAL B C 1
ATOM 3227 O O . VAL B 1 30 ? 8.391 30.891 -13.281 1 28.19 30 VAL B O 1
ATOM 3230 N N . ASP B 1 31 ? 6.676 30.422 -14.453 1 28.33 31 ASP B N 1
ATOM 3231 C CA . ASP B 1 31 ? 5.75 30.391 -13.328 1 28.33 31 ASP B CA 1
ATOM 3232 C C . ASP B 1 31 ? 6.098 29.266 -12.359 1 28.33 31 ASP B C 1
ATOM 3234 O O . ASP B 1 31 ? 5.906 28.094 -12.672 1 28.33 31 ASP B O 1
ATOM 3238 N N . TYR B 1 32 ? 7.145 29.422 -11.789 1 26.86 32 TYR B N 1
ATOM 3239 C CA . TYR B 1 32 ? 7.785 28.609 -10.75 1 26.86 32 TYR B CA 1
ATOM 3240 C C . TYR B 1 32 ? 6.758 28.094 -9.75 1 26.86 32 TYR B C 1
ATOM 3242 O O . TYR B 1 32 ? 7.074 27.25 -8.906 1 26.86 32 TYR B O 1
ATOM 3250 N N . PHE B 1 33 ? 5.863 29.141 -9.273 1 32.28 33 PHE B N 1
ATOM 3251 C CA . PHE B 1 33 ? 5.027 28.875 -8.109 1 32.28 33 PHE B CA 1
ATOM 3252 C C . PHE B 1 33 ? 4.008 27.781 -8.406 1 32.28 33 PHE B C 1
ATOM 3254 O O . PHE B 1 33 ? 2.951 28.062 -8.977 1 32.28 33 PHE B O 1
ATOM 3261 N N . ALA B 1 34 ? 4.379 26.641 -8.836 1 31.72 34 ALA B N 1
ATOM 3262 C CA . ALA B 1 34 ? 3.801 25.656 -9.734 1 31.72 34 ALA B CA 1
ATOM 3263 C C . ALA B 1 34 ? 2.721 24.828 -9.023 1 31.72 34 ALA B C 1
ATOM 3265 O O . ALA B 1 34 ? 2.965 23.703 -8.609 1 31.72 34 ALA B O 1
ATOM 3266 N N . TYR B 1 35 ? 2.113 25.359 -7.961 1 34.12 35 TYR B N 1
ATOM 3267 C CA . TYR B 1 35 ? 0.94 24.797 -7.297 1 34.12 35 TYR B CA 1
ATOM 3268 C C . TYR B 1 35 ? -0.178 24.531 -8.297 1 34.12 35 TYR B C 1
ATOM 3270 O O . TYR B 1 35 ? -1.338 24.359 -7.914 1 34.12 35 TYR B O 1
ATOM 3278 N N . ALA B 1 36 ? -0.113 24.953 -9.516 1 34.44 36 ALA B N 1
ATOM 3279 C CA . ALA B 1 36 ? -1.195 24.766 -10.477 1 34.44 36 ALA B CA 1
ATOM 3280 C C . ALA B 1 36 ? -1.638 23.312 -10.539 1 34.44 36 ALA B C 1
ATOM 3282 O O . ALA B 1 36 ? -0.815 22.391 -10.414 1 34.44 36 ALA B O 1
ATOM 3283 N N . PRO B 1 37 ? -2.836 22.938 -10.422 1 36.5 37 PRO B N 1
ATOM 3284 C CA . PRO B 1 37 ? -3.33 21.672 -10.961 1 36.5 37 PRO B CA 1
ATOM 3285 C C . PRO B 1 37 ? -2.434 21.109 -12.062 1 36.5 37 PRO B C 1
ATOM 3287 O O . PRO B 1 37 ? -2.088 21.828 -13.008 1 36.5 37 PRO B O 1
ATOM 3290 N N . GLY B 1 38 ? -1.327 20.094 -11.57 1 38.16 38 GLY B N 1
ATOM 3291 C CA . GLY B 1 38 ? -0.273 19.547 -12.414 1 38.16 38 GLY B CA 1
ATOM 3292 C C . GLY B 1 38 ? 1.084 19.531 -11.734 1 38.16 38 GLY B C 1
ATOM 3293 O O . GLY B 1 38 ? 2.016 18.875 -12.211 1 38.16 38 GLY B O 1
ATOM 3294 N N . LYS B 1 39 ? 1.397 20.625 -10.672 1 45.09 39 LYS B N 1
ATOM 3295 C CA . LYS B 1 39 ? 2.783 20.672 -10.211 1 45.09 39 LYS B CA 1
ATOM 3296 C C . LYS B 1 39 ? 2.949 19.922 -8.891 1 45.09 39 LYS B C 1
ATOM 3298 O O . LYS B 1 39 ? 4.035 19.922 -8.305 1 45.09 39 LYS B O 1
ATOM 3303 N N . CYS B 1 40 ? 2.068 19.922 -7.984 1 52.62 40 CYS B N 1
ATOM 3304 C CA . CYS B 1 40 ? 2.225 19.047 -6.828 1 52.62 40 CYS B CA 1
ATOM 3305 C C . CYS B 1 40 ? 2.369 17.594 -7.262 1 52.62 40 CYS B C 1
ATOM 3307 O O . CYS B 1 40 ? 1.907 17.219 -8.336 1 52.62 40 CYS B O 1
ATOM 3309 N N . GLU B 1 41 ? 3.504 17.141 -6.812 1 52.59 41 GLU B N 1
ATOM 3310 C CA . GLU B 1 41 ? 3.785 15.734 -7.074 1 52.59 41 GLU B CA 1
ATOM 3311 C C . GLU B 1 41 ? 2.695 14.836 -6.492 1 52.59 41 GLU B C 1
ATOM 3313 O O . GLU B 1 41 ? 2.42 14.883 -5.293 1 52.59 41 GLU B O 1
ATOM 3318 N N . LEU B 1 42 ? 1.504 14.758 -7.062 1 51.78 42 LEU B N 1
ATOM 3319 C CA . LEU B 1 42 ? 0.458 13.883 -6.547 1 51.78 42 LEU B CA 1
ATOM 3320 C C . LEU B 1 42 ? 0.661 12.453 -7.023 1 51.78 42 LEU B C 1
ATOM 3322 O O . LEU B 1 42 ? 0.087 12.039 -8.031 1 51.78 42 LEU B O 1
ATOM 3326 N N . SER B 1 43 ? 1.879 11.766 -6.812 1 62.84 43 SER B N 1
ATOM 3327 C CA . SER B 1 43 ? 1.56 10.484 -7.43 1 62.84 43 SER B CA 1
ATOM 3328 C C . SER B 1 43 ? 1.398 9.391 -6.375 1 62.84 43 SER B C 1
ATOM 3330 O O . SER B 1 43 ? 2.328 9.109 -5.617 1 62.84 43 SER B O 1
ATOM 3332 N N . ILE B 1 44 ? 0.104 9.195 -5.961 1 69.44 44 ILE B N 1
ATOM 3333 C CA . ILE B 1 44 ? -0.25 8.039 -5.137 1 69.44 44 ILE B CA 1
ATOM 3334 C C . ILE B 1 44 ? 0.724 6.898 -5.402 1 69.44 44 ILE B C 1
ATOM 3336 O O . ILE B 1 44 ? 1.186 6.238 -4.469 1 69.44 44 ILE B O 1
ATOM 3340 N N . SER B 1 45 ? 1.104 6.887 -6.562 1 70.62 45 SER B N 1
ATOM 3341 C CA . SER B 1 45 ? 1.991 5.793 -6.949 1 70.62 45 SER B CA 1
ATOM 3342 C C . SER B 1 45 ? 3.373 5.957 -6.324 1 70.62 45 SER B C 1
ATOM 3344 O O . SER B 1 45 ? 3.977 4.98 -5.879 1 70.62 45 SER B O 1
ATOM 3346 N N . LEU B 1 46 ? 3.791 7.184 -6.266 1 77 46 LEU B N 1
ATOM 3347 C CA . LEU B 1 46 ? 5.113 7.434 -5.711 1 77 46 LEU B CA 1
ATOM 3348 C C . LEU B 1 46 ? 5.121 7.211 -4.199 1 77 46 LEU B C 1
ATOM 3350 O O . LEU B 1 46 ? 6.094 6.684 -3.652 1 77 46 LEU B O 1
ATOM 3354 N N . VAL B 1 47 ? 4.078 7.59 -3.516 1 81.38 47 VAL B N 1
ATOM 3355 C CA . VAL B 1 47 ? 3.961 7.395 -2.074 1 81.38 47 VAL B CA 1
ATOM 3356 C C . VAL B 1 47 ? 3.99 5.906 -1.748 1 81.38 47 VAL B C 1
ATOM 3358 O O . VAL B 1 47 ? 4.699 5.477 -0.834 1 81.38 47 VAL B O 1
ATOM 3361 N N . ILE B 1 48 ? 3.316 5.227 -2.529 1 80.06 48 ILE B N 1
ATOM 3362 C CA . ILE B 1 48 ? 3.24 3.789 -2.305 1 80.06 48 ILE B CA 1
ATOM 3363 C C . ILE B 1 48 ? 4.605 3.154 -2.561 1 80.06 48 ILE B C 1
ATOM 3365 O O . ILE B 1 48 ? 5.059 2.305 -1.788 1 80.06 48 ILE B O 1
ATOM 3369 N N . GLN B 1 49 ? 5.191 3.566 -3.631 1 80.06 49 GLN B N 1
ATOM 3370 C CA . GLN B 1 49 ? 6.523 3.059 -3.941 1 80.06 49 GLN B CA 1
ATOM 3371 C C . GLN B 1 49 ? 7.5 3.344 -2.803 1 80.06 49 GLN B C 1
ATOM 3373 O O . GLN B 1 49 ? 8.305 2.486 -2.443 1 80.06 49 GLN B O 1
ATOM 3378 N N . ASP B 1 50 ? 7.414 4.508 -2.254 1 85.88 50 ASP B N 1
ATOM 3379 C CA . ASP B 1 50 ? 8.305 4.879 -1.159 1 85.88 50 ASP B CA 1
ATOM 3380 C C . ASP B 1 50 ? 8.016 4.055 0.092 1 85.88 50 ASP B C 1
ATOM 3382 O O . ASP B 1 50 ? 8.93 3.672 0.818 1 85.88 50 ASP B O 1
ATOM 3386 N N . MET B 1 51 ? 6.785 3.805 0.325 1 88.25 51 MET B N 1
ATOM 3387 C CA . MET B 1 51 ? 6.418 3.006 1.49 1 88.25 51 MET B CA 1
ATOM 3388 C C . MET B 1 51 ? 6.902 1.566 1.337 1 88.25 51 MET B C 1
ATOM 3390 O O . MET B 1 51 ? 7.352 0.952 2.305 1 88.25 51 MET B O 1
ATOM 3394 N N . ILE B 1 52 ? 6.812 1.091 0.143 1 85.62 52 ILE B N 1
ATOM 3395 C CA . ILE B 1 52 ? 7.293 -0.256 -0.141 1 85.62 52 ILE B CA 1
ATOM 3396 C C . ILE B 1 52 ? 8.812 -0.306 0.023 1 85.62 52 ILE B C 1
ATOM 3398 O O . ILE B 1 52 ? 9.352 -1.267 0.577 1 85.62 52 ILE B O 1
ATOM 3402 N N . ALA B 1 53 ? 9.477 0.706 -0.473 1 87.75 53 ALA B N 1
ATOM 3403 C CA . ALA B 1 53 ? 10.922 0.782 -0.318 1 87.75 53 ALA B CA 1
ATOM 3404 C C . ALA B 1 53 ? 11.32 0.769 1.156 1 87.75 53 ALA B C 1
ATOM 3406 O O . ALA B 1 53 ? 12.289 0.11 1.539 1 87.75 53 ALA B O 1
ATOM 3407 N N . THR B 1 54 ? 10.586 1.463 1.92 1 88.94 54 THR B N 1
ATOM 3408 C CA . THR B 1 54 ? 10.836 1.487 3.357 1 88.94 54 THR B CA 1
ATOM 3409 C C . THR B 1 54 ? 10.641 0.1 3.963 1 88.94 54 THR B C 1
ATOM 3411 O O . THR B 1 54 ? 11.492 -0.38 4.711 1 88.94 54 THR B O 1
ATOM 3414 N N . GLU B 1 55 ? 9.578 -0.512 3.627 1 87.88 55 GLU B N 1
ATOM 3415 C CA . GLU B 1 55 ? 9.289 -1.84 4.16 1 87.88 55 GLU B CA 1
ATOM 3416 C C . GLU B 1 55 ? 10.344 -2.85 3.727 1 87.88 55 GLU B C 1
ATOM 3418 O O . GLU B 1 55 ? 10.82 -3.65 4.539 1 87.88 55 GLU B O 1
ATOM 3423 N N . ALA B 1 56 ? 10.656 -2.801 2.457 1 88.38 56 ALA B N 1
ATOM 3424 C CA . ALA B 1 56 ? 11.68 -3.699 1.932 1 88.38 56 ALA B CA 1
ATOM 3425 C C . ALA B 1 56 ? 13.016 -3.479 2.633 1 88.38 56 ALA B C 1
ATOM 3427 O O . ALA B 1 56 ? 13.727 -4.438 2.943 1 88.38 56 ALA B O 1
ATOM 3428 N N . GLY B 1 57 ? 13.336 -2.25 2.822 1 89.25 57 GLY B N 1
ATOM 3429 C CA . GLY B 1 57 ? 14.562 -1.938 3.537 1 89.25 57 GLY B CA 1
ATOM 3430 C C . GLY B 1 57 ? 14.602 -2.518 4.938 1 89.25 57 GLY B C 1
ATOM 3431 O O . GLY B 1 57 ? 15.625 -3.045 5.371 1 89.25 57 GLY B O 1
ATOM 3432 N N . LEU B 1 58 ? 13.531 -2.469 5.613 1 87.44 58 LEU B N 1
ATOM 3433 C CA . LEU B 1 58 ? 13.438 -3.025 6.957 1 87.44 58 LEU B CA 1
ATOM 3434 C C . LEU B 1 58 ? 13.594 -4.543 6.93 1 87.44 58 LEU B C 1
ATOM 3436 O O . LEU B 1 58 ? 14.328 -5.105 7.742 1 87.44 58 LEU B O 1
ATOM 3440 N N . LEU B 1 59 ? 12.961 -5.148 5.984 1 86.25 59 LEU B N 1
ATOM 3441 C CA . LEU B 1 59 ? 12.977 -6.605 5.895 1 86.25 59 LEU B CA 1
ATOM 3442 C C . LEU B 1 59 ? 14.352 -7.113 5.484 1 86.25 59 LEU B C 1
ATOM 3444 O O . LEU B 1 59 ? 14.766 -8.203 5.895 1 86.25 59 LEU B O 1
ATOM 3448 N N . LEU B 1 60 ? 15.023 -6.281 4.703 1 89.75 60 LEU B N 1
ATOM 3449 C CA . LEU B 1 60 ? 16.328 -6.703 4.191 1 89.75 60 LEU B CA 1
ATOM 3450 C C . LEU B 1 60 ? 17.453 -6.156 5.059 1 89.75 60 LEU B C 1
ATOM 3452 O O . LEU B 1 60 ? 18.625 -6.258 4.691 1 89.75 60 LEU B O 1
ATOM 3456 N N . GLY B 1 61 ? 17.078 -5.496 6.137 1 86.25 61 GLY B N 1
ATOM 3457 C CA . GLY B 1 61 ? 18.047 -5.098 7.145 1 86.25 61 GLY B CA 1
ATOM 3458 C C . GLY B 1 61 ? 18.766 -3.801 6.809 1 86.25 61 GLY B C 1
ATOM 3459 O O . GLY B 1 61 ? 19.969 -3.662 7.055 1 86.25 61 GLY B O 1
ATOM 3460 N N . ARG B 1 62 ? 18.047 -2.92 6.172 1 82.94 62 ARG B N 1
ATOM 3461 C CA . ARG B 1 62 ? 18.641 -1.604 5.949 1 82.94 62 ARG B CA 1
ATOM 3462 C C . ARG B 1 62 ? 18.922 -0.896 7.273 1 82.94 62 ARG B C 1
ATOM 3464 O O . ARG B 1 62 ? 18.047 -0.838 8.141 1 82.94 62 ARG B O 1
ATOM 3471 N N . PRO B 1 63 ? 20.047 -0.435 7.41 1 76.31 63 PRO B N 1
ATOM 3472 C CA . PRO B 1 63 ? 20.344 0.28 8.656 1 76.31 63 PRO B CA 1
ATOM 3473 C C . PRO B 1 63 ? 19.469 1.515 8.852 1 76.31 63 PRO B C 1
ATOM 3475 O O . PRO B 1 63 ? 19.156 2.219 7.887 1 76.31 63 PRO B O 1
ATOM 3478 N N . ARG B 1 64 ? 19.094 1.641 10.047 1 74.06 64 ARG B N 1
ATOM 3479 C CA . ARG B 1 64 ? 18.297 2.82 10.367 1 74.06 64 ARG B CA 1
ATOM 3480 C C . ARG B 1 64 ? 19.172 4.066 10.445 1 74.06 64 ARG B C 1
ATOM 3482 O O . ARG B 1 64 ? 20.297 4.016 10.969 1 74.06 64 ARG B O 1
ATOM 3489 N N . LEU B 1 65 ? 18.719 5.062 9.828 1 70.5 65 LEU B N 1
ATOM 3490 C CA . LEU B 1 65 ? 19.406 6.344 9.938 1 70.5 65 LEU B CA 1
ATOM 3491 C C . LEU B 1 65 ? 19.031 7.051 11.234 1 70.5 65 LEU B C 1
ATOM 3493 O O . LEU B 1 65 ? 17.969 6.793 11.805 1 70.5 65 LEU B O 1
ATOM 3497 N N . SER B 1 66 ? 19.891 7.941 11.672 1 66.81 66 SER B N 1
ATOM 3498 C CA . SER B 1 66 ? 19.594 8.781 12.828 1 66.81 66 SER B CA 1
ATOM 3499 C C . SER B 1 66 ? 18.453 9.75 12.523 1 66.81 66 SER B C 1
ATOM 3501 O O . SER B 1 66 ? 18.266 10.148 11.367 1 66.81 66 SER B O 1
ATOM 3503 N N . GLN B 1 67 ? 17.812 10.078 13.5 1 62.81 67 GLN B N 1
ATOM 3504 C CA . GLN B 1 67 ? 16.656 10.969 13.383 1 62.81 67 GLN B CA 1
ATOM 3505 C C . GLN B 1 67 ? 17.062 12.32 12.805 1 62.81 67 GLN B C 1
ATOM 3507 O O . GLN B 1 67 ? 16.344 12.891 11.977 1 62.81 67 GLN B O 1
ATOM 3512 N N . THR B 1 68 ? 18.125 12.734 13.328 1 59.59 68 THR B N 1
ATOM 3513 C CA . THR B 1 68 ? 18.594 14.055 12.93 1 59.59 68 THR B CA 1
ATOM 3514 C C . THR B 1 68 ? 18.812 14.125 11.422 1 59.59 68 THR B C 1
ATOM 3516 O O . THR B 1 68 ? 18.625 15.18 10.812 1 59.59 68 THR B O 1
ATOM 3519 N N . LYS B 1 69 ? 19.094 13.148 10.914 1 67.12 69 LYS B N 1
ATOM 3520 C CA . LYS B 1 69 ? 19.406 13.141 9.492 1 67.12 69 LYS B CA 1
ATOM 3521 C C . LYS B 1 69 ? 18.141 12.898 8.664 1 67.12 69 LYS B C 1
ATOM 3523 O O . LYS B 1 69 ? 18.172 12.984 7.434 1 67.12 69 LYS B O 1
ATOM 3528 N N . LEU B 1 70 ? 17.156 12.977 9.461 1 77.44 70 LEU B N 1
ATOM 3529 C CA . LEU B 1 70 ? 15.961 12.508 8.766 1 77.44 70 LEU B CA 1
ATOM 3530 C C . LEU B 1 70 ? 14.992 13.656 8.508 1 77.44 70 LEU B C 1
ATOM 3532 O O . LEU B 1 70 ? 14.117 13.562 7.645 1 77.44 70 LEU B O 1
ATOM 3536 N N . LEU B 1 71 ? 15.273 14.797 9.148 1 90.25 71 LEU B N 1
ATOM 3537 C CA . LEU B 1 71 ? 14.281 15.867 9.07 1 90.25 71 LEU B CA 1
ATOM 3538 C C . LEU B 1 71 ? 14.82 17.047 8.266 1 90.25 71 LEU B C 1
ATOM 3540 O O . LEU B 1 71 ? 16.031 17.312 8.281 1 90.25 71 LEU B O 1
ATOM 3544 N N . ARG B 1 72 ? 14.008 17.641 7.559 1 91.94 72 ARG B N 1
ATOM 3545 C CA . ARG B 1 72 ? 14.344 18.828 6.789 1 91.94 72 ARG B CA 1
ATOM 3546 C C . ARG B 1 72 ? 13.312 19.938 7.012 1 91.94 72 ARG B C 1
ATOM 3548 O O . ARG B 1 72 ? 12.117 19.672 7.082 1 91.94 72 ARG B O 1
ATOM 3555 N N . TYR B 1 73 ? 13.797 21.172 7.121 1 96.25 73 TYR B N 1
ATOM 3556 C CA . TYR B 1 73 ? 12.953 22.344 7.297 1 96.25 73 TYR B CA 1
ATOM 3557 C C . TYR B 1 73 ? 13.023 23.25 6.078 1 96.25 73 TYR B C 1
ATOM 3559 O O . TYR B 1 73 ? 14.062 23.859 5.809 1 96.25 73 TYR B O 1
ATOM 3567 N N . ASP B 1 74 ? 11.883 23.344 5.398 1 96.31 74 ASP B N 1
ATOM 3568 C CA . ASP B 1 74 ? 11.805 24.172 4.199 1 96.31 74 ASP B CA 1
ATOM 3569 C C . ASP B 1 74 ? 11.234 25.547 4.516 1 96.31 74 ASP B C 1
ATOM 3571 O O . ASP B 1 74 ? 10.055 25.672 4.844 1 96.31 74 ASP B O 1
ATOM 3575 N N . LEU B 1 75 ? 12.055 26.578 4.316 1 98.19 75 LEU B N 1
ATOM 3576 C CA . LEU B 1 75 ? 11.617 27.953 4.578 1 98.19 75 LEU B CA 1
ATOM 3577 C C . LEU B 1 75 ? 11.109 28.609 3.299 1 98.19 75 LEU B C 1
ATOM 3579 O O . LEU B 1 75 ? 11.773 28.562 2.264 1 98.19 75 LEU B O 1
ATOM 3583 N N . TYR B 1 76 ? 9.953 29.172 3.393 1 97.56 76 TYR B N 1
ATOM 3584 C CA . TYR B 1 76 ? 9.375 30.031 2.363 1 97.56 76 TYR B CA 1
ATOM 3585 C C . TYR B 1 76 ? 9.016 31.391 2.93 1 97.56 76 TYR B C 1
ATOM 3587 O O . TYR B 1 76 ? 8.531 31.5 4.059 1 97.56 76 TYR B O 1
ATOM 3595 N N . THR B 1 77 ? 9.281 32.375 2.195 1 98.31 77 THR B N 1
ATOM 3596 C CA . THR B 1 77 ? 8.867 33.75 2.473 1 98.31 77 THR B CA 1
ATOM 3597 C C . THR B 1 77 ? 8.367 34.438 1.202 1 98.31 77 THR B C 1
ATOM 3599 O O . THR B 1 77 ? 8.32 33.812 0.136 1 98.31 77 THR B O 1
ATOM 3602 N N . THR B 1 78 ? 7.938 35.719 1.352 1 97.31 78 THR B N 1
ATOM 3603 C CA . THR B 1 78 ? 7.5 36.469 0.179 1 97.31 78 THR B CA 1
ATOM 3604 C C . THR B 1 78 ? 8.664 36.688 -0.779 1 97.31 78 THR B C 1
ATOM 3606 O O . THR B 1 78 ? 8.461 36.969 -1.963 1 97.31 78 THR B O 1
ATOM 3609 N N . LEU B 1 79 ? 9.93 36.531 -0.283 1 97.56 79 LEU B N 1
ATOM 3610 C CA . LEU B 1 79 ? 11.117 36.75 -1.105 1 97.56 79 LEU B CA 1
ATOM 3611 C C . LEU B 1 79 ? 11.477 35.469 -1.873 1 97.56 79 LEU B C 1
ATOM 3613 O O . LEU B 1 79 ? 12.25 35.531 -2.834 1 97.56 79 LEU B O 1
ATOM 3617 N N . ASN B 1 80 ? 10.992 34.344 -1.474 1 96.12 80 ASN B N 1
ATOM 3618 C CA . ASN B 1 80 ? 11.203 33.031 -2.131 1 96.12 80 ASN B CA 1
ATOM 3619 C C . ASN B 1 80 ? 9.961 32.156 -2.043 1 96.12 80 ASN B C 1
ATOM 3621 O O . ASN B 1 80 ? 10.023 31.031 -1.547 1 96.12 80 ASN B O 1
ATOM 3625 N N . PRO B 1 81 ? 8.836 32.562 -2.57 1 94.12 81 PRO B N 1
ATOM 3626 C CA . PRO B 1 81 ? 7.559 31.875 -2.395 1 94.12 81 PRO B CA 1
ATOM 3627 C C . PRO B 1 81 ? 7.508 30.531 -3.135 1 94.12 81 PRO B C 1
ATOM 3629 O O . PRO B 1 81 ? 6.695 29.672 -2.803 1 94.12 81 PRO B O 1
ATOM 3632 N N . LYS B 1 82 ? 8.422 30.328 -4.098 1 90.06 82 LYS B N 1
ATOM 3633 C CA . LYS B 1 82 ? 8.328 29.141 -4.953 1 90.06 82 LYS B CA 1
ATOM 3634 C C . LYS B 1 82 ? 9.562 28.266 -4.809 1 90.06 82 LYS B C 1
ATOM 3636 O O . LYS B 1 82 ? 9.586 27.141 -5.32 1 90.06 82 LYS B O 1
ATOM 3641 N N . GLU B 1 83 ? 10.562 28.766 -4.137 1 92.38 83 GLU B N 1
ATOM 3642 C CA . GLU B 1 83 ? 11.805 28.031 -3.955 1 92.38 83 GLU B CA 1
ATOM 3643 C C . GLU B 1 83 ? 12.148 27.891 -2.475 1 92.38 83 GLU B C 1
ATOM 3645 O O . GLU B 1 83 ? 12.352 28.891 -1.782 1 92.38 83 GLU B O 1
ATOM 3650 N N . ARG B 1 84 ? 12.258 26.703 -2.076 1 94.38 84 ARG B N 1
ATOM 3651 C CA . ARG B 1 84 ? 12.531 26.484 -0.659 1 94.38 84 ARG B CA 1
ATOM 3652 C C . ARG B 1 84 ? 13.969 26.844 -0.314 1 94.38 84 ARG B C 1
ATOM 3654 O O . ARG B 1 84 ? 14.859 26.734 -1.154 1 94.38 84 ARG B O 1
ATOM 3661 N N . GLN B 1 85 ? 14.195 27.344 0.872 1 96.94 85 GLN B N 1
ATOM 3662 C CA . GLN B 1 85 ? 15.492 27.422 1.531 1 96.94 85 GLN B CA 1
ATOM 3663 C C . GLN B 1 85 ? 15.57 26.469 2.717 1 96.94 85 GLN B C 1
ATOM 3665 O O . GLN B 1 85 ? 14.641 26.391 3.521 1 96.94 85 GLN B O 1
ATOM 3670 N N . ILE B 1 86 ? 16.641 25.766 2.775 1 94.94 86 ILE B N 1
ATOM 3671 C CA . ILE B 1 86 ? 16.766 24.719 3.791 1 94.94 86 ILE B CA 1
ATOM 3672 C C . ILE B 1 86 ? 17.328 25.328 5.078 1 94.94 86 ILE B C 1
ATOM 3674 O O . ILE B 1 86 ? 18.25 26.125 5.039 1 94.94 86 ILE B O 1
ATOM 3678 N N . LEU B 1 87 ? 16.703 24.969 6.191 1 96.25 87 LEU B N 1
ATOM 3679 C CA . LEU B 1 87 ? 17.234 25.281 7.516 1 96.25 87 LEU B CA 1
ATOM 3680 C C . LEU B 1 87 ? 17.594 24 8.266 1 96.25 87 LEU B C 1
ATOM 3682 O O . LEU B 1 87 ? 17.062 22.922 7.977 1 96.25 87 LEU B O 1
ATOM 3686 N N . ARG B 1 88 ? 18.531 24.109 9.117 1 92.88 88 ARG B N 1
ATOM 3687 C CA . ARG B 1 88 ? 18.953 23.031 10 1 92.88 88 ARG B CA 1
ATOM 3688 C C . ARG B 1 88 ? 19.266 23.562 11.398 1 92.88 88 ARG B C 1
ATOM 3690 O O . ARG B 1 88 ? 19.938 24.594 11.539 1 92.88 88 ARG B O 1
ATOM 3697 N N . PRO B 1 89 ? 18.672 22.797 12.352 1 93.19 89 PRO B N 1
ATOM 3698 C CA . PRO B 1 89 ? 19.047 23.234 13.703 1 93.19 89 PRO B CA 1
ATOM 3699 C C . PRO B 1 89 ? 20.562 23.266 13.914 1 93.19 89 PRO B C 1
ATOM 3701 O O . PRO B 1 89 ? 21.25 22.312 13.555 1 93.19 89 PRO B O 1
ATOM 3704 N N . GLY B 1 90 ? 21.047 24.312 14.43 1 93.38 90 GLY B N 1
ATOM 3705 C CA . GLY B 1 90 ? 22.453 24.422 14.75 1 93.38 90 GLY B CA 1
ATOM 3706 C C . GLY B 1 90 ? 23.281 25.031 13.625 1 93.38 90 GLY B C 1
ATOM 3707 O O . GLY B 1 90 ? 24.453 25.359 13.82 1 93.38 90 GLY B O 1
ATOM 3708 N N . ASP B 1 91 ? 22.734 25.172 12.508 1 95.19 91 ASP B N 1
ATOM 3709 C CA . ASP B 1 91 ? 23.469 25.734 11.375 1 95.19 91 ASP B CA 1
ATOM 3710 C C . ASP B 1 91 ? 23.188 27.219 11.227 1 95.19 91 ASP B C 1
ATOM 3712 O O . ASP B 1 91 ? 22.375 27.625 10.391 1 95.19 91 ASP B O 1
ATOM 3716 N N . LEU B 1 92 ? 23.969 28 11.891 1 97.19 92 LEU B N 1
ATOM 3717 C CA . LEU B 1 92 ? 23.781 29.438 11.93 1 97.19 92 LEU B CA 1
ATOM 3718 C C . LEU B 1 92 ? 24.062 30.062 10.562 1 97.19 92 LEU B C 1
ATOM 3720 O O . LEU B 1 92 ? 23.422 31.031 10.18 1 97.19 92 LEU B O 1
ATOM 3724 N N . THR B 1 93 ? 25.016 29.5 9.891 1 97.5 93 THR B N 1
ATOM 3725 C CA . THR B 1 93 ? 25.359 30.016 8.57 1 97.5 93 THR B CA 1
ATOM 3726 C C . THR B 1 93 ? 24.188 29.875 7.605 1 97.5 93 THR B C 1
ATOM 3728 O O . THR B 1 93 ? 23.844 30.812 6.887 1 97.5 93 THR B O 1
ATOM 3731 N N . MET B 1 94 ? 23.547 28.781 7.672 1 96.44 94 MET B N 1
ATOM 3732 C CA . MET B 1 94 ? 22.391 28.531 6.824 1 96.44 94 MET B CA 1
ATOM 3733 C C . MET B 1 94 ? 21.25 29.484 7.176 1 96.44 94 MET B C 1
ATOM 3735 O O . MET B 1 94 ? 20.547 29.984 6.289 1 96.44 94 MET B O 1
ATOM 3739 N N . LEU B 1 95 ? 21.031 29.719 8.414 1 98 95 LEU B N 1
ATOM 3740 C CA . LEU B 1 95 ? 19.969 30.625 8.883 1 98 95 LEU B CA 1
ATOM 3741 C C . LEU B 1 95 ? 20.25 32.062 8.438 1 98 95 LEU B C 1
ATOM 3743 O O . LEU B 1 95 ? 19.375 32.719 7.91 1 98 95 LEU B O 1
ATOM 3747 N N . ARG B 1 96 ? 21.5 32.5 8.547 1 97.5 96 ARG B N 1
ATOM 3748 C CA . ARG B 1 96 ? 21.891 33.875 8.211 1 97.5 96 ARG B CA 1
ATOM 3749 C C . ARG B 1 96 ? 21.797 34.125 6.707 1 97.5 96 ARG B C 1
ATOM 3751 O O . ARG B 1 96 ? 21.516 35.219 6.27 1 97.5 96 ARG B O 1
ATOM 3758 N N . ASN B 1 97 ? 22.062 33.062 5.977 1 97.62 97 ASN B N 1
ATOM 3759 C CA . ASN B 1 97 ? 22.031 33.188 4.52 1 97.62 97 ASN B CA 1
ATOM 3760 C C . ASN B 1 97 ? 20.625 33 3.965 1 97.62 97 ASN B C 1
ATOM 3762 O O . ASN B 1 97 ? 20.422 33.062 2.752 1 97.62 97 ASN B O 1
ATOM 3766 N N . SER B 1 98 ? 19.672 32.812 4.895 1 98.38 98 SER B N 1
ATOM 3767 C CA . SER B 1 98 ? 18.297 32.594 4.465 1 98.38 98 SER B CA 1
ATOM 3768 C C . SER B 1 98 ? 17.516 33.906 4.516 1 98.38 98 SER B C 1
ATOM 3770 O O . SER B 1 98 ? 18.047 34.938 4.945 1 98.38 98 SER B O 1
ATOM 3772 N N . HIS B 1 99 ? 16.25 33.844 4.031 1 98.5 99 HIS B N 1
ATOM 3773 C CA . HIS B 1 99 ? 15.375 35.031 4.043 1 98.5 99 HIS B CA 1
ATOM 3774 C C . HIS B 1 99 ? 14.562 35.094 5.336 1 98.5 99 HIS B C 1
ATOM 3776 O O . HIS B 1 99 ? 13.594 35.844 5.43 1 98.5 99 HIS B O 1
ATOM 3782 N N . PHE B 1 100 ? 15 34.312 6.348 1 98.69 100 PHE B N 1
ATOM 3783 C CA . PHE B 1 100 ? 14.312 34.344 7.633 1 98.69 100 PHE B CA 1
ATOM 3784 C C . PHE B 1 100 ? 14.375 35.75 8.234 1 98.69 100 PHE B C 1
ATOM 3786 O O . PHE B 1 100 ? 15.453 36.344 8.297 1 98.69 10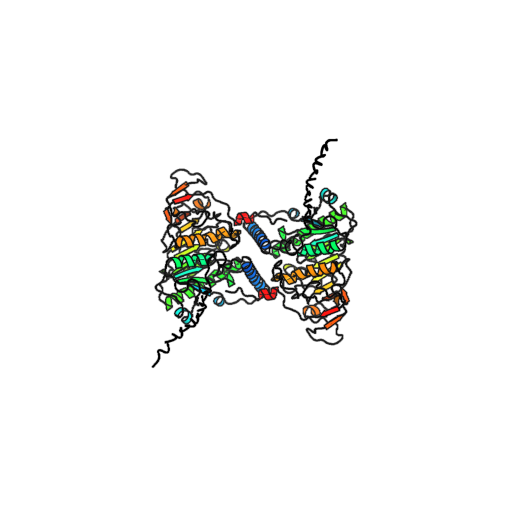0 PHE B O 1
ATOM 3793 N N . ASN B 1 101 ? 13.195 36.25 8.617 1 98.5 101 ASN B N 1
ATOM 3794 C CA . ASN B 1 101 ? 13.102 37.562 9.25 1 98.5 101 ASN B CA 1
ATOM 3795 C C . ASN B 1 101 ? 12.406 37.5 10.609 1 98.5 101 ASN B C 1
ATOM 3797 O O . ASN B 1 101 ? 11.203 37.25 10.68 1 98.5 101 ASN B O 1
ATOM 3801 N N . PRO B 1 102 ? 13.141 37.688 11.656 1 97.38 102 PRO B N 1
ATOM 3802 C CA . PRO B 1 102 ? 12.578 37.531 13 1 97.38 102 PRO B CA 1
ATOM 3803 C C . PRO B 1 102 ? 11.461 38.5 13.312 1 97.38 102 PRO B C 1
ATOM 3805 O O . PRO B 1 102 ? 10.75 38.344 14.305 1 97.38 102 PRO B O 1
ATOM 3808 N N . LYS B 1 103 ? 11.297 39.5 12.508 1 97.75 103 LYS B N 1
ATOM 3809 C CA . LYS B 1 103 ? 10.219 40.469 12.695 1 97.75 103 LYS B CA 1
ATOM 3810 C C . LYS B 1 103 ? 8.906 39.938 12.117 1 97.75 103 LYS B C 1
ATOM 3812 O O . LYS B 1 103 ? 7.836 40.5 12.406 1 97.75 103 LYS B O 1
ATOM 3817 N N . TRP B 1 104 ? 9.016 38.938 11.312 1 98.44 104 TRP B N 1
ATOM 3818 C CA . TRP B 1 104 ? 7.828 38.344 10.703 1 98.44 104 TRP B CA 1
ATOM 3819 C C . TRP B 1 104 ? 7.324 37.156 11.531 1 98.44 104 TRP B C 1
ATOM 3821 O O . TRP B 1 104 ? 8.117 36.438 12.141 1 98.44 104 TRP B O 1
ATOM 3831 N N . PRO B 1 105 ? 6.004 36.938 11.578 1 98.38 105 PRO B N 1
ATOM 3832 C CA . PRO B 1 105 ? 5.477 35.781 12.266 1 98.38 105 PRO B CA 1
ATOM 3833 C C . PRO B 1 105 ? 6.016 34.469 11.688 1 98.38 105 PRO B C 1
ATOM 3835 O O . PRO B 1 105 ? 6.254 34.375 10.477 1 98.38 105 PRO B O 1
ATOM 3838 N N . VAL B 1 106 ? 6.211 33.469 12.547 1 98.88 106 VAL B N 1
ATOM 3839 C CA . VAL B 1 106 ? 6.699 32.156 12.133 1 98.88 106 VAL B CA 1
ATOM 3840 C C . VAL B 1 106 ? 5.555 31.141 12.148 1 98.88 106 VAL B C 1
ATOM 3842 O O . VAL B 1 106 ? 4.863 31 13.156 1 98.88 106 VAL B O 1
ATOM 3845 N N . ARG B 1 107 ? 5.281 30.562 11.008 1 98.88 107 ARG B N 1
ATOM 3846 C CA . ARG B 1 107 ? 4.27 29.516 10.828 1 98.88 107 ARG B CA 1
ATOM 3847 C C . ARG B 1 107 ? 4.898 28.219 10.336 1 98.88 107 ARG B C 1
ATOM 3849 O O . ARG B 1 107 ? 5.527 28.188 9.273 1 98.88 107 ARG B O 1
ATOM 3856 N N . ILE B 1 108 ? 4.715 27.156 11.102 1 98.88 108 ILE B N 1
ATOM 3857 C CA . ILE B 1 108 ? 5.34 25.875 10.742 1 98.88 108 ILE B CA 1
ATOM 3858 C C . ILE B 1 108 ? 4.266 24.844 10.422 1 98.88 108 ILE B C 1
ATOM 3860 O O . ILE B 1 108 ? 3.436 24.516 11.273 1 98.88 108 ILE B O 1
ATOM 3864 N N . SER B 1 109 ? 4.273 24.391 9.211 1 98.38 109 SER B N 1
ATOM 3865 C CA . SER B 1 109 ? 3.369 23.328 8.789 1 98.38 109 SER B CA 1
ATOM 3866 C C . SER B 1 109 ? 4.004 21.953 8.977 1 98.38 109 SER B C 1
ATOM 3868 O O . SER B 1 109 ? 5.148 21.734 8.578 1 98.38 109 SER B O 1
ATOM 3870 N N . ILE B 1 110 ? 3.301 21.062 9.625 1 98.5 110 ILE B N 1
ATOM 3871 C CA . ILE B 1 110 ? 3.762 19.703 9.922 1 98.5 110 ILE B CA 1
ATOM 3872 C C . ILE B 1 110 ? 2.77 18.688 9.352 1 98.5 110 ILE B C 1
ATOM 3874 O O . ILE B 1 110 ? 1.666 18.531 9.883 1 98.5 110 ILE B O 1
ATOM 3878 N N . HIS B 1 111 ? 3.193 17.969 8.305 1 95.75 111 HIS B N 1
ATOM 3879 C CA . HIS B 1 111 ? 2.309 17.016 7.637 1 95.75 111 HIS B CA 1
ATOM 3880 C C . HIS B 1 111 ? 2.135 15.75 8.461 1 95.75 111 HIS B C 1
ATOM 3882 O O . HIS B 1 111 ? 2.799 15.578 9.484 1 95.75 111 HIS B O 1
ATOM 3888 N N . GLY B 1 112 ? 1.191 14.922 8.008 1 96.12 112 GLY B N 1
ATOM 3889 C CA . GLY B 1 112 ? 0.9 13.688 8.711 1 96.12 112 GLY B CA 1
ATOM 3890 C C . GLY B 1 112 ? 1.496 12.461 8.047 1 96.12 112 GLY B C 1
ATOM 3891 O O . GLY B 1 112 ? 2.512 12.562 7.352 1 96.12 112 GLY B O 1
ATOM 3892 N N . TRP B 1 113 ? 0.902 11.375 8.328 1 93.56 113 TRP B N 1
ATOM 3893 C CA . TRP B 1 113 ? 1.298 10.078 7.777 1 93.56 113 TRP B CA 1
ATOM 3894 C C . TRP B 1 113 ? 1.271 10.109 6.25 1 93.56 113 TRP B C 1
ATOM 3896 O O . TRP B 1 113 ? 0.344 10.656 5.652 1 93.56 113 TRP B O 1
ATOM 3906 N N . ALA B 1 114 ? 2.318 9.57 5.664 1 88.5 114 ALA B N 1
ATOM 3907 C CA . ALA B 1 114 ? 2.428 9.43 4.215 1 88.5 114 ALA B CA 1
ATOM 3908 C C . ALA B 1 114 ? 2.58 10.789 3.541 1 88.5 114 ALA B C 1
ATOM 3910 O O . ALA B 1 114 ? 2.365 10.914 2.332 1 88.5 114 ALA B O 1
ATOM 3911 N N . GLY B 1 115 ? 2.9 11.773 4.309 1 88.56 115 GLY B N 1
ATOM 3912 C CA . GLY B 1 115 ? 3.057 13.109 3.748 1 88.56 115 GLY B CA 1
ATOM 3913 C C . GLY B 1 115 ? 4.484 13.422 3.344 1 88.56 115 GLY B C 1
ATOM 3914 O O . GLY B 1 115 ? 5.414 12.719 3.732 1 88.56 115 GLY B O 1
ATOM 3915 N N . LYS B 1 116 ? 4.605 14.5 2.514 1 86.75 116 LYS B N 1
ATOM 3916 C CA . LYS B 1 116 ? 5.855 15.141 2.109 1 86.75 116 LYS B CA 1
ATOM 3917 C C . LYS B 1 116 ? 5.723 16.656 2.135 1 86.75 116 LYS B C 1
ATOM 3919 O O . LYS B 1 116 ? 4.613 17.188 2.053 1 86.75 116 LYS B O 1
ATOM 3924 N N . SER B 1 117 ? 6.828 17.281 2.264 1 88.06 117 SER B N 1
ATOM 3925 C CA . SER B 1 117 ? 6.785 18.75 2.281 1 88.06 117 SER B CA 1
ATOM 3926 C C . SER B 1 117 ? 6.27 19.297 0.958 1 88.06 117 SER B C 1
ATOM 3928 O O . SER B 1 117 ? 5.715 20.406 0.914 1 88.06 117 SER B O 1
ATOM 3930 N N . VAL B 1 118 ? 6.336 18.484 -0.066 1 81.5 118 VAL B N 1
ATOM 3931 C CA . VAL B 1 118 ? 6.043 19 -1.401 1 81.5 118 VAL B CA 1
ATOM 3932 C C . VAL B 1 118 ? 4.625 18.609 -1.804 1 81.5 118 VAL B C 1
ATOM 3934 O O . VAL B 1 118 ? 4.227 18.797 -2.955 1 81.5 118 VAL B O 1
ATOM 3937 N N . THR B 1 119 ? 3.885 18.094 -0.858 1 81.69 119 THR B N 1
ATOM 3938 C CA . THR B 1 119 ? 2.512 17.719 -1.177 1 81.69 119 THR B CA 1
ATOM 3939 C C . THR B 1 119 ? 1.646 18.953 -1.377 1 81.69 119 THR B C 1
ATOM 3941 O O . THR B 1 119 ? 1.953 20.031 -0.85 1 81.69 119 THR B O 1
ATOM 3944 N N . CYS B 1 120 ? 0.508 18.781 -2.064 1 78.44 120 CYS B N 1
ATOM 3945 C CA . CYS B 1 120 ? -0.372 19.875 -2.443 1 78.44 120 CYS B CA 1
ATOM 3946 C C . CYS B 1 120 ? -1 20.531 -1.215 1 78.44 120 CYS B C 1
ATOM 3948 O O . CYS B 1 120 ? -1.202 21.734 -1.182 1 78.44 120 CYS B O 1
ATOM 3950 N N . SER B 1 121 ? -1.315 19.797 -0.268 1 83.12 121 SER B N 1
ATOM 3951 C CA . SER B 1 121 ? -1.964 20.328 0.926 1 83.12 121 SER B CA 1
ATOM 3952 C C . SER B 1 121 ? -1.037 21.266 1.687 1 83.12 121 SER B C 1
ATOM 3954 O O . SER B 1 121 ? -1.478 22.297 2.205 1 83.12 121 SER B O 1
ATOM 3956 N N . ASN B 1 122 ? 0.233 20.906 1.764 1 87.31 122 ASN B N 1
ATOM 3957 C CA . ASN B 1 122 ? 1.19 21.812 2.387 1 87.31 122 ASN B CA 1
ATOM 3958 C C . ASN B 1 122 ? 1.38 23.078 1.56 1 87.31 122 ASN B C 1
ATOM 3960 O O . ASN B 1 122 ? 1.563 24.172 2.115 1 87.31 122 ASN B O 1
ATOM 3964 N N . ALA B 1 123 ? 1.363 22.938 0.305 1 88.25 123 ALA B N 1
ATOM 3965 C CA . ALA B 1 123 ? 1.458 24.094 -0.568 1 88.25 123 ALA B CA 1
ATOM 3966 C C . ALA B 1 123 ? 0.29 25.062 -0.338 1 88.25 123 ALA B C 1
ATOM 3968 O O . ALA B 1 123 ? 0.464 26.281 -0.363 1 88.25 123 ALA B O 1
ATOM 3969 N N . ALA B 1 124 ? -0.86 24.5 -0.158 1 90.19 124 ALA B N 1
ATOM 3970 C CA . ALA B 1 124 ? -2.049 25.312 0.073 1 90.19 124 ALA B CA 1
ATOM 3971 C C . ALA B 1 124 ? -1.891 26.172 1.326 1 90.19 124 ALA B C 1
ATOM 3973 O O . ALA B 1 124 ? -2.246 27.344 1.329 1 90.19 124 ALA B O 1
ATOM 3974 N N . ILE B 1 125 ? -1.369 25.609 2.359 1 95.38 125 ILE B N 1
ATOM 3975 C CA . ILE B 1 125 ? -1.183 26.328 3.617 1 95.38 125 ILE B CA 1
ATOM 3976 C C . ILE B 1 125 ? -0.114 27.406 3.445 1 95.38 125 ILE B C 1
ATOM 3978 O O . ILE B 1 125 ? -0.321 28.562 3.826 1 95.38 125 ILE B O 1
ATOM 3982 N N . LYS B 1 126 ? 0.976 27.016 2.877 1 96.06 126 LYS B N 1
ATOM 3983 C CA . LYS B 1 126 ? 2.072 27.938 2.631 1 96.06 126 LYS B CA 1
ATOM 3984 C C . LYS B 1 126 ? 1.602 29.141 1.807 1 96.06 126 LYS B C 1
ATOM 3986 O O . LYS B 1 126 ? 1.855 30.297 2.17 1 96.06 126 LYS B O 1
ATOM 3991 N N . ASP B 1 127 ? 0.902 28.844 0.762 1 94.5 127 ASP B N 1
ATOM 3992 C CA . ASP B 1 127 ? 0.446 29.906 -0.14 1 94.5 127 ASP B CA 1
ATOM 3993 C C . ASP B 1 127 ? -0.572 30.812 0.547 1 94.5 127 ASP B C 1
ATOM 3995 O O . ASP B 1 127 ? -0.623 32 0.276 1 94.5 127 ASP B O 1
ATOM 3999 N N . ALA B 1 128 ? -1.379 30.234 1.352 1 96.94 128 ALA B N 1
ATOM 4000 C CA . ALA B 1 128 ? -2.361 31.047 2.08 1 96.94 128 ALA B CA 1
ATOM 4001 C C . ALA B 1 128 ? -1.676 32.094 2.947 1 96.94 128 ALA B C 1
ATOM 4003 O O . ALA B 1 128 ? -2.041 33.281 2.91 1 96.94 128 ALA B O 1
ATOM 4004 N N . TYR B 1 129 ? -0.672 31.703 3.666 1 98 129 TYR B N 1
ATOM 4005 C CA . TYR B 1 129 ? 0.034 32.656 4.527 1 98 129 TYR B CA 1
ATOM 4006 C C . TYR B 1 129 ? 0.766 33.688 3.701 1 98 129 TYR B C 1
ATOM 4008 O O . TYR B 1 129 ? 0.697 34.906 4.004 1 98 129 TYR B O 1
ATOM 4016 N N . LEU B 1 130 ? 1.445 33.25 2.668 1 97.31 130 LEU B N 1
ATOM 4017 C CA . LEU B 1 130 ? 2.254 34.188 1.875 1 97.31 130 LEU B CA 1
ATOM 4018 C C . LEU B 1 130 ? 1.371 35.156 1.106 1 97.31 130 LEU B C 1
ATOM 4020 O O . LEU B 1 130 ? 1.812 36.25 0.754 1 97.31 130 LEU B O 1
ATOM 4024 N N . SER B 1 131 ? 0.184 34.75 0.841 1 95.75 131 SER B N 1
ATOM 4025 C CA . SER B 1 131 ? -0.744 35.656 0.163 1 95.75 131 SER B CA 1
ATOM 4026 C C . SER B 1 131 ? -1.155 36.812 1.07 1 95.75 131 SER B C 1
ATOM 4028 O O . SER B 1 131 ? -1.617 37.844 0.591 1 95.75 131 SER B O 1
ATOM 4030 N N . ARG B 1 132 ? -1.017 36.688 2.363 1 96.25 132 ARG B N 1
ATOM 4031 C CA . ARG B 1 132 ? -1.427 37.719 3.326 1 96.25 132 ARG B CA 1
ATOM 4032 C C . ARG B 1 132 ? -0.313 38.75 3.557 1 96.25 132 ARG B C 1
ATOM 4034 O O . ARG B 1 132 ? -0.568 39.844 4.02 1 96.25 132 ARG B O 1
ATOM 4041 N N . GLY B 1 133 ? 0.919 38.25 3.385 1 96.19 133 GLY B N 1
ATOM 4042 C CA . GLY B 1 133 ? 2.018 39.188 3.592 1 96.19 133 GLY B CA 1
ATOM 4043 C C . GLY B 1 133 ? 3.309 38.5 4.008 1 96.19 133 GLY B C 1
ATOM 4044 O O . GLY B 1 133 ? 3.631 37.406 3.514 1 96.19 133 GLY B O 1
ATOM 4045 N N . ASN B 1 134 ? 4.051 39.25 4.859 1 97.94 134 ASN B N 1
ATOM 4046 C CA . ASN B 1 134 ? 5.383 38.781 5.246 1 97.94 134 ASN B CA 1
ATOM 4047 C C . ASN B 1 134 ? 5.324 37.781 6.395 1 97.94 134 ASN B C 1
ATOM 4049 O O . ASN B 1 134 ? 4.996 38.156 7.527 1 97.94 134 ASN B O 1
ATOM 4053 N N . TYR B 1 135 ? 5.625 36.594 6.09 1 98.62 135 TYR B N 1
ATOM 4054 C CA . TYR B 1 135 ? 5.699 35.5 7.043 1 98.62 135 TYR B CA 1
ATOM 4055 C C . TYR B 1 135 ? 6.953 34.656 6.82 1 98.62 135 TYR B C 1
ATOM 4057 O O . TYR B 1 135 ? 7.504 34.656 5.719 1 98.62 135 TYR B O 1
ATOM 4065 N N . ASN B 1 136 ? 7.488 34.094 7.898 1 98.81 136 ASN B N 1
ATOM 4066 C CA . ASN B 1 136 ? 8.344 32.906 7.809 1 98.81 136 ASN B CA 1
ATOM 4067 C C . ASN B 1 136 ? 7.523 31.625 7.82 1 98.81 136 ASN B C 1
ATOM 4069 O O . ASN B 1 136 ? 7.059 31.188 8.875 1 98.81 136 ASN B O 1
ATOM 4073 N N . VAL B 1 137 ? 7.336 31.062 6.633 1 98.69 137 VAL B N 1
ATOM 4074 C CA . VAL B 1 137 ? 6.605 29.797 6.57 1 98.69 137 VAL B CA 1
ATOM 4075 C C . VAL B 1 137 ? 7.594 28.641 6.441 1 98.69 137 VAL B C 1
ATOM 4077 O O . VAL B 1 137 ? 8.352 28.562 5.473 1 98.69 137 VAL B O 1
ATOM 4080 N N . ILE B 1 138 ? 7.574 27.766 7.414 1 98.62 138 ILE B N 1
ATOM 4081 C CA . ILE B 1 138 ? 8.477 26.609 7.422 1 98.62 138 ILE B CA 1
ATOM 4082 C C . ILE B 1 138 ? 7.668 25.328 7.297 1 98.62 138 ILE B C 1
ATOM 4084 O O . ILE B 1 138 ? 6.699 25.109 8.031 1 98.62 138 ILE B O 1
ATOM 4088 N N . ILE B 1 139 ? 7.965 24.5 6.367 1 97.44 139 ILE B N 1
ATOM 4089 C CA . ILE B 1 139 ? 7.352 23.188 6.23 1 97.44 139 ILE B CA 1
ATOM 4090 C C . ILE B 1 139 ? 8.328 22.109 6.699 1 97.44 139 ILE B C 1
ATOM 4092 O O . ILE B 1 139 ? 9.438 22 6.168 1 97.44 139 ILE B O 1
ATOM 4096 N N . LEU B 1 140 ? 7.941 21.375 7.703 1 96.88 140 LEU B N 1
ATOM 4097 C CA . LEU B 1 140 ? 8.742 20.25 8.164 1 96.88 140 LEU B CA 1
ATOM 4098 C C . LEU B 1 140 ? 8.555 19.047 7.25 1 96.88 140 LEU B C 1
ATOM 4100 O O . LEU B 1 140 ? 7.43 18.578 7.066 1 96.88 140 LEU B O 1
ATOM 4104 N N . ASP B 1 141 ? 9.625 18.641 6.699 1 93.56 141 ASP B N 1
ATOM 4105 C CA . ASP B 1 141 ? 9.609 17.391 5.961 1 93.56 141 ASP B CA 1
ATOM 4106 C C . ASP B 1 141 ? 10.117 16.234 6.824 1 93.56 141 ASP B C 1
ATOM 4108 O O . ASP B 1 141 ? 11.328 16.109 7.047 1 93.56 141 ASP B O 1
ATOM 4112 N N . TRP B 1 142 ? 9.219 15.398 7.215 1 94.38 142 TRP B N 1
ATOM 4113 C CA . TRP B 1 142 ? 9.609 14.195 7.938 1 94.38 142 TRP B CA 1
ATOM 4114 C C . TRP B 1 142 ? 9.164 12.945 7.188 1 94.38 142 TRP B C 1
ATOM 4116 O O . TRP B 1 142 ? 8.781 11.945 7.805 1 94.38 142 TRP B O 1
ATOM 4126 N N . SER B 1 143 ? 9.219 12.977 5.887 1 91.44 143 SER B N 1
ATOM 4127 C CA . SER B 1 143 ? 8.734 11.93 4.992 1 91.44 143 SER B CA 1
ATOM 4128 C C . SER B 1 143 ? 9.523 10.641 5.164 1 91.44 143 SER B C 1
ATOM 4130 O O . SER B 1 143 ? 9 9.547 4.938 1 91.44 143 SER B O 1
ATOM 4132 N N . ARG B 1 144 ? 10.797 10.711 5.543 1 89.56 144 ARG B N 1
ATOM 4133 C CA . ARG B 1 144 ? 11.602 9.508 5.734 1 89.56 144 ARG B CA 1
ATOM 4134 C C . ARG B 1 144 ? 11.016 8.633 6.84 1 89.56 144 ARG B C 1
ATOM 4136 O O . ARG B 1 144 ? 11.234 7.418 6.855 1 89.56 144 ARG B O 1
ATOM 4143 N N . GLN B 1 145 ? 10.258 9.234 7.734 1 91.5 145 GLN B N 1
ATOM 4144 C CA . GLN B 1 145 ? 9.586 8.492 8.797 1 91.5 145 GLN B CA 1
ATOM 4145 C C . GLN B 1 145 ? 8.117 8.258 8.461 1 91.5 145 GLN B C 1
ATOM 4147 O O . GLN B 1 145 ? 7.566 7.195 8.766 1 91.5 145 GLN B O 1
ATOM 4152 N N . ALA B 1 146 ? 7.523 9.211 7.777 1 93.06 146 ALA B N 1
ATOM 4153 C CA . ALA B 1 146 ? 6.082 9.172 7.562 1 93.06 146 ALA B CA 1
ATOM 4154 C C . ALA B 1 146 ? 5.715 8.188 6.453 1 93.06 146 ALA B C 1
ATOM 4156 O O . ALA B 1 146 ? 4.578 7.715 6.387 1 93.06 146 ALA B O 1
ATOM 4157 N N . LEU B 1 147 ? 6.637 7.93 5.555 1 90.81 147 LEU B N 1
ATOM 4158 C CA . LEU B 1 147 ? 6.391 6.996 4.461 1 90.81 147 LEU B CA 1
ATOM 4159 C C . LEU B 1 147 ? 6.691 5.562 4.891 1 90.81 147 LEU B C 1
ATOM 4161 O O . LEU B 1 147 ? 7.617 4.934 4.371 1 90.81 147 LEU B O 1
ATOM 4165 N N . ASP B 1 148 ? 5.934 5.113 5.785 1 90.75 148 ASP B N 1
ATOM 4166 C CA . ASP B 1 148 ? 5.938 3.777 6.375 1 90.75 148 ASP B CA 1
ATOM 4167 C C . ASP B 1 148 ? 4.531 3.184 6.398 1 90.75 148 ASP B C 1
ATOM 4169 O O . ASP B 1 148 ? 3.578 3.848 6.812 1 90.75 148 ASP B O 1
ATOM 4173 N N . ILE B 1 149 ? 4.363 1.97 5.93 1 87.81 149 ILE B N 1
ATOM 4174 C CA . ILE B 1 149 ? 3.037 1.377 5.805 1 87.81 149 ILE B CA 1
ATOM 4175 C C . ILE B 1 149 ? 2.455 1.121 7.191 1 87.81 149 ILE B C 1
ATOM 4177 O O . ILE B 1 149 ? 1.233 1.085 7.363 1 87.81 149 ILE B O 1
ATOM 4181 N N . SER B 1 150 ? 3.295 0.954 8.203 1 89.12 150 SER B N 1
ATOM 4182 C CA . SER B 1 150 ? 2.865 0.678 9.57 1 89.12 150 SER B CA 1
ATOM 4183 C C . SER B 1 150 ? 2.686 1.968 10.367 1 89.12 150 SER B C 1
ATOM 4185 O O . SER B 1 150 ? 3.666 2.574 10.805 1 89.12 150 SER B O 1
ATOM 4187 N N . TYR B 1 151 ? 1.451 2.324 10.648 1 92 151 TYR B N 1
ATOM 4188 C CA . TYR B 1 151 ? 1.227 3.545 11.414 1 92 151 TYR B CA 1
ATOM 4189 C C . TYR B 1 151 ? 1.735 3.395 12.844 1 92 151 TYR B C 1
ATOM 4191 O O . TYR B 1 151 ? 2.252 4.348 13.43 1 92 151 TYR B O 1
ATOM 4199 N N . PRO B 1 152 ? 1.562 2.232 13.469 1 92.25 152 PRO B N 1
ATOM 4200 C CA . PRO B 1 152 ? 2.146 2.098 14.805 1 92.25 152 PRO B CA 1
ATOM 4201 C C . PRO B 1 152 ? 3.646 2.385 14.82 1 92.25 152 PRO B C 1
ATOM 4203 O O . PRO B 1 152 ? 4.148 3.002 15.766 1 92.25 152 PRO B O 1
ATOM 4206 N N . ARG B 1 153 ? 4.375 1.965 13.797 1 91.44 153 ARG B N 1
ATOM 4207 C CA . ARG B 1 153 ? 5.797 2.266 13.711 1 91.44 153 ARG B CA 1
ATOM 4208 C C . ARG B 1 153 ? 6.035 3.762 13.547 1 91.44 153 ARG B C 1
ATOM 4210 O O . ARG B 1 153 ? 6.957 4.32 14.141 1 91.44 153 ARG B O 1
ATOM 4217 N N . VAL B 1 154 ? 5.199 4.359 12.766 1 93.88 154 VAL B N 1
ATOM 4218 C CA . VAL B 1 154 ? 5.281 5.801 12.57 1 93.88 154 VAL B CA 1
ATOM 4219 C C . VAL B 1 154 ? 5.012 6.516 13.891 1 93.88 154 VAL B C 1
ATOM 4221 O O . VAL B 1 154 ? 5.762 7.414 14.281 1 93.88 154 VAL B O 1
ATOM 4224 N N . SER B 1 155 ? 3.957 6.109 14.57 1 95.94 155 SER B N 1
ATOM 4225 C CA . SER B 1 155 ? 3.506 6.738 15.805 1 95.94 155 SER B CA 1
ATOM 4226 C C . SER B 1 155 ? 4.602 6.719 16.859 1 95.94 155 SER B C 1
ATOM 4228 O O . SER B 1 155 ? 4.75 7.68 17.625 1 95.94 155 SER B O 1
ATOM 4230 N N . LYS B 1 156 ? 5.402 5.723 16.922 1 94.25 156 LYS B N 1
ATOM 4231 C CA . LYS B 1 156 ? 6.461 5.566 17.922 1 94.25 156 LYS B CA 1
ATOM 4232 C C . LYS B 1 156 ? 7.551 6.613 17.734 1 94.25 156 LYS B C 1
ATOM 4234 O O . LYS B 1 156 ? 8.328 6.879 18.656 1 94.25 156 LYS B O 1
ATOM 4239 N N . GLN B 1 157 ? 7.551 7.215 16.578 1 93.94 157 GLN B N 1
ATOM 4240 C CA . GLN B 1 157 ? 8.641 8.133 16.281 1 93.94 157 GLN B CA 1
ATOM 4241 C C . GLN B 1 157 ? 8.234 9.578 16.562 1 93.94 157 GLN B C 1
ATOM 4243 O O . GLN B 1 157 ? 9.07 10.484 16.516 1 93.94 157 GLN B O 1
ATOM 4248 N N . LEU B 1 158 ? 6.98 9.844 16.844 1 96.88 158 LEU B N 1
ATOM 4249 C CA . LEU B 1 158 ? 6.469 11.211 16.953 1 96.88 158 LEU B CA 1
ATOM 4250 C C . LEU B 1 158 ? 7.191 11.984 18.047 1 96.88 158 LEU B C 1
ATOM 4252 O O . LEU B 1 158 ? 7.57 13.141 17.844 1 96.88 158 LEU B O 1
ATOM 4256 N N . PRO B 1 159 ? 7.516 11.352 19.234 1 96.44 159 PRO B N 1
ATOM 4257 C CA . PRO B 1 159 ? 8.219 12.109 20.266 1 96.44 159 PRO B CA 1
ATOM 4258 C C . PRO B 1 159 ? 9.609 12.57 19.828 1 96.44 159 PRO B C 1
ATOM 4260 O O . PRO B 1 159 ? 10.008 13.703 20.094 1 96.44 159 PRO B O 1
ATOM 4263 N N . SER B 1 160 ? 10.312 11.68 19.109 1 95.12 160 SER B N 1
ATOM 4264 C CA . SER B 1 160 ? 11.648 12.039 18.656 1 95.12 160 SER B CA 1
ATOM 4265 C C . SER B 1 160 ? 11.586 13.148 17.609 1 95.12 160 SER B C 1
ATOM 4267 O O . SER B 1 160 ? 12.461 14.016 17.562 1 95.12 160 SER B O 1
ATOM 4269 N N . ILE B 1 161 ? 10.633 13.125 16.75 1 96.38 161 ILE B N 1
ATOM 4270 C CA . ILE B 1 161 ? 10.438 14.18 15.758 1 96.38 161 ILE B CA 1
ATOM 4271 C C . ILE B 1 161 ? 10.125 15.5 16.453 1 96.38 161 ILE B C 1
ATOM 4273 O O . ILE B 1 161 ? 10.719 16.531 16.125 1 96.38 161 ILE B O 1
ATOM 4277 N N . ALA B 1 162 ? 9.227 15.445 17.422 1 97.75 162 ALA B N 1
ATOM 4278 C CA . ALA B 1 162 ? 8.859 16.625 18.188 1 97.75 162 ALA B CA 1
ATOM 4279 C C . ALA B 1 162 ? 10.07 17.234 18.891 1 97.75 162 ALA B C 1
ATOM 4281 O O . ALA B 1 162 ? 10.211 18.453 18.969 1 97.75 162 ALA B O 1
ATOM 4282 N N . ALA B 1 163 ? 10.922 16.359 19.406 1 96.62 163 ALA B N 1
ATOM 4283 C CA . ALA B 1 163 ? 12.141 16.828 20.078 1 96.62 163 ALA B CA 1
ATOM 4284 C C . ALA B 1 163 ? 13.023 17.609 19.109 1 96.62 163 ALA B C 1
ATOM 4286 O O . ALA B 1 163 ? 13.633 18.609 19.484 1 96.62 163 ALA B O 1
ATOM 4287 N N . ASN B 1 164 ? 13.102 17.109 17.922 1 95.88 164 ASN B N 1
ATOM 4288 C CA . ASN B 1 164 ? 13.891 17.812 16.906 1 95.88 164 ASN B CA 1
ATOM 4289 C C . ASN B 1 164 ? 13.266 19.156 16.531 1 95.88 164 ASN B C 1
ATOM 4291 O O . ASN B 1 164 ? 13.969 20.141 16.312 1 95.88 164 ASN B O 1
ATOM 4295 N N . VAL B 1 165 ? 11.938 19.188 16.453 1 97.75 165 VAL B N 1
ATOM 4296 C CA . VAL B 1 165 ? 11.242 20.438 16.172 1 97.75 165 VAL B CA 1
ATOM 4297 C C . VAL B 1 165 ? 11.508 21.438 17.297 1 97.75 165 VAL B C 1
ATOM 4299 O O . VAL B 1 165 ? 11.789 22.609 17.047 1 97.75 165 VAL B O 1
ATOM 4302 N N . ALA B 1 166 ? 11.406 20.984 18.547 1 98.19 166 ALA B N 1
ATOM 4303 C CA . ALA B 1 166 ? 11.695 21.844 19.688 1 98.19 166 ALA B CA 1
ATOM 4304 C C . ALA B 1 166 ? 13.102 22.406 19.609 1 98.19 166 ALA B C 1
ATOM 4306 O O . ALA B 1 166 ? 13.32 23.594 19.891 1 98.19 166 ALA B O 1
ATOM 4307 N N . LYS B 1 167 ? 14.055 21.562 19.203 1 96.81 167 LYS B N 1
ATOM 4308 C CA . LYS B 1 167 ? 15.43 22.016 19.031 1 96.81 167 LYS B CA 1
ATOM 4309 C C . LYS B 1 167 ? 15.508 23.109 17.969 1 96.81 167 LYS B C 1
ATOM 4311 O O . LYS B 1 167 ? 16.234 24.094 18.156 1 96.81 167 LYS B O 1
ATOM 4316 N N . MET B 1 168 ? 14.805 22.953 16.906 1 97.06 168 MET B N 1
ATOM 4317 C CA . MET B 1 168 ? 14.781 23.953 15.844 1 97.06 168 MET B CA 1
ATOM 4318 C C . MET B 1 168 ? 14.211 25.281 16.359 1 97.06 168 MET B C 1
ATOM 4320 O O . MET B 1 168 ? 14.766 26.344 16.078 1 97.06 168 MET B O 1
ATOM 4324 N N . LEU B 1 169 ? 13.125 25.219 17.094 1 98.62 169 LEU B N 1
ATOM 4325 C CA . LEU B 1 169 ? 12.477 26.422 17.594 1 98.62 169 LEU B CA 1
ATOM 4326 C C . LEU B 1 169 ? 13.367 27.141 18.594 1 98.62 169 LEU B C 1
ATOM 4328 O O . LEU B 1 169 ? 13.453 28.375 18.594 1 98.62 169 LEU B O 1
ATOM 4332 N N . ARG B 1 170 ? 14.062 26.453 19.484 1 98.38 170 ARG B N 1
ATOM 4333 C CA . ARG B 1 170 ? 15.023 27.047 20.406 1 98.38 170 ARG B CA 1
ATOM 4334 C C . ARG B 1 170 ? 16.172 27.719 19.656 1 98.38 170 ARG B C 1
ATOM 4336 O O . ARG B 1 170 ? 16.578 28.828 20 1 98.38 170 ARG B O 1
ATOM 4343 N N . PHE B 1 171 ? 16.625 27.047 18.594 1 98.12 171 PHE B N 1
ATOM 4344 C CA . PHE B 1 171 ? 17.688 27.562 17.75 1 98.12 171 PHE B CA 1
ATOM 4345 C C . PHE B 1 171 ? 17.281 28.891 17.125 1 98.12 171 PHE B C 1
ATOM 4347 O O . PHE B 1 171 ? 18.047 29.859 17.141 1 98.12 171 PHE B O 1
ATOM 4354 N N . LEU B 1 172 ? 16.047 28.922 16.578 1 98.56 172 LEU B N 1
ATOM 4355 C CA . LEU B 1 172 ? 15.547 30.156 15.969 1 98.56 172 LEU B CA 1
ATOM 4356 C C . LEU B 1 172 ? 15.43 31.266 17 1 98.56 172 LEU B C 1
ATOM 4358 O O . LEU B 1 172 ? 15.883 32.375 16.766 1 98.56 172 LEU B O 1
ATOM 4362 N N . HIS B 1 173 ? 14.875 30.922 18.172 1 98.44 173 HIS B N 1
ATOM 4363 C CA . HIS B 1 173 ? 14.688 31.906 19.234 1 98.44 173 HIS B CA 1
ATOM 4364 C C . HIS B 1 173 ? 16.016 32.438 19.734 1 98.44 173 HIS B C 1
ATOM 4366 O O . HIS B 1 173 ? 16.203 33.656 19.844 1 98.44 173 HIS B O 1
ATOM 4372 N N . GLU B 1 174 ? 16.938 31.578 19.984 1 98.12 174 GLU B N 1
ATOM 4373 C CA . GLU B 1 174 ? 18.234 31.922 20.578 1 98.12 174 GLU B CA 1
ATOM 4374 C C . GLU B 1 174 ? 19.062 32.781 19.625 1 98.12 174 GLU B C 1
ATOM 4376 O O . GLU B 1 174 ? 19.812 33.656 20.078 1 98.12 174 GLU B O 1
ATOM 4381 N N . ASN B 1 175 ? 18.922 32.594 18.375 1 98.12 175 ASN B N 1
ATOM 4382 C CA . ASN B 1 175 ? 19.844 33.219 17.438 1 98.12 175 ASN B CA 1
ATOM 4383 C C . ASN B 1 175 ? 19.188 34.406 16.719 1 98.12 175 ASN B C 1
ATOM 4385 O O . ASN B 1 175 ? 19.875 35.219 16.109 1 98.12 175 ASN B O 1
ATOM 4389 N N . THR B 1 176 ? 17.891 34.531 16.781 1 97.94 176 THR B N 1
ATOM 4390 C CA . THR B 1 176 ? 17.25 35.625 16.047 1 97.94 176 THR B CA 1
ATOM 4391 C C . THR B 1 176 ? 16.406 36.469 17 1 97.94 176 THR B C 1
ATOM 4393 O O . THR B 1 176 ? 16.047 37.594 16.641 1 97.94 176 THR B O 1
ATOM 4396 N N . GLY B 1 177 ? 15.969 35.906 18.125 1 97.5 177 GLY B N 1
ATOM 4397 C CA . GLY B 1 177 ? 15.156 36.656 19.094 1 97.5 177 GLY B CA 1
ATOM 4398 C C . GLY B 1 177 ? 13.664 36.531 18.828 1 97.5 177 GLY B C 1
ATOM 4399 O O . GLY B 1 177 ? 12.859 37.156 19.516 1 97.5 177 GLY B O 1
ATOM 4400 N N . VAL B 1 178 ? 13.289 35.781 17.891 1 97.88 178 VAL B N 1
ATOM 4401 C CA . VAL B 1 178 ? 11.867 35.594 17.609 1 97.88 178 VAL B CA 1
ATOM 4402 C C . VAL B 1 178 ? 11.156 35.062 18.859 1 97.88 178 VAL B C 1
ATOM 4404 O O . VAL B 1 178 ? 11.586 34.094 19.453 1 97.88 178 VAL B O 1
ATOM 4407 N N . PRO B 1 179 ? 10.117 35.781 19.312 1 98.06 179 PRO B N 1
ATOM 4408 C CA . PRO B 1 179 ? 9.398 35.312 20.5 1 98.06 179 PRO B CA 1
ATOM 4409 C C . PRO B 1 179 ? 8.586 34.031 20.234 1 98.06 179 PRO B C 1
ATOM 4411 O O . PRO B 1 179 ? 8 33.875 19.156 1 98.06 179 PRO B O 1
ATOM 4414 N N . TYR B 1 180 ? 8.508 33.156 21.172 1 98.5 180 TYR B N 1
ATOM 4415 C CA . TYR B 1 180 ? 7.773 31.891 21.031 1 98.5 180 TYR B CA 1
ATOM 4416 C C . TYR B 1 180 ? 6.297 32.156 20.75 1 98.5 180 TYR B C 1
ATOM 4418 O O . TYR B 1 180 ? 5.664 31.406 20 1 98.5 180 TYR B O 1
ATOM 4426 N N . GLU B 1 181 ? 5.762 33.219 21.281 1 98.19 181 GLU B N 1
ATOM 4427 C CA . GLU B 1 181 ? 4.348 33.562 21.141 1 98.19 181 GLU B CA 1
ATOM 4428 C C . GLU B 1 181 ? 4 33.906 19.688 1 98.19 181 GLU B C 1
ATOM 4430 O O . GLU B 1 181 ? 2.826 33.906 19.312 1 98.19 181 GLU B O 1
ATOM 4435 N N . GLN B 1 182 ? 5.047 34.156 18.922 1 98.12 182 GLN B N 1
ATOM 4436 C CA . GLN B 1 182 ? 4.836 34.531 17.516 1 98.12 182 GLN B CA 1
ATOM 4437 C C . GLN B 1 182 ? 4.988 33.281 16.609 1 98.12 182 GLN B C 1
ATOM 4439 O O . GLN B 1 182 ? 4.867 33.406 15.398 1 98.12 182 GLN B O 1
ATOM 4444 N N . ILE B 1 183 ? 5.176 32.156 17.188 1 98.88 183 ILE B N 1
ATOM 4445 C CA . ILE B 1 183 ? 5.34 30.922 16.453 1 98.88 183 ILE B CA 1
ATOM 4446 C C . ILE B 1 183 ? 4.066 30.078 16.547 1 98.88 183 ILE B C 1
ATOM 4448 O O . ILE B 1 183 ? 3.59 29.797 17.656 1 98.88 183 ILE B O 1
ATOM 4452 N N . TYR B 1 184 ? 3.451 29.766 15.414 1 98.94 184 TYR B N 1
ATOM 4453 C CA . TYR B 1 184 ? 2.326 28.844 15.344 1 98.94 184 TYR B CA 1
ATOM 4454 C C . TYR B 1 184 ? 2.74 27.531 14.688 1 98.94 184 TYR B C 1
ATOM 4456 O O . TYR B 1 184 ? 3.521 27.516 13.734 1 98.94 184 TYR B O 1
ATOM 4464 N N . LEU B 1 185 ? 2.258 26.422 15.227 1 98.94 185 LEU B N 1
ATOM 4465 C CA . LEU B 1 185 ? 2.371 25.125 14.57 1 98.94 185 LEU B CA 1
ATOM 4466 C C . LEU B 1 185 ? 1.044 24.719 13.938 1 98.94 185 LEU B C 1
ATOM 4468 O O . LEU B 1 185 ? -0.002 24.781 14.594 1 98.94 185 LEU B O 1
ATOM 4472 N N . ILE B 1 186 ? 1.095 24.422 12.664 1 98.88 186 ILE B N 1
ATOM 4473 C CA . ILE B 1 186 ? -0.045 23.906 11.906 1 98.88 186 ILE B CA 1
ATOM 4474 C C . ILE B 1 186 ? 0.171 22.438 11.578 1 98.88 186 ILE B C 1
ATOM 4476 O O . ILE B 1 186 ? 0.86 22.109 10.609 1 98.88 186 ILE B O 1
ATOM 4480 N N . GLY B 1 187 ? -0.451 21.562 12.359 1 98.81 187 GLY B N 1
ATOM 4481 C CA . GLY B 1 187 ? -0.217 20.141 12.219 1 98.81 187 GLY B CA 1
ATOM 4482 C C . GLY B 1 187 ? -1.409 19.391 11.648 1 98.81 187 GLY B C 1
ATOM 4483 O O . GLY B 1 187 ? -2.543 19.594 12.086 1 98.81 187 GLY B O 1
ATOM 4484 N N . HIS B 1 188 ? -1.176 18.547 10.703 1 98.06 188 HIS B N 1
ATOM 4485 C CA . HIS B 1 188 ? -2.219 17.688 10.156 1 98.06 188 HIS B CA 1
ATOM 4486 C C . HIS B 1 188 ? -2.047 16.25 10.617 1 98.06 188 HIS B C 1
ATOM 4488 O O . HIS B 1 188 ? -0.941 15.703 10.57 1 98.06 188 HIS B O 1
ATOM 4494 N N . SER B 1 189 ? -3.15 15.633 10.977 1 98.12 189 SER B N 1
ATOM 4495 C CA . SER B 1 189 ? -3.109 14.211 11.312 1 98.12 189 SER B CA 1
ATOM 4496 C C . SER B 1 189 ? -2.053 13.93 12.375 1 98.12 189 SER B C 1
ATOM 4498 O O . SER B 1 189 ? -2.061 14.539 13.445 1 98.12 189 SER B O 1
ATOM 4500 N N . ALA B 1 190 ? -1.028 13.156 12.094 1 98.56 190 ALA B N 1
ATOM 4501 C CA . ALA B 1 190 ? 0.044 12.898 13.055 1 98.56 190 ALA B CA 1
ATOM 4502 C C . ALA B 1 190 ? 0.822 14.172 13.367 1 98.56 190 ALA B C 1
ATOM 4504 O O . ALA B 1 190 ? 1.34 14.336 14.469 1 98.56 190 ALA B O 1
ATOM 4505 N N . GLY B 1 191 ? 0.829 15.086 12.445 1 98.69 191 GLY B N 1
ATOM 4506 C CA . GLY B 1 191 ? 1.492 16.359 12.656 1 98.69 191 GLY B CA 1
ATOM 4507 C C . GLY B 1 191 ? 0.892 17.172 13.797 1 98.69 191 GLY B C 1
ATOM 4508 O O . GLY B 1 191 ? 1.583 17.969 14.438 1 98.69 191 GLY B O 1
ATOM 4509 N N . SER B 1 192 ? -0.392 16.953 14.031 1 98.88 192 SER B N 1
ATOM 4510 C CA . SER B 1 192 ? -1.042 17.609 15.164 1 98.88 192 SER B CA 1
ATOM 4511 C C . SER B 1 192 ? -0.422 17.156 16.484 1 98.88 192 SER B C 1
ATOM 4513 O O . SER B 1 192 ? -0.181 17.984 17.375 1 98.88 192 SER B O 1
ATOM 4515 N N . HIS B 1 193 ? -0.168 15.906 16.547 1 98.88 193 HIS B N 1
ATOM 4516 C CA . HIS B 1 193 ? 0.39 15.367 17.781 1 98.88 193 HIS B CA 1
ATOM 4517 C C . HIS B 1 193 ? 1.867 15.719 17.922 1 98.88 193 HIS B C 1
ATOM 4519 O O . HIS B 1 193 ? 2.355 15.945 19.031 1 98.88 193 HIS B O 1
ATOM 4525 N N . ILE B 1 194 ? 2.578 15.789 16.812 1 98.75 194 ILE B N 1
ATOM 4526 C CA . ILE B 1 194 ? 3.943 16.312 16.844 1 98.75 194 ILE B CA 1
ATOM 4527 C C . ILE B 1 194 ? 3.941 17.734 17.375 1 98.75 194 ILE B C 1
ATOM 4529 O O . ILE B 1 194 ? 4.777 18.094 18.203 1 98.75 194 ILE B O 1
ATOM 4533 N N . SER B 1 195 ? 2.998 18.5 16.938 1 98.94 195 SER B N 1
ATOM 4534 C CA . SER B 1 195 ? 2.871 19.875 17.391 1 98.94 195 SER B CA 1
ATOM 4535 C C . SER B 1 195 ? 2.645 19.953 18.906 1 98.94 195 SER B C 1
ATOM 4537 O O . SER B 1 195 ? 3.295 20.734 19.594 1 98.94 195 SER B O 1
ATOM 4539 N N . GLY B 1 196 ? 1.736 19.156 19.375 1 98.94 196 GLY B N 1
ATOM 4540 C CA . GLY B 1 196 ? 1.465 19.125 20.797 1 98.94 196 GLY B CA 1
ATOM 4541 C C . GLY B 1 196 ? 2.666 18.719 21.625 1 98.94 196 GLY B C 1
ATOM 4542 O O . GLY B 1 196 ? 2.988 19.359 22.625 1 98.94 196 GLY B O 1
ATOM 4543 N N . LEU B 1 197 ? 3.305 17.656 21.219 1 98.88 197 LEU B N 1
ATOM 4544 C CA . LEU B 1 197 ? 4.492 17.172 21.922 1 98.88 197 LEU B CA 1
ATOM 4545 C C . LEU B 1 197 ? 5.59 18.234 21.922 1 98.88 197 LEU B C 1
ATOM 4547 O O . LEU B 1 197 ? 6.301 18.406 22.906 1 98.88 197 LEU B O 1
ATOM 4551 N N . THR B 1 198 ? 5.699 18.906 20.781 1 98.88 198 THR B N 1
ATOM 4552 C CA . THR B 1 198 ? 6.668 20 20.703 1 98.88 198 THR B CA 1
ATOM 4553 C C . THR B 1 198 ? 6.359 21.078 21.734 1 98.88 198 THR B C 1
ATOM 4555 O O . THR B 1 198 ? 7.254 21.531 22.453 1 98.88 198 THR B O 1
ATOM 4558 N N . GLY B 1 199 ? 5.102 21.5 21.812 1 98.88 199 GLY B N 1
ATOM 4559 C CA . GLY B 1 199 ? 4.699 22.484 22.797 1 98.88 199 GLY B CA 1
ATOM 4560 C C . GLY B 1 199 ? 5.051 22.078 24.219 1 98.88 199 GLY B C 1
ATOM 4561 O O . GLY B 1 199 ? 5.52 22.891 25.016 1 98.88 199 GLY B O 1
ATOM 4562 N N . LYS B 1 200 ? 4.887 20.812 24.547 1 98.69 200 LYS B N 1
ATOM 4563 C CA . LYS B 1 200 ? 5.211 20.266 25.859 1 98.69 200 LYS B CA 1
ATOM 4564 C C . LYS B 1 200 ? 6.703 20.391 26.156 1 98.69 200 LYS B C 1
ATOM 4566 O O . LYS B 1 200 ? 7.094 20.672 27.297 1 98.69 200 LYS B O 1
ATOM 4571 N N . MET B 1 201 ? 7.441 20.188 25.203 1 98.56 201 MET B N 1
ATOM 4572 C CA . MET B 1 201 ? 8.891 20.141 25.375 1 98.56 201 MET B CA 1
ATOM 4573 C C . MET B 1 201 ? 9.469 21.547 25.5 1 98.56 201 MET B C 1
ATOM 4575 O O . MET B 1 201 ? 10.609 21.719 25.938 1 98.56 201 MET B O 1
ATOM 4579 N N . LEU B 1 202 ? 8.719 22.516 25.141 1 98.62 202 LEU B N 1
ATOM 4580 C CA . LEU B 1 202 ? 9.195 23.906 25.172 1 98.62 202 LEU B CA 1
ATOM 4581 C C . LEU B 1 202 ? 8.875 24.547 26.516 1 98.62 202 LEU B C 1
ATOM 4583 O O . LEU B 1 202 ? 9.375 25.625 26.828 1 98.62 202 LEU B O 1
ATOM 4587 N N . ARG B 1 203 ? 8.094 23.859 27.344 1 97.38 203 ARG B N 1
ATOM 4588 C CA . ARG B 1 203 ? 7.727 24.453 28.641 1 97.38 203 ARG B CA 1
ATOM 4589 C C . ARG B 1 203 ? 8.969 24.812 29.438 1 97.38 203 ARG B C 1
ATOM 4591 O O . ARG B 1 203 ? 9.969 24.094 29.422 1 97.38 203 ARG B O 1
ATOM 4598 N N . PRO B 1 204 ? 8.938 26 30.047 1 97.31 204 PRO B N 1
ATOM 4599 C CA . PRO B 1 204 ? 7.773 26.812 30.391 1 97.31 204 PRO B CA 1
ATOM 4600 C C . PRO B 1 204 ? 7.422 27.828 29.312 1 97.31 204 PRO B C 1
ATOM 4602 O O . PRO B 1 204 ? 6.43 28.547 29.438 1 97.31 204 PRO B O 1
ATOM 4605 N N . GLN B 1 205 ? 8.289 27.969 28.25 1 98 205 GLN B N 1
ATOM 4606 C CA . GLN B 1 205 ? 7.914 28.828 27.141 1 98 205 GLN B CA 1
ATOM 4607 C C . GLN B 1 205 ? 6.684 28.297 26.406 1 98 205 GLN B C 1
ATOM 4609 O O . GLN B 1 205 ? 6.469 27.078 26.359 1 98 205 GLN B O 1
ATOM 4614 N N . ARG B 1 206 ? 5.883 29.234 25.875 1 98.25 206 ARG B N 1
ATOM 4615 C CA . ARG B 1 206 ? 4.656 28.812 25.219 1 98.25 206 ARG B CA 1
ATOM 4616 C C . ARG B 1 206 ? 4.59 29.344 23.781 1 98.25 206 ARG B C 1
ATOM 4618 O O . ARG B 1 206 ? 4.906 30.5 23.531 1 98.25 206 ARG B O 1
ATOM 4625 N N . LEU B 1 207 ? 4.199 28.438 22.938 1 98.81 207 LEU B N 1
ATOM 4626 C CA . LEU B 1 207 ? 3.916 28.828 21.562 1 98.81 207 LEU B CA 1
ATOM 4627 C C . LEU B 1 207 ? 2.631 29.641 21.484 1 98.81 207 LEU B C 1
ATOM 4629 O O . LEU B 1 207 ? 1.777 29.547 22.375 1 98.81 207 LEU B O 1
ATOM 4633 N N . GLY B 1 208 ? 2.525 30.453 20.453 1 98.81 208 GLY B N 1
ATOM 4634 C CA . GLY B 1 208 ? 1.33 31.266 20.281 1 98.81 208 GLY B CA 1
ATOM 4635 C C . GLY B 1 208 ? 0.08 30.438 20.047 1 98.81 208 GLY B C 1
ATOM 4636 O O . GLY B 1 208 ? -0.951 30.672 20.688 1 98.81 208 GLY B O 1
ATOM 4637 N N . ALA B 1 209 ? 0.224 29.516 19.094 1 98.94 209 ALA B N 1
ATOM 4638 C CA . ALA B 1 209 ? -0.957 28.703 18.797 1 98.94 209 ALA B CA 1
ATOM 4639 C C . ALA B 1 209 ? -0.566 27.391 18.125 1 98.94 209 ALA B C 1
ATOM 4641 O O . ALA B 1 209 ? 0.511 27.281 17.531 1 98.94 209 ALA B O 1
ATOM 4642 N N . ILE B 1 210 ? -1.378 26.406 18.297 1 98.94 210 ILE B N 1
ATOM 4643 C CA . ILE B 1 210 ? -1.361 25.172 17.516 1 98.94 210 ILE B CA 1
ATOM 4644 C C . ILE B 1 210 ? -2.701 24.984 16.812 1 98.94 210 ILE B C 1
ATOM 4646 O O . ILE B 1 210 ? -3.756 25.016 17.453 1 98.94 210 ILE B O 1
ATOM 4650 N N . PHE B 1 211 ? -2.693 24.922 15.523 1 98.94 211 PHE B N 1
ATOM 4651 C CA . PHE B 1 211 ? -3.848 24.5 14.742 1 98.94 211 PHE B CA 1
ATOM 4652 C C . PHE B 1 211 ? -3.732 23.031 14.359 1 98.94 211 PHE B C 1
ATOM 4654 O O . PHE B 1 211 ? -2.854 22.656 13.578 1 98.94 211 PHE B O 1
ATOM 4661 N N . ALA B 1 212 ? -4.566 22.219 14.969 1 98.94 212 ALA B N 1
ATOM 4662 C CA . ALA B 1 212 ? -4.594 20.781 14.703 1 98.94 212 ALA B CA 1
ATOM 4663 C C . ALA B 1 212 ? -5.617 20.438 13.625 1 98.94 212 ALA B C 1
ATOM 4665 O O . ALA B 1 212 ? -6.824 20.5 13.867 1 98.94 212 ALA B O 1
ATOM 4666 N N . LEU B 1 213 ? -5.141 20.062 12.492 1 98.88 213 LEU B N 1
ATOM 4667 C CA . LEU B 1 213 ? -5.988 19.781 11.344 1 98.88 213 LEU B CA 1
ATOM 4668 C C . LEU B 1 213 ? -6.281 18.281 11.227 1 98.88 213 LEU B C 1
ATOM 4670 O O . LEU B 1 213 ? -5.441 17.516 10.75 1 98.88 213 LEU B O 1
ATOM 4674 N N . ASP B 1 214 ? -7.43 17.953 11.633 1 98.62 214 ASP B N 1
ATOM 4675 C CA . ASP B 1 214 ? -7.902 16.578 11.742 1 98.62 214 ASP B CA 1
ATOM 4676 C C . ASP B 1 214 ? -6.875 15.695 12.461 1 98.62 214 ASP B C 1
ATOM 4678 O O . ASP B 1 214 ? -6.363 14.734 11.883 1 98.62 214 ASP B O 1
ATOM 4682 N N . PRO B 1 215 ? -6.691 16.016 13.742 1 98.88 215 PRO B N 1
ATOM 4683 C CA . PRO B 1 215 ? -5.699 15.227 14.484 1 98.88 215 PRO B CA 1
ATOM 4684 C C . PRO B 1 215 ? -5.934 13.727 14.383 1 98.88 215 PRO B C 1
ATOM 4686 O O . PRO B 1 215 ? -7.078 13.266 14.445 1 98.88 215 PRO B O 1
ATOM 4689 N N . ALA B 1 216 ? -4.867 13.023 14.281 1 98.31 216 ALA B N 1
ATOM 4690 C CA . ALA B 1 216 ? -4.961 11.586 14.031 1 98.31 216 ALA B CA 1
ATOM 4691 C C . ALA B 1 216 ? -5.613 10.867 15.211 1 98.31 216 ALA B C 1
ATOM 4693 O O . ALA B 1 216 ? -5.297 11.148 16.375 1 98.31 216 ALA B O 1
ATOM 4694 N N . GLY B 1 217 ? -6.684 9.859 15.039 1 96 217 GLY B N 1
ATOM 4695 C CA . GLY B 1 217 ? -7.297 9.031 16.062 1 96 217 GLY B CA 1
ATOM 4696 C C . GLY B 1 217 ? -6.645 7.664 16.188 1 96 217 GLY B C 1
ATOM 4697 O O . GLY B 1 217 ? -6.965 6.898 17.094 1 96 217 GLY B O 1
ATOM 4698 N N . LEU B 1 218 ? -6.113 7.008 15.336 1 91.56 218 LEU B N 1
ATOM 4699 C CA . LEU B 1 218 ? -5.391 5.746 15.25 1 91.56 218 LEU B CA 1
ATOM 4700 C C . LEU B 1 218 ? -4.719 5.41 16.578 1 91.56 218 LEU B C 1
ATOM 4702 O O . LEU B 1 218 ? -5.391 5.309 17.609 1 91.56 218 LEU B O 1
ATOM 4706 N N . THR B 1 219 ? -3.475 5.262 16.688 1 93.81 219 THR B N 1
ATOM 4707 C CA . THR B 1 219 ? -2.729 4.938 17.891 1 93.81 219 THR B CA 1
ATOM 4708 C C . THR B 1 219 ? -3.012 5.957 19 1 93.81 219 THR B C 1
ATOM 4710 O O . THR B 1 219 ? -3.012 5.617 20.172 1 93.81 219 THR B O 1
ATOM 4713 N N . GLN B 1 220 ? -3.369 7.102 18.625 1 96.31 220 GLN B N 1
ATOM 4714 C CA . GLN B 1 220 ? -3.463 8.203 19.578 1 96.31 220 GLN B CA 1
ATOM 4715 C C . GLN B 1 220 ? -4.781 8.156 20.344 1 96.31 220 GLN B C 1
ATOM 4717 O O . GLN B 1 220 ? -4.949 8.859 21.344 1 96.31 220 GLN B O 1
ATOM 4722 N N . LEU B 1 221 ? -5.738 7.336 19.906 1 95.31 221 LEU B N 1
ATOM 4723 C CA . LEU B 1 221 ? -6.984 7.172 20.641 1 95.31 221 LEU B CA 1
ATOM 4724 C C . LEU B 1 221 ? -6.73 6.543 22 1 95.31 221 LEU B C 1
ATOM 4726 O O . LEU B 1 221 ? -7.5 6.75 22.953 1 95.31 221 LEU B O 1
ATOM 4730 N N . SER B 1 222 ? -5.613 5.824 22.109 1 95.5 222 SER B N 1
ATOM 4731 C CA . SER B 1 222 ? -5.344 5.09 23.344 1 95.5 222 SER B CA 1
ATOM 4732 C C . SER B 1 222 ? -4.367 5.844 24.234 1 95.5 222 SER B C 1
ATOM 4734 O O . SER B 1 222 ? -4.012 5.371 25.328 1 95.5 222 SER B O 1
ATOM 4736 N N . LEU B 1 223 ? -3.949 7.008 23.844 1 96.75 223 LEU B N 1
ATOM 4737 C CA . LEU B 1 223 ? -2.922 7.738 24.562 1 96.75 223 LEU B CA 1
ATOM 4738 C C . LEU B 1 223 ? -3.543 8.82 25.438 1 96.75 223 LEU B C 1
ATOM 4740 O O . LEU B 1 223 ? -4.617 9.336 25.125 1 96.75 223 LEU B O 1
ATOM 4744 N N . GLY B 1 224 ? -2.85 9.188 26.516 1 96.44 224 GLY B N 1
ATOM 4745 C CA . GLY B 1 224 ? -3.256 10.266 27.391 1 96.44 224 GLY B CA 1
ATOM 4746 C C . GLY B 1 224 ? -2.697 11.617 26.984 1 96.44 224 GLY B C 1
ATOM 4747 O O . GLY B 1 224 ? -1.919 11.703 26.031 1 96.44 224 GLY B O 1
ATOM 4748 N N . PRO B 1 225 ? -3.027 12.633 27.672 1 97.38 225 PRO B N 1
ATOM 4749 C CA . PRO B 1 225 ? -2.67 14.008 27.312 1 97.38 225 PRO B CA 1
ATOM 4750 C C . PRO B 1 225 ? -1.16 14.234 27.266 1 97.38 225 PRO B C 1
ATOM 4752 O O . PRO B 1 225 ? -0.684 15.125 26.578 1 97.38 225 PRO B O 1
ATOM 4755 N N . GLU B 1 226 ? -0.374 13.414 27.969 1 97.69 226 GLU B N 1
ATOM 4756 C CA . GLU B 1 226 ? 1.075 13.594 28 1 97.69 226 GLU B CA 1
ATOM 4757 C C . GLU B 1 226 ? 1.721 13.07 26.719 1 97.69 226 GLU B C 1
ATOM 4759 O O . GLU B 1 226 ? 2.836 13.469 26.375 1 97.69 226 GLU B O 1
ATOM 4764 N N . ASP B 1 227 ? 1.011 12.25 26 1 97.81 227 ASP B N 1
ATOM 4765 C CA . ASP B 1 227 ? 1.633 11.539 24.891 1 97.81 227 ASP B CA 1
ATOM 4766 C C . ASP B 1 227 ? 0.977 11.922 23.562 1 97.81 227 ASP B C 1
ATOM 4768 O O . ASP B 1 227 ? 1.271 11.32 22.516 1 97.81 227 ASP B O 1
ATOM 4772 N N . ARG B 1 228 ? 0.122 12.852 23.562 1 98.31 228 ARG B N 1
ATOM 4773 C CA . ARG B 1 228 ? -0.543 13.391 22.391 1 98.31 228 ARG B CA 1
ATOM 4774 C C . ARG B 1 228 ? -0.889 14.867 22.578 1 98.31 228 ARG B C 1
ATOM 4776 O O . ARG B 1 228 ? -0.593 15.445 23.625 1 98.31 228 ARG B O 1
ATOM 4783 N N . LEU B 1 229 ? -1.47 15.484 21.516 1 98.81 229 LEU B N 1
ATOM 4784 C CA . LEU B 1 229 ? -1.925 16.875 21.578 1 98.81 229 LEU B CA 1
ATOM 4785 C C . LEU B 1 229 ? -2.891 17.078 22.734 1 98.81 229 LEU B C 1
ATOM 4787 O O . LEU B 1 229 ? -3.736 16.219 23.016 1 98.81 229 LEU B O 1
ATOM 4791 N N . ASP B 1 230 ? -2.717 18.188 23.375 1 98.62 230 ASP B N 1
ATOM 4792 C CA . ASP B 1 230 ? -3.578 18.578 24.484 1 98.62 230 ASP B CA 1
ATOM 4793 C C . ASP B 1 230 ? -3.832 20.078 24.5 1 98.62 230 ASP B C 1
ATOM 4795 O O . ASP B 1 230 ? -3.082 20.844 23.875 1 98.62 230 ASP B O 1
ATOM 4799 N N . VAL B 1 231 ? -4.777 20.484 25.234 1 98.31 231 VAL B N 1
ATOM 4800 C CA . VAL B 1 231 ? -5.246 21.859 25.297 1 98.31 231 VAL B CA 1
ATOM 4801 C C . VAL B 1 231 ? -4.145 22.766 25.859 1 98.31 231 VAL B C 1
ATOM 4803 O O . VAL B 1 231 ? -4.051 23.938 25.5 1 98.31 231 VAL B O 1
ATOM 4806 N N . ASN B 1 232 ? -3.191 22.297 26.578 1 98.06 232 ASN B N 1
ATOM 4807 C CA . ASN B 1 232 ? -2.209 23.109 27.297 1 98.06 232 ASN B CA 1
ATOM 4808 C C . ASN B 1 232 ? -0.892 23.188 26.531 1 98.06 232 ASN B C 1
ATOM 4810 O O . ASN B 1 232 ? 0.088 23.734 27.031 1 98.06 232 ASN B O 1
ATOM 4814 N N . ASP B 1 233 ? -0.835 22.766 25.375 1 98.88 233 ASP B N 1
ATOM 4815 C CA . ASP B 1 233 ? 0.422 22.609 24.641 1 98.88 233 ASP B CA 1
ATOM 4816 C C . ASP B 1 233 ? 0.818 23.922 23.969 1 98.88 233 ASP B C 1
ATOM 4818 O O . ASP B 1 233 ? 1.909 24.031 23.391 1 98.88 233 ASP B O 1
ATOM 4822 N N . ALA B 1 234 ? -0.036 24.953 23.953 1 98.88 234 ALA B N 1
ATOM 4823 C CA . ALA B 1 234 ? 0.205 26.312 23.484 1 98.88 234 ALA B CA 1
ATOM 4824 C C . ALA B 1 234 ? -0.743 27.297 24.172 1 98.88 234 ALA B C 1
ATOM 4826 O O . ALA B 1 234 ? -1.64 26.891 24.906 1 98.88 234 ALA B O 1
ATOM 4827 N N . LEU B 1 235 ? -0.509 28.625 23.906 1 98.81 235 LEU B N 1
ATOM 4828 C CA . LEU B 1 235 ? -1.425 29.625 24.438 1 98.81 235 LEU B CA 1
ATOM 4829 C C . LEU B 1 235 ? -2.838 29.406 23.906 1 98.81 235 LEU B C 1
ATOM 4831 O O . LEU B 1 235 ? -3.816 29.656 24.625 1 98.81 235 LEU B O 1
ATOM 4835 N N . TYR B 1 236 ? -2.852 28.969 22.688 1 98.88 236 TYR B N 1
ATOM 4836 C CA . TYR B 1 236 ? -4.121 28.641 22.047 1 98.88 236 TYR B CA 1
ATOM 4837 C C . TYR B 1 236 ? -4 27.406 21.172 1 98.88 236 TYR B C 1
ATOM 4839 O O . TYR B 1 236 ? -3.088 27.297 20.344 1 98.88 236 TYR B O 1
ATOM 4847 N N . VAL B 1 237 ? -4.863 26.438 21.422 1 98.94 237 VAL B N 1
ATOM 4848 C CA . VAL B 1 237 ? -4.945 25.234 20.594 1 98.94 237 VAL B CA 1
ATOM 4849 C C . VAL B 1 237 ? -6.34 25.109 19.984 1 98.94 237 VAL B C 1
ATOM 4851 O O . VAL B 1 237 ? -7.344 25.172 20.703 1 98.94 237 VAL B O 1
ATOM 4854 N N . GLU B 1 238 ? -6.406 25.031 18.672 1 98.94 238 GLU B N 1
ATOM 4855 C CA . GLU B 1 238 ? -7.645 24.828 17.922 1 98.94 238 GLU B CA 1
ATOM 4856 C C . GLU B 1 238 ? -7.59 23.547 17.094 1 98.94 238 GLU B C 1
ATOM 4858 O O . GLU B 1 238 ? -6.559 23.25 16.484 1 98.94 238 GLU B O 1
ATOM 4863 N N . SER B 1 239 ? -8.633 22.734 17.172 1 98.88 239 SER B N 1
ATOM 4864 C CA . SER B 1 239 ? -8.703 21.547 16.328 1 98.88 239 SER B CA 1
ATOM 4865 C C . SER B 1 239 ? -9.852 21.641 15.328 1 98.88 239 SER B C 1
ATOM 4867 O O . SER B 1 239 ? -10.922 22.172 15.656 1 98.88 239 SER B O 1
ATOM 4869 N N . ILE B 1 240 ? -9.609 21.234 14.156 1 98.88 240 ILE B N 1
ATOM 4870 C CA . ILE B 1 240 ? -10.594 21.109 13.078 1 98.88 240 ILE B CA 1
ATOM 4871 C C . ILE B 1 240 ? -10.766 19.641 12.688 1 98.88 240 ILE B C 1
ATOM 4873 O O . ILE B 1 240 ? -9.805 18.984 12.281 1 98.88 240 ILE B O 1
ATOM 4877 N N . HIS B 1 241 ? -11.945 19.141 12.789 1 98.75 241 HIS B N 1
ATOM 4878 C CA . HIS B 1 241 ? -12.242 17.719 12.609 1 98.75 241 HIS B CA 1
ATOM 4879 C C . HIS B 1 241 ? -13.062 17.484 11.336 1 98.75 241 HIS B C 1
ATOM 4881 O O . HIS B 1 241 ? -14.164 18.016 11.195 1 98.75 241 HIS B O 1
ATOM 4887 N N . THR B 1 242 ? -12.516 16.594 10.43 1 98.25 242 THR B N 1
ATOM 4888 C CA . THR B 1 242 ? -13.172 16.391 9.148 1 98.25 242 THR B CA 1
ATOM 4889 C C . THR B 1 242 ? -13.32 14.906 8.844 1 98.25 242 THR B C 1
ATOM 4891 O O . THR B 1 242 ? -13.969 14.523 7.871 1 98.25 242 THR B O 1
ATOM 4894 N N . ASP B 1 243 ? -12.75 14.047 9.656 1 97.38 243 ASP B N 1
ATOM 4895 C CA . ASP B 1 243 ? -12.867 12.609 9.453 1 97.38 243 ASP B CA 1
ATOM 4896 C C . ASP B 1 243 ? -12.82 11.859 10.789 1 97.38 243 ASP B C 1
ATOM 4898 O O . ASP B 1 243 ? -11.766 11.367 11.188 1 97.38 243 ASP B O 1
ATOM 4902 N N . LEU B 1 244 ? -14 11.609 11.344 1 96.62 244 LEU B N 1
ATOM 4903 C CA . LEU B 1 244 ? -14.062 10.969 12.656 1 96.62 244 LEU B CA 1
ATOM 4904 C C . LEU B 1 244 ? -14.227 9.461 12.516 1 96.62 244 LEU B C 1
ATOM 4906 O O . LEU B 1 244 ? -14.148 8.727 13.508 1 96.62 244 LEU B O 1
ATOM 4910 N N . THR B 1 245 ? -14.422 9.031 11.312 1 94.44 245 THR B N 1
ATOM 4911 C CA . THR B 1 245 ? -14.773 7.629 11.102 1 94.44 245 THR B CA 1
ATOM 4912 C C . THR B 1 245 ? -13.578 6.723 11.383 1 94.44 245 THR B C 1
ATOM 4914 O O . THR B 1 245 ? -13.719 5.676 12.023 1 94.44 245 THR B O 1
ATOM 4917 N N . LEU B 1 246 ? -12.422 7.145 10.922 1 93.75 246 LEU B N 1
ATOM 4918 C CA . LEU B 1 246 ? -11.305 6.219 11.078 1 93.75 246 LEU B CA 1
ATOM 4919 C C . LEU B 1 246 ? -10.016 6.973 11.383 1 93.75 246 LEU B C 1
ATOM 4921 O O . LEU B 1 246 ? -9.289 6.617 12.32 1 93.75 246 LEU B O 1
ATOM 4925 N N . LEU B 1 247 ? -9.75 8.031 10.648 1 95.88 247 LEU B N 1
ATOM 4926 C CA . LEU B 1 247 ? -8.398 8.586 10.664 1 95.88 247 LEU B CA 1
ATOM 4927 C C . LEU B 1 247 ? -8.281 9.703 11.703 1 95.88 247 LEU B C 1
ATOM 4929 O O . LEU B 1 247 ? -7.207 9.922 12.266 1 95.88 247 LEU B O 1
ATOM 4933 N N . GLY B 1 248 ? -9.312 10.398 11.922 1 97.56 248 GLY B N 1
ATOM 4934 C CA . GLY B 1 248 ? -9.289 11.523 12.844 1 97.56 248 GLY B CA 1
ATOM 4935 C C . GLY B 1 248 ? -9.602 11.125 14.273 1 97.56 248 GLY B C 1
ATOM 4936 O O . GLY B 1 248 ? -10.141 10.047 14.523 1 97.56 248 GLY B O 1
ATOM 4937 N N . ASN B 1 249 ? -9.227 11.953 15.172 1 97.56 249 ASN B N 1
ATOM 4938 C CA . ASN B 1 249 ? -9.492 11.82 16.594 1 97.56 249 ASN B CA 1
ATOM 4939 C C . ASN B 1 249 ? -10.75 12.578 17.016 1 97.56 249 ASN B C 1
ATOM 4941 O O . ASN B 1 249 ? -10.812 13.797 16.875 1 97.56 249 ASN B O 1
ATOM 4945 N N . PRO B 1 250 ? -11.719 11.945 17.562 1 96.56 250 PRO B N 1
ATOM 4946 C CA . PRO B 1 250 ? -12.977 12.625 17.891 1 96.56 250 PRO B CA 1
ATOM 4947 C C . PRO B 1 250 ? -12.906 13.398 19.203 1 96.56 250 PRO B C 1
ATOM 4949 O O . PRO B 1 250 ? -13.859 14.086 19.578 1 96.56 250 PRO B O 1
ATOM 4952 N N . SER B 1 251 ? -11.836 13.352 19.922 1 96 251 SER B N 1
ATOM 4953 C CA . SER B 1 251 ? -11.75 13.922 21.25 1 96 251 SER B CA 1
ATOM 4954 C C . SER B 1 251 ? -11.828 15.438 21.219 1 96 251 SER B C 1
ATOM 4956 O O . SER B 1 251 ? -11.141 16.078 20.422 1 96 251 SER B O 1
ATOM 4958 N N . THR B 1 252 ? -12.664 16.031 22.125 1 96.5 252 THR B N 1
ATOM 4959 C CA . THR B 1 252 ? -12.758 17.484 22.281 1 96.5 252 THR B CA 1
ATOM 4960 C C . THR B 1 252 ? -11.805 17.969 23.375 1 96.5 252 THR B C 1
ATOM 4962 O O . THR B 1 252 ? -11.82 19.156 23.734 1 96.5 252 THR B O 1
ATOM 4965 N N . LYS B 1 253 ? -10.992 17.141 23.891 1 96.38 253 LYS B N 1
ATOM 4966 C CA . LYS B 1 253 ? -10.055 17.469 24.953 1 96.38 253 LYS B CA 1
ATOM 4967 C C . LYS B 1 253 ? -8.695 17.875 24.391 1 96.38 253 LYS B C 1
ATOM 4969 O O . LYS B 1 253 ? -7.809 18.297 25.141 1 96.38 253 LYS B O 1
ATOM 4974 N N . LEU B 1 254 ? -8.539 17.797 23.094 1 98.38 254 LEU B N 1
ATOM 4975 C CA . LEU B 1 254 ? -7.266 18.078 22.438 1 98.38 254 LEU B CA 1
ATOM 4976 C C . LEU B 1 254 ? -7.008 19.578 22.375 1 98.38 254 LEU B C 1
ATOM 4978 O O . LEU B 1 254 ? -5.863 20.016 22.203 1 98.38 254 LEU B O 1
ATOM 4982 N N . SER B 1 255 ? -8.109 20.391 22.469 1 98.69 255 SER B N 1
ATOM 4983 C CA . SER B 1 255 ? -7.98 21.797 22.109 1 98.69 255 SER B CA 1
ATOM 4984 C C . SER B 1 255 ? -8.922 22.672 22.922 1 98.69 255 SER B C 1
ATOM 4986 O O . SER B 1 255 ? -9.82 22.172 23.594 1 98.69 255 SER B O 1
ATOM 4988 N N . HIS B 1 256 ? -8.641 24 22.906 1 98.69 256 HIS B N 1
ATOM 4989 C CA . HIS B 1 256 ? -9.539 24.969 23.5 1 98.69 256 HIS B CA 1
ATOM 4990 C C . HIS B 1 256 ? -10.859 25.047 22.734 1 98.69 256 HIS B C 1
ATOM 4992 O O . HIS B 1 256 ? -11.93 25.125 23.344 1 98.69 256 HIS B O 1
ATOM 4998 N N . ALA B 1 257 ? -10.75 25.078 21.453 1 98.75 257 ALA B N 1
ATOM 4999 C CA . ALA B 1 257 ? -11.891 25.109 20.547 1 98.75 257 ALA B CA 1
ATOM 5000 C C . ALA B 1 257 ? -11.82 23.953 19.531 1 98.75 257 ALA B C 1
ATOM 5002 O O . ALA B 1 257 ? -10.789 23.75 18.906 1 98.75 257 ALA B O 1
ATOM 5003 N N . SER B 1 258 ? -12.875 23.203 19.484 1 98.75 258 SER B N 1
ATOM 5004 C CA . SER B 1 258 ? -12.992 22.109 18.531 1 98.75 258 SER B CA 1
ATOM 5005 C C . SER B 1 258 ? -14.055 22.391 17.484 1 98.75 258 SER B C 1
ATOM 5007 O O . SER B 1 258 ? -15.227 22.594 17.812 1 98.75 258 SER B O 1
ATOM 5009 N N . PHE B 1 259 ? -13.664 22.453 16.25 1 98.81 259 PHE B N 1
ATOM 5010 C CA . PHE B 1 259 ? -14.578 22.688 15.133 1 98.81 259 PHE B CA 1
ATOM 5011 C C . PHE B 1 259 ? -14.828 21.422 14.344 1 98.81 259 PHE B C 1
ATOM 5013 O O . PHE B 1 259 ? -13.891 20.812 13.812 1 98.81 259 PHE B O 1
ATOM 5020 N N . PHE B 1 260 ? -16.031 20.984 14.289 1 98.5 260 PHE B N 1
ATOM 5021 C CA . PHE B 1 260 ? -16.438 19.812 13.523 1 98.5 260 PHE B CA 1
ATOM 5022 C C . PHE B 1 260 ? -17.109 20.219 12.219 1 98.5 260 PHE B C 1
ATOM 5024 O O . PHE B 1 260 ? -18.266 20.625 12.211 1 98.5 260 PHE B O 1
ATOM 5031 N N . ALA B 1 261 ? -16.375 20.094 11.133 1 98.38 261 ALA B N 1
ATOM 5032 C CA . ALA B 1 261 ? -16.922 20.406 9.812 1 98.38 261 ALA B CA 1
ATOM 5033 C C . ALA B 1 261 ? -17.797 19.281 9.297 1 98.38 261 ALA B C 1
ATOM 5035 O O . ALA B 1 261 ? -17.359 18.141 9.172 1 98.38 261 ALA B O 1
ATOM 5036 N N . ASN B 1 262 ? -19.062 19.656 9 1 97.25 262 ASN B N 1
ATOM 5037 C CA . ASN B 1 262 ? -20.016 18.672 8.492 1 97.25 262 ASN B CA 1
ATOM 5038 C C . ASN B 1 262 ? -20.062 17.422 9.375 1 97.25 262 ASN B C 1
ATOM 5040 O O . ASN B 1 262 ? -19.953 16.312 8.883 1 97.25 262 ASN B O 1
ATOM 5044 N N . TRP B 1 263 ? -20.062 17.719 10.695 1 96.56 263 TRP B N 1
ATOM 5045 C CA . TRP B 1 263 ? -20.219 16.703 11.734 1 96.56 263 TRP B CA 1
ATOM 5046 C C . TRP B 1 263 ? -18.953 15.867 11.867 1 96.56 263 TRP B C 1
ATOM 5048 O O . TRP B 1 263 ? -18.922 14.867 12.586 1 96.56 263 TRP B O 1
ATOM 5058 N N . GLY B 1 264 ? -17.797 16.203 11.141 1 97.56 264 GLY B N 1
ATOM 5059 C CA . GLY B 1 264 ? -16.578 15.43 11.156 1 97.56 264 GLY B CA 1
ATOM 5060 C C . GLY B 1 264 ? -16.656 14.148 10.359 1 97.56 264 GLY B C 1
ATOM 5061 O O . GLY B 1 264 ? -15.93 13.188 10.625 1 97.56 264 GLY B O 1
ATOM 5062 N N . LEU B 1 265 ? -17.594 14.086 9.477 1 97 265 LEU B N 1
ATOM 5063 C CA . LEU B 1 265 ? -17.844 12.891 8.688 1 97 265 LEU B CA 1
ATOM 5064 C C . LEU B 1 265 ? -17.562 13.141 7.211 1 97 265 LEU B C 1
ATOM 5066 O O . LEU B 1 265 ? -16.484 13.617 6.855 1 97 265 LEU B O 1
ATOM 5070 N N . GLY B 1 266 ? -18.422 12.727 6.32 1 96.44 266 GLY B N 1
ATOM 5071 C CA . GLY B 1 266 ? -18.203 12.961 4.898 1 96.44 266 GLY B CA 1
ATOM 5072 C C . GLY B 1 266 ? -18.234 14.43 4.523 1 96.44 266 GLY B C 1
ATOM 5073 O O . GLY B 1 266 ? -19.172 15.148 4.891 1 96.44 266 GLY B O 1
ATOM 5074 N N . GLN B 1 267 ? -17.156 14.867 3.867 1 96.56 267 GLN B N 1
ATOM 5075 C CA . GLN B 1 267 ? -17.109 16.25 3.4 1 96.56 267 GLN B CA 1
ATOM 5076 C C . GLN B 1 267 ? -17.75 16.391 2.02 1 96.56 267 GLN B C 1
ATOM 5078 O O . GLN B 1 267 ? -17.562 15.523 1.161 1 96.56 267 GLN B O 1
ATOM 5083 N N . PRO B 1 268 ? -18.406 17.453 1.746 1 94.38 268 PRO B N 1
ATOM 5084 C CA . PRO B 1 268 ? -19.219 17.578 0.531 1 94.38 268 PRO B CA 1
ATOM 5085 C C . PRO B 1 268 ? -18.375 17.516 -0.744 1 94.38 268 PRO B C 1
ATOM 5087 O O . PRO B 1 268 ? -18.844 17.047 -1.78 1 94.38 268 PRO B O 1
ATOM 5090 N N . HIS B 1 269 ? -17.234 17.953 -0.723 1 91.25 269 HIS B N 1
ATOM 5091 C CA . HIS B 1 269 ? -16.438 17.984 -1.945 1 91.25 269 HIS B CA 1
ATOM 5092 C C . HIS B 1 269 ? -15.766 16.641 -2.197 1 91.25 269 HIS B C 1
ATOM 5094 O O . HIS B 1 269 ? -15.141 16.438 -3.242 1 91.25 269 HIS B O 1
ATOM 5100 N N . CYS B 1 270 ? -15.883 15.711 -1.265 1 90.44 270 CYS B N 1
ATOM 5101 C CA . CYS B 1 270 ? -15.266 14.398 -1.38 1 90.44 270 CYS B CA 1
ATOM 5102 C C . CYS B 1 270 ? -16.219 13.406 -2.039 1 90.44 270 CYS B C 1
ATOM 5104 O O . CYS B 1 270 ? -17.422 13.461 -1.825 1 90.44 270 CYS B O 1
ATOM 5106 N N . PRO B 1 271 ? -15.578 12.406 -2.85 1 81.56 271 PRO B N 1
ATOM 5107 C CA . PRO B 1 271 ? -14.172 12.062 -3.07 1 81.56 271 PRO B CA 1
ATOM 5108 C C . PRO B 1 271 ? -13.492 12.984 -4.078 1 81.56 271 PRO B C 1
ATOM 5110 O O . PRO B 1 271 ? -14.133 13.875 -4.641 1 81.56 271 PRO B O 1
ATOM 5113 N N . ASN B 1 272 ? -12.086 12.734 -3.922 1 68.62 272 ASN B N 1
ATOM 5114 C CA . ASN B 1 272 ? -11.219 13.602 -4.711 1 68.62 272 ASN B CA 1
ATOM 5115 C C . ASN B 1 272 ? -11.312 13.289 -6.199 1 68.62 272 ASN B C 1
ATOM 5117 O O . ASN B 1 272 ? -10.922 12.203 -6.637 1 68.62 272 ASN B O 1
ATOM 5121 N N . ALA B 1 273 ? -11.898 14.242 -6.816 1 54.94 273 ALA B N 1
ATOM 5122 C CA . ALA B 1 273 ? -12.047 14.047 -8.258 1 54.94 273 ALA B CA 1
ATOM 5123 C C . ALA B 1 273 ? -10.711 14.219 -8.977 1 54.94 273 ALA B C 1
ATOM 5125 O O . ALA B 1 273 ? -10.508 13.672 -10.062 1 54.94 273 ALA B O 1
ATOM 5126 N N . THR B 1 274 ? -9.742 14.914 -8.359 1 52.03 274 THR B N 1
ATOM 5127 C CA . THR B 1 274 ? -8.539 15.32 -9.07 1 52.03 274 THR B CA 1
ATOM 5128 C C . THR B 1 274 ? -7.438 14.273 -8.906 1 52.03 274 THR B C 1
ATOM 5130 O O . THR B 1 274 ? -6.371 14.383 -9.516 1 52.03 274 THR B O 1
ATOM 5133 N N . ALA B 1 275 ? -7.668 13.266 -8.258 1 55.53 275 ALA B N 1
ATOM 5134 C CA . ALA B 1 275 ? -6.758 12.125 -8.148 1 55.53 275 ALA B CA 1
ATOM 5135 C C . ALA B 1 275 ? -5.48 12.516 -7.41 1 55.53 275 ALA B C 1
ATOM 5137 O O . ALA B 1 275 ? -4.426 11.914 -7.629 1 55.53 275 ALA B O 1
ATOM 5138 N N . THR B 1 276 ? -5.418 13.656 -6.668 1 60.12 276 THR B N 1
ATOM 5139 C CA . THR B 1 276 ? -4.215 14.062 -5.949 1 60.12 276 THR B CA 1
ATOM 5140 C C . THR B 1 276 ? -4.031 13.227 -4.688 1 60.12 276 THR B C 1
ATOM 5142 O O . THR B 1 276 ? -2.906 13 -4.242 1 60.12 276 THR B O 1
ATOM 5145 N N . GLU B 1 277 ? -5.121 12.875 -4.164 1 70.56 277 GLU B N 1
ATOM 5146 C CA . GLU B 1 277 ? -5.137 12 -2.996 1 70.56 277 GLU B CA 1
ATOM 5147 C C . GLU B 1 277 ? -6.039 10.789 -3.223 1 70.56 277 GLU B C 1
ATOM 5149 O O . GLU B 1 277 ? -6.898 10.805 -4.105 1 70.56 277 GLU B O 1
ATOM 5154 N N . PHE B 1 278 ? -5.727 9.758 -2.475 1 74.25 278 PHE B N 1
ATOM 5155 C CA . PHE B 1 278 ? -6.668 8.648 -2.504 1 74.25 278 PHE B CA 1
ATOM 5156 C C . PHE B 1 278 ? -8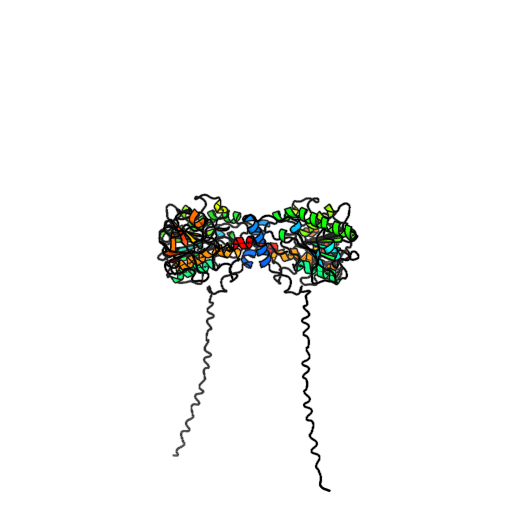.055 9.102 -2.074 1 74.25 278 PHE B C 1
ATOM 5158 O O . PHE B 1 278 ? -8.195 9.922 -1.169 1 74.25 278 PHE B O 1
ATOM 5165 N N . ASP B 1 279 ? -9.023 8.562 -2.678 1 78.56 279 ASP B N 1
ATOM 5166 C CA . ASP B 1 279 ? -10.406 8.891 -2.34 1 78.56 279 ASP B CA 1
ATOM 5167 C C . ASP B 1 279 ? -10.68 8.672 -0.853 1 78.56 279 ASP B C 1
ATOM 5169 O O . ASP B 1 279 ? -11.32 9.492 -0.202 1 78.56 279 ASP B O 1
ATOM 5173 N N . PHE B 1 280 ? -10.094 7.738 -0.314 1 85.44 280 PHE B N 1
ATOM 5174 C CA . PHE B 1 280 ? -10.484 7.324 1.026 1 85.44 280 PHE B CA 1
ATOM 5175 C C . PHE B 1 280 ? -9.938 8.289 2.074 1 85.44 280 PHE B C 1
ATOM 5177 O O . PHE B 1 280 ? -10.391 8.289 3.221 1 85.44 280 PHE B O 1
ATOM 5184 N N . VAL B 1 281 ? -8.992 9.133 1.64 1 89.56 281 VAL B N 1
ATOM 5185 C CA . VAL B 1 281 ? -8.422 10.047 2.621 1 89.56 281 VAL B CA 1
ATOM 5186 C C . VAL B 1 281 ? -8.93 11.469 2.359 1 89.56 281 VAL B C 1
ATOM 5188 O O . VAL B 1 281 ? -8.508 12.414 3.025 1 89.56 281 VAL B O 1
ATOM 5191 N N . CYS B 1 282 ? -9.758 11.656 1.445 1 90.38 282 CYS B N 1
ATOM 5192 C CA . CYS B 1 282 ? -10.219 12.977 1.034 1 90.38 282 CYS B CA 1
ATOM 5193 C C . CYS B 1 282 ? -10.789 13.742 2.219 1 90.38 282 CYS B C 1
ATOM 5195 O O . CYS B 1 282 ? -10.438 14.906 2.434 1 90.38 282 CYS B O 1
ATOM 5197 N N . ASP B 1 283 ? -11.625 13.117 3.01 1 95.25 283 ASP B N 1
ATOM 5198 C CA . ASP B 1 283 ? -12.211 13.773 4.176 1 95.25 283 ASP B CA 1
ATOM 5199 C C . ASP B 1 283 ? -11.125 14.195 5.164 1 95.25 283 ASP B C 1
ATOM 5201 O O . ASP B 1 283 ? -11.203 15.273 5.758 1 95.25 283 ASP B O 1
ATOM 5205 N N . HIS B 1 284 ? -10.125 13.391 5.285 1 95.06 284 HIS B N 1
ATOM 5206 C CA . HIS B 1 284 ? -9.047 13.586 6.25 1 95.06 284 HIS B CA 1
ATOM 5207 C C . HIS B 1 284 ? -8.188 14.789 5.879 1 95.06 284 HIS B C 1
ATOM 5209 O O . HIS B 1 284 ? -7.664 15.477 6.758 1 95.06 284 HIS B O 1
ATOM 5215 N N . PHE B 1 285 ? -8.125 15.094 4.629 1 93.19 285 PHE B N 1
ATOM 5216 C CA . PHE B 1 285 ? -7.285 16.188 4.148 1 93.19 285 PHE B CA 1
ATOM 5217 C C . PHE B 1 285 ? -8.086 17.484 4.062 1 93.19 285 PHE B C 1
ATOM 5219 O O . PHE B 1 285 ? -7.516 18.562 3.92 1 93.19 285 PHE B O 1
ATOM 5226 N N . ALA B 1 286 ? -9.359 17.391 4.16 1 95.12 286 ALA B N 1
ATOM 5227 C CA . ALA B 1 286 ? -10.227 18.547 3.977 1 95.12 286 ALA B CA 1
ATOM 5228 C C . ALA B 1 28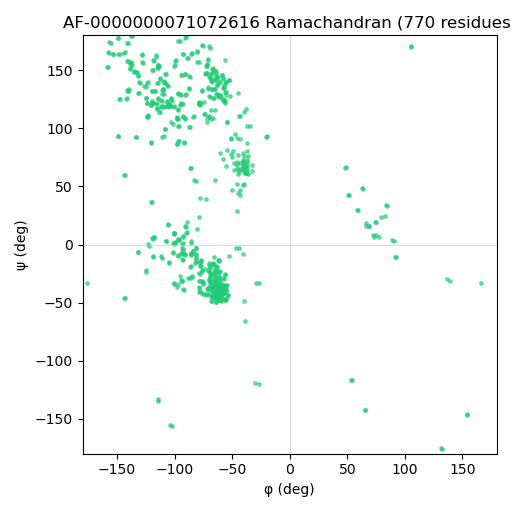6 ? -9.875 19.656 4.965 1 95.12 286 ALA B C 1
ATOM 5230 O O . ALA B 1 286 ? -9.922 20.844 4.621 1 95.12 286 ALA B O 1
ATOM 5231 N N . ALA B 1 287 ? -9.508 19.25 6.125 1 97.44 287 ALA B N 1
ATOM 5232 C CA . ALA B 1 287 ? -9.188 20.219 7.172 1 97.44 287 ALA B CA 1
ATOM 5233 C C . ALA B 1 287 ? -8.078 21.172 6.723 1 97.44 287 ALA B C 1
ATOM 5235 O O . ALA B 1 287 ? -8.07 22.344 7.09 1 97.44 287 ALA B O 1
ATOM 5236 N N . MET B 1 288 ? -7.125 20.672 5.973 1 95.56 288 MET B N 1
ATOM 5237 C CA . MET B 1 288 ? -6.008 21.5 5.512 1 95.56 288 MET B CA 1
ATOM 5238 C C . MET B 1 288 ? -6.488 22.578 4.543 1 95.56 288 MET B C 1
ATOM 5240 O O . MET B 1 288 ? -6.047 23.719 4.617 1 95.56 288 MET B O 1
ATOM 5244 N N . PHE B 1 289 ? -7.402 22.25 3.748 1 93.56 289 PHE B N 1
ATOM 5245 C CA . PHE B 1 289 ? -7.918 23.203 2.764 1 93.56 289 PHE B CA 1
ATOM 5246 C C . PHE B 1 289 ? -8.844 24.219 3.422 1 93.56 289 PHE B C 1
ATOM 5248 O O . PHE B 1 289 ? -8.828 25.391 3.07 1 93.56 289 PHE B O 1
ATOM 5255 N N . TYR B 1 290 ? -9.656 23.703 4.301 1 97.62 290 TYR B N 1
ATOM 5256 C CA . TYR B 1 290 ? -10.516 24.625 5.039 1 97.62 290 TYR B CA 1
ATOM 5257 C C . TYR B 1 290 ? -9.688 25.641 5.816 1 97.62 290 TYR B C 1
ATOM 5259 O O . TYR B 1 290 ? -9.977 26.828 5.789 1 97.62 290 TYR B O 1
ATOM 5267 N N . PHE B 1 291 ? -8.656 25.141 6.441 1 98.44 291 PHE B N 1
ATOM 5268 C CA . PHE B 1 291 ? -7.801 26.031 7.211 1 98.44 291 PHE B CA 1
ATOM 5269 C C . PHE B 1 291 ? -7.133 27.062 6.297 1 98.44 291 PHE B C 1
ATOM 5271 O O . PHE B 1 291 ? -7.098 28.25 6.613 1 98.44 291 PHE B O 1
ATOM 5278 N N . ALA B 1 292 ? -6.574 26.594 5.215 1 97.44 292 ALA B N 1
ATOM 5279 C CA . ALA B 1 292 ? -5.934 27.5 4.266 1 97.44 292 ALA B CA 1
ATOM 5280 C C . ALA B 1 292 ? -6.883 28.609 3.836 1 97.44 292 ALA B C 1
ATOM 5282 O O . ALA B 1 292 ? -6.496 29.781 3.771 1 97.44 292 ALA B O 1
ATOM 5283 N N . GLU B 1 293 ? -8.062 28.234 3.574 1 97.06 293 GLU B N 1
ATOM 5284 C CA . GLU B 1 293 ? -9.062 29.234 3.186 1 97.06 293 GLU B CA 1
ATOM 5285 C C . GLU B 1 293 ? -9.328 30.219 4.32 1 97.06 293 GLU B C 1
ATOM 5287 O O . GLU B 1 293 ? -9.484 31.406 4.086 1 97.06 293 GLU B O 1
ATOM 5292 N N . SER B 1 294 ? -9.422 29.734 5.535 1 98.31 294 SER B N 1
ATOM 5293 C CA . SER B 1 294 ? -9.672 30.594 6.684 1 98.31 294 SER B CA 1
ATOM 5294 C C . SER B 1 294 ? -8.523 31.578 6.902 1 98.31 294 SER B C 1
ATOM 5296 O O . SER B 1 294 ? -8.734 32.656 7.422 1 98.31 294 SER B O 1
ATOM 5298 N N . VAL B 1 295 ? -7.289 31.156 6.574 1 98.31 295 VAL B N 1
ATOM 5299 C CA . VAL B 1 295 ? -6.133 32.031 6.676 1 98.31 295 VAL B CA 1
ATOM 5300 C C . VAL B 1 295 ? -6.297 33.219 5.711 1 98.31 295 VAL B C 1
ATOM 5302 O O . VAL B 1 295 ? -6.027 34.344 6.07 1 98.31 295 VAL B O 1
ATOM 5305 N N . ARG B 1 296 ? -6.793 32.969 4.539 1 96.81 296 ARG B N 1
ATOM 5306 C CA . ARG B 1 296 ? -6.996 33.969 3.525 1 96.81 296 ARG B CA 1
ATOM 5307 C C . ARG B 1 296 ? -8.172 34.875 3.891 1 96.81 296 ARG B C 1
ATOM 5309 O O . ARG B 1 296 ? -8.117 36.094 3.688 1 96.81 296 ARG B O 1
ATOM 5316 N N . ASN B 1 297 ? -9.203 34.25 4.344 1 96.75 297 ASN B N 1
ATOM 5317 C CA . ASN B 1 297 ? -10.438 34.938 4.727 1 96.75 297 ASN B CA 1
ATOM 5318 C C . ASN B 1 297 ? -10.945 34.438 6.078 1 96.75 297 ASN B C 1
ATOM 5320 O O . ASN B 1 297 ? -11.812 33.562 6.137 1 96.75 297 ASN B O 1
ATOM 5324 N N . PRO B 1 298 ? -10.57 35.094 7.133 1 97.5 298 PRO B N 1
ATOM 5325 C CA . PRO B 1 298 ? -10.859 34.625 8.492 1 97.5 298 PRO B CA 1
ATOM 5326 C C . PRO B 1 298 ? -12.359 34.531 8.773 1 97.5 298 PRO B C 1
ATOM 5328 O O . PRO B 1 298 ? -12.766 33.875 9.75 1 97.5 298 PRO B O 1
ATOM 5331 N N . LYS B 1 299 ? -13.219 35.094 7.953 1 97.19 299 LYS B N 1
ATOM 5332 C CA . LYS B 1 299 ? -14.656 35.062 8.195 1 97.19 299 LYS B CA 1
ATOM 5333 C C . LYS B 1 299 ? -15.352 34.062 7.246 1 97.19 299 LYS B C 1
ATOM 5335 O O . LYS B 1 299 ? -16.562 34.125 7.078 1 97.19 299 LYS B O 1
ATOM 5340 N N . SER B 1 300 ? -14.586 33.219 6.68 1 97.12 300 SER B N 1
ATOM 5341 C CA . SER B 1 300 ? -15.117 32.281 5.68 1 97.12 300 SER B CA 1
ATOM 5342 C C . SER B 1 300 ? -16.031 31.25 6.316 1 97.12 300 SER B C 1
ATOM 5344 O O . SER B 1 300 ? -17 30.812 5.703 1 97.12 300 SER B O 1
ATOM 5346 N N . PHE B 1 301 ? -15.68 30.766 7.559 1 98.5 301 PHE B N 1
ATOM 5347 C CA . PHE B 1 301 ? -16.359 29.609 8.133 1 98.5 301 PHE B CA 1
ATOM 5348 C C . PHE B 1 301 ? -17.016 29.969 9.453 1 98.5 301 PHE B C 1
ATOM 5350 O O . PHE B 1 301 ? -16.438 29.75 10.523 1 98.5 301 PHE B O 1
ATOM 5357 N N . ALA B 1 302 ? -18.234 30.438 9.336 1 98 302 ALA B N 1
ATOM 5358 C CA . ALA B 1 302 ? -19.031 30.625 10.547 1 98 302 ALA B CA 1
ATOM 5359 C C . ALA B 1 302 ? -19.391 29.297 11.195 1 98 302 ALA B C 1
ATOM 5361 O O . ALA B 1 302 ? -19.672 28.312 10.492 1 98 302 ALA B O 1
ATOM 5362 N N . ALA B 1 303 ? -19.344 29.25 12.523 1 98 303 ALA B N 1
ATOM 5363 C CA . ALA B 1 303 ? -19.578 28 13.242 1 98 303 ALA B CA 1
ATOM 5364 C C . ALA B 1 303 ? -20.578 28.203 14.375 1 98 303 ALA B C 1
ATOM 5366 O O . ALA B 1 303 ? -20.641 29.281 14.984 1 98 303 ALA B O 1
ATOM 5367 N N . LEU B 1 304 ? -21.359 27.219 14.609 1 96.31 304 LEU B N 1
ATOM 5368 C CA . LEU B 1 304 ? -22.375 27.203 15.664 1 96.31 304 LEU B CA 1
ATOM 5369 C C . LEU B 1 304 ? -21.844 26.5 16.906 1 96.31 304 LEU B C 1
ATOM 5371 O O . LEU B 1 304 ? -21.359 25.375 16.844 1 96.31 304 LEU B O 1
ATOM 5375 N N . ARG B 1 305 ? -22 27.141 18.031 1 96.62 305 ARG B N 1
ATOM 5376 C CA . ARG B 1 305 ? -21.625 26.531 19.297 1 96.62 305 ARG B CA 1
ATOM 5377 C C . ARG B 1 305 ? -22.578 25.391 19.656 1 96.62 305 ARG B C 1
ATOM 5379 O O . ARG B 1 305 ? -23.797 25.562 19.641 1 96.62 305 ARG B O 1
ATOM 5386 N N . CYS B 1 306 ? -21.984 24.266 19.938 1 94.94 306 CYS B N 1
ATOM 5387 C CA . CYS B 1 306 ? -22.766 23.109 20.359 1 94.94 306 CYS B CA 1
ATOM 5388 C C . CYS B 1 306 ? -22.719 22.969 21.875 1 94.94 306 CYS B C 1
ATOM 5390 O O . CYS B 1 306 ? -21.797 23.438 22.531 1 94.94 306 CYS B O 1
ATOM 5392 N N . THR B 1 307 ? -23.688 22.281 22.438 1 90.44 307 THR B N 1
ATOM 5393 C CA . THR B 1 307 ? -23.828 22.156 23.891 1 90.44 307 THR B CA 1
ATOM 5394 C C . THR B 1 307 ? -22.844 21.141 24.438 1 90.44 307 THR B C 1
ATOM 5396 O O . THR B 1 307 ? -22.422 21.234 25.594 1 90.44 307 THR B O 1
ATOM 5399 N N . SER B 1 308 ? -22.562 20.141 23.578 1 90.69 308 SER B N 1
ATOM 5400 C CA . SER B 1 308 ? -21.688 19.078 24.047 1 90.69 308 SER B CA 1
ATOM 5401 C C . SER B 1 308 ? -21.031 18.344 22.875 1 90.69 308 SER B C 1
ATOM 5403 O O . SER B 1 308 ? -21.453 18.516 21.734 1 90.69 308 SER B O 1
ATOM 5405 N N . ALA B 1 309 ? -20.016 17.594 23.281 1 92 309 ALA B N 1
ATOM 5406 C CA . ALA B 1 309 ? -19.391 16.734 22.281 1 92 309 ALA B CA 1
ATOM 5407 C C . ALA B 1 309 ? -20.406 15.742 21.719 1 92 309 ALA B C 1
ATOM 5409 O O . ALA B 1 309 ? -20.375 15.438 20.516 1 92 309 ALA B O 1
ATOM 5410 N N . LYS B 1 310 ? -21.266 15.242 22.516 1 92.88 310 LYS B N 1
ATOM 5411 C CA . LYS B 1 310 ? -22.281 14.273 22.109 1 92.88 310 LYS B CA 1
ATOM 5412 C C . LYS B 1 310 ? -23.203 14.859 21.047 1 92.88 310 LYS B C 1
ATOM 5414 O O . LYS B 1 310 ? -23.625 14.164 20.125 1 92.88 310 LYS B O 1
ATOM 5419 N N . SER B 1 311 ? -23.531 16.141 21.234 1 90.88 311 SER B N 1
ATOM 5420 C CA . SER B 1 311 ? -24.469 16.766 20.297 1 90.88 311 SER B CA 1
ATOM 5421 C C . SER B 1 311 ? -23.875 16.828 18.891 1 90.88 311 SER B C 1
ATOM 5423 O O . SER B 1 311 ? -24.609 16.75 17.906 1 90.88 311 SER B O 1
ATOM 5425 N N . VAL B 1 312 ? -22.609 17 18.797 1 91.06 312 VAL B N 1
ATOM 5426 C CA . VAL B 1 312 ? -21.984 17.031 17.484 1 91.06 312 VAL B CA 1
ATOM 5427 C C . VAL B 1 312 ? -21.828 15.609 16.938 1 91.06 312 VAL B C 1
ATOM 5429 O O . VAL B 1 312 ? -22.109 15.352 15.773 1 91.06 312 VAL B O 1
ATOM 5432 N N . LEU B 1 313 ? -21.469 14.68 17.781 1 90.5 313 LEU B N 1
ATOM 5433 C CA . LEU B 1 313 ? -21.219 13.297 17.375 1 90.5 313 LEU B CA 1
ATOM 5434 C C . LEU B 1 313 ? -22.5 12.602 16.984 1 90.5 313 LEU B C 1
ATOM 5436 O O . LEU B 1 313 ? -22.5 11.703 16.141 1 90.5 313 LEU B O 1
ATOM 5440 N N . SER B 1 314 ? -23.609 13.109 17.516 1 90.31 314 SER B N 1
ATOM 5441 C CA . SER B 1 314 ? -24.906 12.531 17.172 1 90.31 314 SER B CA 1
ATOM 5442 C C . SER B 1 314 ? -25.625 13.383 16.125 1 90.31 314 SER B C 1
ATOM 5444 O O . SER B 1 314 ? -26.797 13.125 15.812 1 90.31 314 SER B O 1
ATOM 5446 N N . ALA B 1 315 ? -25.016 14.391 15.734 1 90.12 315 ALA B N 1
ATOM 5447 C CA . ALA B 1 315 ? -25.547 15.281 14.703 1 90.12 315 ALA B CA 1
ATOM 5448 C C . ALA B 1 315 ? -26.844 15.945 15.172 1 90.12 315 ALA B C 1
ATOM 5450 O O . ALA B 1 315 ? -27.844 15.945 14.445 1 90.12 315 ALA B O 1
ATOM 5451 N N . THR B 1 316 ? -26.797 16.484 16.406 1 88.25 316 THR B N 1
ATOM 5452 C CA . THR B 1 316 ? -28 17.094 16.969 1 88.25 316 THR B CA 1
ATOM 5453 C C . THR B 1 316 ? -27.75 18.547 17.328 1 88.25 316 THR B C 1
ATOM 5455 O O . THR B 1 316 ? -28.625 19.234 17.859 1 88.25 316 THR B O 1
ATOM 5458 N N . CYS B 1 317 ? -26.531 19.078 17.141 1 90.38 317 CYS B N 1
ATOM 5459 C CA . CYS B 1 317 ? -26.266 20.484 17.375 1 90.38 317 CYS B CA 1
ATOM 5460 C C . CYS B 1 317 ? -27.156 21.359 16.5 1 90.38 317 CYS B C 1
ATOM 5462 O O . CYS B 1 317 ? -27.234 21.172 15.289 1 90.38 317 CYS B O 1
ATOM 5464 N N . ASN B 1 318 ? -27.906 22.312 17.094 1 85.88 318 ASN B N 1
ATOM 5465 C CA . ASN B 1 318 ? -28.828 23.188 16.391 1 85.88 318 ASN B CA 1
ATOM 5466 C C . ASN B 1 318 ? -29.031 24.5 17.125 1 85.88 318 ASN B C 1
ATOM 5468 O O . ASN B 1 318 ? -28.516 24.688 18.234 1 85.88 318 ASN B O 1
ATOM 5472 N N . CYS B 1 319 ? -29.578 25.5 16.438 1 81.19 319 CYS B N 1
ATOM 5473 C CA . CYS B 1 319 ? -29.812 26.812 17.047 1 81.19 319 CYS B CA 1
ATOM 5474 C C . CYS B 1 319 ? -31.266 26.984 17.438 1 81.19 319 CYS B C 1
ATOM 5476 O O . CYS B 1 319 ? -31.688 28.078 17.812 1 81.19 319 CYS B O 1
ATOM 5478 N N . ASN B 1 320 ? -32.156 26.078 17.094 1 70.06 320 ASN B N 1
ATOM 5479 C CA . ASN B 1 320 ? -33.531 26.25 17.453 1 70.06 320 ASN B CA 1
ATOM 5480 C C . ASN B 1 320 ? -33.781 26.047 18.953 1 70.06 320 ASN B C 1
ATOM 5482 O O . ASN B 1 320 ? -33.188 25.141 19.562 1 70.06 320 ASN B O 1
ATOM 5486 N N . ILE B 1 321 ? -34 27.203 19.672 1 52.81 321 ILE B N 1
ATOM 5487 C CA . ILE B 1 321 ? -34.531 27.266 21.016 1 52.81 321 ILE B CA 1
ATOM 5488 C C . ILE B 1 321 ? -35.75 26.344 21.125 1 52.81 321 ILE B C 1
ATOM 5490 O O . ILE B 1 321 ? -36.219 26.016 22.219 1 52.81 321 ILE B O 1
ATOM 5494 N N . GLY B 1 322 ? -36.094 25.234 20.5 1 48.84 322 GLY B N 1
ATOM 5495 C CA . GLY B 1 322 ? -37.188 24.328 20.75 1 48.84 322 GLY B CA 1
ATOM 5496 C C . GLY B 1 322 ? -37.188 23.109 19.859 1 48.84 322 GLY B C 1
ATOM 5497 O O . GLY B 1 322 ? -38.031 22.219 20.016 1 48.84 322 GLY B O 1
ATOM 5498 N N . GLY B 1 323 ? -36.75 23.078 18.578 1 47.72 323 GLY B N 1
ATOM 5499 C CA . GLY B 1 323 ? -37.062 21.953 17.719 1 47.72 323 GLY B CA 1
ATOM 5500 C C . GLY B 1 323 ? -36 20.859 17.75 1 47.72 323 GLY B C 1
ATOM 5501 O O . GLY B 1 323 ? -34.812 21.141 17.641 1 47.72 323 GLY B O 1
ATOM 5502 N N . SER B 1 324 ? -36.094 20 18.609 1 48.59 324 SER B N 1
ATOM 5503 C CA . SER B 1 324 ? -35.344 18.797 18.922 1 48.59 324 SER B CA 1
ATOM 5504 C C . SER B 1 324 ? -35.031 18 17.672 1 48.59 324 SER B C 1
ATOM 5506 O O . SER B 1 324 ? -34.531 16.859 17.75 1 48.59 324 SER B O 1
ATOM 5508 N N . GLY B 1 325 ? -35.438 18.312 16.438 1 51.25 325 GLY B N 1
ATOM 5509 C CA . GLY B 1 325 ? -35.438 17.172 15.523 1 51.25 325 GLY B CA 1
ATOM 5510 C C . GLY B 1 325 ? -34.031 16.828 15.039 1 51.25 325 GLY B C 1
ATOM 5511 O O . GLY B 1 325 ? -33.219 17.719 14.758 1 51.25 325 GLY B O 1
ATOM 5512 N N . LYS B 1 326 ? -33.625 15.617 15.297 1 56.16 326 LYS B N 1
ATOM 5513 C CA . LYS B 1 326 ? -32.5 14.922 14.727 1 56.16 326 LYS B CA 1
ATOM 5514 C C . LYS B 1 326 ? -32.344 15.234 13.242 1 56.16 326 LYS B C 1
ATOM 5516 O O . LYS B 1 326 ? -33.312 15.164 12.484 1 56.16 326 LYS B O 1
ATOM 5521 N N . TYR B 1 327 ? -31.344 15.812 12.859 1 60.78 327 TYR B N 1
ATOM 5522 C CA . TYR B 1 327 ? -30.891 16.078 11.5 1 60.78 327 TYR B CA 1
ATOM 5523 C C . TYR B 1 327 ? -31.641 17.266 10.898 1 60.78 327 TYR B C 1
ATOM 5525 O O . TYR B 1 327 ? -31.906 17.297 9.695 1 60.78 327 TYR B O 1
ATOM 5533 N N . ALA B 1 328 ? -32.188 18.172 11.719 1 63.75 328 ALA B N 1
ATOM 5534 C CA . ALA B 1 328 ? -32.938 19.281 11.148 1 63.75 328 ALA B CA 1
ATOM 5535 C C . ALA B 1 328 ? -32.062 20.203 10.328 1 63.75 328 ALA B C 1
ATOM 5537 O O . ALA B 1 328 ? -31 20.625 10.797 1 63.75 328 ALA B O 1
ATOM 5538 N N . VAL B 1 329 ? -32.344 20.266 9.031 1 69.31 329 VAL B N 1
ATOM 5539 C CA . VAL B 1 329 ? -31.703 21.25 8.156 1 69.31 329 VAL B CA 1
ATOM 5540 C C . VAL B 1 329 ? -32.188 22.656 8.523 1 69.31 329 VAL B C 1
ATOM 5542 O O . VAL B 1 329 ? -33.406 22.922 8.523 1 69.31 329 VAL B O 1
ATOM 5545 N N . GLN B 1 330 ? -31.219 23.422 9.156 1 84.12 330 GLN B N 1
ATOM 5546 C CA . GLN B 1 330 ? -31.516 24.781 9.602 1 84.12 330 GLN B CA 1
ATOM 5547 C C . GLN B 1 330 ? -30.359 25.719 9.266 1 84.12 330 GLN B C 1
ATOM 5549 O O . GLN B 1 330 ? -29.234 25.281 9.023 1 84.12 330 GLN B O 1
ATOM 5554 N N . THR B 1 331 ? -30.75 26.953 9.141 1 92.19 331 THR B N 1
ATOM 5555 C CA . THR B 1 331 ? -29.734 28 9.016 1 92.19 331 THR B CA 1
ATOM 5556 C C . THR B 1 331 ? -29.641 28.812 10.312 1 92.19 331 THR B C 1
ATOM 5558 O O . THR B 1 331 ? -30.641 29.281 10.836 1 92.19 331 THR B O 1
ATOM 5561 N N . CYS B 1 332 ? -28.438 28.844 10.859 1 93.31 332 CYS B N 1
ATOM 5562 C CA . CYS B 1 332 ? -28.188 29.5 12.133 1 93.31 332 CYS B CA 1
ATOM 5563 C C . CYS B 1 332 ? -27.172 30.625 11.969 1 93.31 332 CYS B C 1
ATOM 5565 O O . CYS B 1 332 ? -26.359 30.609 11.047 1 93.31 332 CYS B O 1
ATOM 5567 N N . THR B 1 333 ? -27.281 31.672 12.812 1 94.06 333 THR B N 1
ATOM 5568 C CA . THR B 1 333 ? -26.203 32.656 12.898 1 94.06 333 THR B CA 1
ATOM 5569 C C . THR B 1 333 ? -24.984 32.031 13.586 1 94.06 333 THR B C 1
ATOM 5571 O O . THR B 1 333 ? -25.109 31.406 14.633 1 94.06 333 THR B O 1
ATOM 5574 N N . GLY B 1 334 ? -23.844 32.25 13.062 1 96.06 334 GLY B N 1
ATOM 5575 C CA . GLY B 1 334 ? -22.609 31.703 13.641 1 96.06 334 GLY B CA 1
ATOM 5576 C C . GLY B 1 334 ? -22.203 32.406 14.922 1 96.06 334 GLY B C 1
ATOM 5577 O O . GLY B 1 334 ? -22.375 33.625 15.055 1 96.06 334 GLY B O 1
ATOM 5578 N N . ASN B 1 335 ? -21.594 31.641 15.797 1 96.5 335 ASN B N 1
ATOM 5579 C CA . ASN B 1 335 ? -21.078 32.188 17.047 1 96.5 335 ASN B CA 1
ATOM 5580 C C . ASN B 1 335 ? -19.625 32.594 16.922 1 96.5 335 ASN B C 1
ATOM 5582 O O . ASN B 1 335 ? -19.188 33.531 17.594 1 96.5 335 ASN B O 1
ATOM 5586 N N . GLU B 1 336 ? -18.891 31.828 16.219 1 97.75 336 GLU B N 1
ATOM 5587 C CA . GLU B 1 336 ? -17.453 32.031 16.016 1 97.75 336 GLU B CA 1
ATOM 5588 C C . GLU B 1 336 ? -17.047 31.688 14.586 1 97.75 336 GLU B C 1
ATOM 5590 O O . GLU B 1 336 ? -17.891 31.266 13.789 1 97.75 336 GLU B O 1
ATOM 5595 N N . PHE B 1 337 ? -15.812 31.969 14.281 1 98.5 337 PHE B N 1
ATOM 5596 C CA . PHE B 1 337 ? -15.242 31.594 12.992 1 98.5 337 PHE B CA 1
ATOM 5597 C C . PHE B 1 337 ? -14.094 30.609 13.164 1 98.5 337 PHE B C 1
ATOM 5599 O O . PHE B 1 337 ? -13.242 30.797 14.047 1 98.5 337 PHE B O 1
ATOM 5606 N N . MET B 1 338 ? -14.117 29.547 12.398 1 98.75 338 MET B N 1
ATOM 5607 C CA . MET B 1 338 ? -13.039 28.547 12.422 1 98.75 338 MET B CA 1
ATOM 5608 C C . MET B 1 338 ? -11.75 29.141 11.844 1 98.75 338 MET B C 1
ATOM 5610 O O . MET B 1 338 ? -11.781 29.844 10.844 1 98.75 338 MET B O 1
ATOM 5614 N N . GLY B 1 339 ? -10.625 28.797 12.406 1 98.44 339 GLY B N 1
ATOM 5615 C CA . GLY B 1 339 ? -9.32 29.156 11.875 1 98.44 339 GLY B CA 1
ATOM 5616 C C . GLY B 1 339 ? -9.062 30.656 11.906 1 98.44 339 GLY B C 1
ATOM 5617 O O . GLY B 1 339 ? -9.305 31.312 12.922 1 98.44 339 GLY B O 1
ATOM 5618 N N . GLY B 1 340 ? -8.414 31.109 10.883 1 96.25 340 GLY B N 1
ATOM 5619 C CA . GLY B 1 340 ? -8.117 32.531 10.742 1 96.25 340 GLY B CA 1
ATOM 5620 C C . GLY B 1 340 ? -6.668 32.875 11.023 1 96.25 340 GLY B C 1
ATOM 5621 O O . GLY B 1 340 ? -5.891 32 11.43 1 96.25 340 GLY B O 1
ATOM 5622 N N . GLU B 1 341 ? -6.309 34 10.758 1 97.31 341 GLU B N 1
ATOM 5623 C CA . GLU B 1 341 ? -5.012 34.594 11.008 1 97.31 341 GLU B CA 1
ATOM 5624 C C . GLU B 1 341 ? -5.156 36.094 11.273 1 97.31 341 GLU B C 1
ATOM 5626 O O . GLU B 1 341 ? -5.727 36.844 10.453 1 97.31 341 GLU B O 1
ATOM 5631 N N . PRO B 1 342 ? -4.613 36.594 12.445 1 97.19 342 PRO B N 1
ATOM 5632 C CA . PRO B 1 342 ? -3.994 35.844 13.523 1 97.19 342 PRO B CA 1
ATOM 5633 C C . PRO B 1 342 ? -5.004 35 14.305 1 97.19 342 PRO B C 1
ATOM 5635 O O . PRO B 1 342 ? -6.215 35.188 14.156 1 97.19 342 PRO B O 1
ATOM 5638 N N . ALA B 1 343 ? -4.527 34.156 15.125 1 97.88 343 ALA B N 1
ATOM 5639 C CA . ALA B 1 343 ? -5.375 33.281 15.945 1 97.88 343 ALA B CA 1
ATOM 5640 C C . ALA B 1 343 ? -6.254 34.125 16.875 1 97.88 343 ALA B C 1
ATOM 5642 O O . ALA B 1 343 ? -5.777 35.062 17.531 1 97.88 343 ALA B O 1
ATOM 5643 N N . VAL B 1 344 ? -7.535 33.875 16.859 1 97.69 344 VAL B N 1
ATOM 5644 C CA . VAL B 1 344 ? -8.477 34.406 17.828 1 97.69 344 VAL B CA 1
ATOM 5645 C C . VAL B 1 344 ? -8.836 33.312 18.844 1 97.69 344 VAL B C 1
ATOM 5647 O O . VAL B 1 344 ? -9.273 32.219 18.453 1 97.69 344 VAL B O 1
ATOM 5650 N N . HIS B 1 345 ? -8.625 33.594 20.125 1 98.06 345 HIS B N 1
ATOM 5651 C CA . HIS B 1 345 ? -8.828 32.594 21.172 1 98.06 345 HIS B CA 1
ATOM 5652 C C . HIS B 1 345 ? -10.312 32.344 21.422 1 98.06 345 HIS B C 1
ATOM 5654 O O . HIS B 1 345 ? -11.047 33.25 21.797 1 98.06 345 HIS B O 1
ATOM 5660 N N . LYS B 1 346 ? -10.742 31.234 21.094 1 97.75 346 LYS B N 1
ATOM 5661 C CA . LYS B 1 346 ? -12.094 30.734 21.312 1 97.75 346 LYS B CA 1
ATOM 5662 C C . LYS B 1 346 ? -12.094 29.531 22.25 1 97.75 346 LYS B C 1
ATOM 5664 O O . LYS B 1 346 ? -11.047 28.953 22.531 1 97.75 346 LYS B O 1
ATOM 5669 N N . ARG B 1 347 ? -13.25 29.266 22.797 1 98.12 347 ARG B N 1
ATOM 5670 C CA . ARG B 1 347 ? -13.414 28.078 23.641 1 98.12 347 ARG B CA 1
ATOM 5671 C C . ARG B 1 347 ? -14.758 27.406 23.359 1 98.12 347 ARG B C 1
ATOM 5673 O O . ARG B 1 347 ? -15.781 28.078 23.234 1 98.12 347 ARG B O 1
ATOM 5680 N N . GLY B 1 348 ? -14.664 26.078 23.219 1 97.88 348 GLY B N 1
ATOM 5681 C CA . GLY B 1 348 ? -15.914 25.359 23.078 1 97.88 348 GLY B CA 1
ATOM 5682 C C . GLY B 1 348 ? -15.891 24.375 21.922 1 97.88 348 GLY B C 1
ATOM 5683 O O . GLY B 1 348 ? -14.828 24.031 21.391 1 97.88 348 GLY B O 1
ATOM 5684 N N . ILE B 1 349 ? -17.062 23.766 21.734 1 98.19 349 ILE B N 1
ATOM 5685 C CA . ILE B 1 349 ? -17.312 22.797 20.672 1 98.19 349 ILE B CA 1
ATOM 5686 C C . ILE B 1 349 ? -18.234 23.391 19.625 1 98.19 349 ILE B C 1
ATOM 5688 O O . ILE B 1 349 ? -19.297 23.922 19.953 1 98.19 349 ILE B O 1
ATOM 5692 N N . PHE B 1 350 ? -17.844 23.297 18.359 1 97.94 350 PHE B N 1
ATOM 5693 C CA . PHE B 1 350 ? -18.578 24.016 17.312 1 97.94 350 PHE B CA 1
ATOM 5694 C C . PHE B 1 350 ? -18.844 23.109 16.125 1 97.94 350 PHE B C 1
ATOM 5696 O O . PHE B 1 350 ? -18.047 22.219 15.812 1 97.94 350 PHE B O 1
ATOM 5703 N N . TYR B 1 351 ? -19.969 23.359 15.469 1 97 351 TYR B N 1
ATOM 5704 C CA . TYR B 1 351 ? -20.312 22.766 14.188 1 97 351 TYR B CA 1
ATOM 5705 C C . TYR B 1 351 ? -20.25 23.797 13.07 1 97 351 TYR B C 1
ATOM 5707 O O . TYR B 1 351 ? -20.641 24.953 13.258 1 97 351 TYR B O 1
ATOM 5715 N N . LEU B 1 352 ? -19.75 23.406 11.914 1 97.56 352 LEU B N 1
ATOM 5716 C CA . LEU B 1 352 ? -19.844 24.25 10.727 1 97.56 352 LEU B CA 1
ATOM 5717 C C . LEU B 1 352 ? -20.125 23.406 9.484 1 97.56 352 LEU B C 1
ATOM 5719 O O . LEU B 1 352 ? -19.922 22.203 9.492 1 97.56 352 LEU B O 1
ATOM 5723 N N . SER B 1 353 ? -20.656 24.031 8.492 1 96.19 353 SER B N 1
ATOM 5724 C CA . SER B 1 353 ? -20.922 23.406 7.203 1 96.19 353 SER B CA 1
ATOM 5725 C C . SER B 1 353 ? -20.062 24.031 6.102 1 96.19 353 SER B C 1
ATOM 5727 O O . SER B 1 353 ? -19.578 25.156 6.246 1 96.19 353 SER B O 1
ATOM 5729 N N . THR B 1 354 ? -19.828 23.281 5.117 1 97.19 354 THR B N 1
ATOM 5730 C CA . THR B 1 354 ? -19.047 23.766 3.988 1 97.19 354 THR B CA 1
ATOM 5731 C C . THR B 1 354 ? -19.781 23.531 2.674 1 97.19 354 THR B C 1
ATOM 5733 O O . THR B 1 354 ? -20.719 22.734 2.621 1 97.19 354 THR B O 1
ATOM 5736 N N . ARG B 1 355 ? -19.359 24.188 1.644 1 95.25 355 ARG B N 1
ATOM 5737 C CA . ARG B 1 355 ? -19.859 23.984 0.287 1 95.25 355 ARG B CA 1
ATOM 5738 C C . ARG B 1 355 ? -19.109 22.844 -0.408 1 95.25 355 ARG B C 1
ATOM 5740 O O . ARG B 1 355 ? -18.031 22.438 0.033 1 95.25 355 ARG B O 1
ATOM 5747 N N . PRO B 1 356 ? -19.688 22.344 -1.521 1 93 356 PRO B N 1
ATOM 5748 C CA . PRO B 1 356 ? -19.062 21.203 -2.219 1 93 356 PRO B CA 1
ATOM 5749 C C . PRO B 1 356 ? -17.922 21.641 -3.127 1 93 356 PRO B C 1
ATOM 5751 O O . PRO B 1 356 ? -17.188 20.797 -3.635 1 93 356 PRO B O 1
ATOM 5754 N N . GLN B 1 357 ? -17.812 22.953 -3.285 1 90.62 357 GLN B N 1
ATOM 5755 C CA . GLN B 1 357 ? -16.719 23.484 -4.098 1 90.62 357 GLN B CA 1
ATOM 5756 C C . GLN B 1 357 ? -16.109 24.719 -3.457 1 90.62 357 GLN B C 1
ATOM 5758 O O . GLN B 1 357 ? -16.781 25.453 -2.721 1 90.62 357 GLN B O 1
ATOM 5763 N N . SER B 1 358 ? -14.773 25 -3.684 1 88.81 358 SER B N 1
ATOM 5764 C CA . SER B 1 358 ? -14.094 26.188 -3.191 1 88.81 358 SER B CA 1
ATOM 5765 C C . SER B 1 358 ? -14.688 27.453 -3.809 1 88.81 358 SER B C 1
ATOM 5767 O O . SER B 1 358 ? -15.062 27.469 -4.984 1 88.81 358 SER B O 1
ATOM 5769 N N . PRO B 1 359 ? -14.781 28.5 -3.201 1 94.5 359 PRO B N 1
ATOM 5770 C CA . PRO B 1 359 ? -14.516 28.578 -1.764 1 94.5 359 PRO B CA 1
ATOM 5771 C C . PRO B 1 359 ? -15.484 27.75 -0.935 1 94.5 359 PRO B C 1
ATOM 5773 O O . PRO B 1 359 ? -16.688 27.734 -1.217 1 94.5 359 PRO B O 1
ATOM 5776 N N . TYR B 1 360 ? -15.039 27.031 0.054 1 96.38 360 TYR B N 1
ATOM 5777 C CA . TYR B 1 360 ? -15.82 26.078 0.835 1 96.38 360 TYR B CA 1
ATOM 5778 C C . TYR B 1 360 ? -16.672 26.797 1.871 1 96.38 360 TYR B C 1
ATOM 5780 O O . TYR B 1 360 ? -17.75 26.312 2.242 1 96.38 360 TYR B O 1
ATOM 5788 N N . GLY B 1 361 ? -16.109 27.828 2.422 1 96.88 361 GLY B N 1
ATOM 5789 C CA . GLY B 1 361 ? -16.859 28.609 3.381 1 96.88 361 GLY B CA 1
ATOM 5790 C C . GLY B 1 361 ? -17.969 29.438 2.742 1 96.88 361 GLY B C 1
ATOM 5791 O O . GLY B 1 361 ? -17.844 29.875 1.591 1 96.88 361 GLY B O 1
ATOM 5792 N N . SER B 1 362 ? -19.016 29.766 3.453 1 94.75 362 SER B N 1
ATOM 5793 C CA . SER B 1 362 ? -20.125 30.547 2.924 1 94.75 362 SER B CA 1
ATOM 5794 C C . SER B 1 362 ? -19.828 32.031 3.02 1 94.75 362 SER B C 1
ATOM 5796 O O . SER B 1 362 ? -20.422 32.844 2.285 1 94.75 362 SER B O 1
ATOM 5798 N N . SER B 1 363 ? -19.109 32.469 3.861 1 94.81 363 SER B N 1
ATOM 5799 C CA . SER B 1 363 ? -18.703 33.875 4.062 1 94.81 363 SER B CA 1
ATOM 5800 C C . SER B 1 363 ? -19.922 34.75 4.297 1 94.81 363 SER B C 1
ATOM 5802 O O . SER B 1 363 ? -19.953 35.906 3.854 1 94.81 363 SER B O 1
ATOM 5804 N N . ASP B 1 364 ? -21 34.25 4.871 1 95.69 364 ASP B N 1
ATOM 5805 C CA . ASP B 1 364 ? -22.219 35.031 5.098 1 95.69 364 ASP B CA 1
ATOM 5806 C C . ASP B 1 364 ? -22.547 35.094 6.586 1 95.69 364 ASP B C 1
ATOM 5808 O O . ASP B 1 364 ? -23.578 35.656 6.969 1 95.69 364 ASP B O 1
ATOM 5812 N N . GLY B 1 365 ? -21.656 34.562 7.359 1 95.69 365 GLY B N 1
ATOM 5813 C CA . GLY B 1 365 ? -21.828 34.625 8.797 1 95.69 365 GLY B CA 1
ATOM 5814 C C . GLY B 1 365 ? -22.859 33.594 9.297 1 95.69 365 GLY B C 1
ATOM 5815 O O . GLY B 1 365 ? -23.172 33.562 10.492 1 95.69 365 GLY B O 1
ATOM 5816 N N . LEU B 1 366 ? -23.266 32.781 8.375 1 95.44 366 LEU B N 1
ATOM 5817 C CA . LEU B 1 366 ? -24.328 31.844 8.711 1 95.44 366 LEU B CA 1
ATOM 5818 C C . LEU B 1 366 ? -23.797 30.406 8.664 1 95.44 366 LEU B C 1
ATOM 5820 O O . LEU B 1 366 ? -22.75 30.141 8.055 1 95.44 366 LEU B O 1
ATOM 5824 N N . VAL B 1 367 ? -24.469 29.562 9.453 1 95.62 367 VAL B N 1
ATOM 5825 C CA . VAL B 1 367 ? -24.219 28.125 9.438 1 95.62 367 VAL B CA 1
ATOM 5826 C C . VAL B 1 367 ? -25.406 27.391 8.82 1 95.62 367 VAL B C 1
ATOM 5828 O O . VAL B 1 367 ? -26.531 27.5 9.32 1 95.62 367 VAL B O 1
ATOM 5831 N N . HIS B 1 368 ? -25.188 26.703 7.742 1 93.94 368 HIS B N 1
ATOM 5832 C CA . HIS B 1 368 ? -26.219 25.953 7.047 1 93.94 368 HIS B CA 1
ATOM 5833 C C . HIS B 1 368 ? -26.172 24.469 7.43 1 93.94 368 HIS B C 1
ATOM 5835 O O . HIS B 1 368 ? -25.547 23.672 6.734 1 93.94 368 HIS B O 1
ATOM 5841 N N . ILE B 1 369 ? -26.828 24.172 8.461 1 93.25 369 ILE B N 1
ATOM 5842 C CA . ILE B 1 369 ? -26.75 22.828 9.023 1 93.25 369 ILE B CA 1
ATOM 5843 C C . ILE B 1 369 ? -27.25 21.812 7.996 1 93.25 369 ILE B C 1
ATOM 5845 O O . ILE B 1 369 ? -28.312 22 7.391 1 93.25 369 ILE B O 1
ATOM 5849 N N . LYS B 1 370 ? -26.469 20.844 7.746 1 91.19 370 LYS B N 1
ATOM 5850 C CA . LYS B 1 370 ? -26.766 19.781 6.777 1 91.19 370 LYS B CA 1
ATOM 5851 C C . LYS B 1 370 ? -26.844 18.422 7.453 1 91.19 370 LYS B C 1
ATOM 5853 O O . LYS B 1 370 ? -26.344 18.234 8.555 1 91.19 370 LYS B O 1
ATOM 5858 N N . ARG B 1 371 ? -27.531 17.5 6.797 1 92.38 371 ARG B N 1
ATOM 5859 C CA . ARG B 1 371 ? -27.531 16.109 7.266 1 92.38 371 ARG B CA 1
ATOM 5860 C C . ARG B 1 371 ? -26.141 15.484 7.098 1 92.38 371 ARG B C 1
ATOM 5862 O O . ARG B 1 371 ? -25.422 15.797 6.145 1 92.38 371 ARG B O 1
ATOM 5869 N N . PRO B 1 372 ? -25.828 14.57 8.031 1 94.19 372 PRO B N 1
ATOM 5870 C CA . PRO B 1 372 ? -24.531 13.898 7.895 1 94.19 372 PRO B CA 1
ATOM 5871 C C . PRO B 1 372 ? -24.453 13.039 6.641 1 94.19 372 PRO B C 1
ATOM 5873 O O . PRO B 1 372 ? -25.438 12.406 6.25 1 94.19 372 PRO B O 1
ATOM 5876 N N . ARG B 1 373 ? -23.328 13.062 6.055 1 94.12 373 ARG B N 1
ATOM 5877 C CA . ARG B 1 373 ? -22.984 12.172 4.945 1 94.12 373 ARG B CA 1
ATOM 5878 C C . ARG B 1 373 ? -21.984 11.109 5.375 1 94.12 373 ARG B C 1
ATOM 5880 O O . ARG B 1 373 ? -21.109 11.383 6.203 1 94.12 373 ARG B O 1
ATOM 5887 N N . PRO B 1 374 ? -22.109 9.93 4.766 1 93.62 374 PRO B N 1
ATOM 5888 C CA . PRO B 1 374 ? -21.109 8.922 5.105 1 93.62 374 PRO B CA 1
ATOM 5889 C C . PRO B 1 374 ? -19.688 9.336 4.703 1 93.62 374 PRO B C 1
ATOM 5891 O O . PRO B 1 374 ? -19.5 9.945 3.643 1 93.62 374 PRO B O 1
ATOM 5894 N N . SER B 1 375 ? -18.766 8.953 5.559 1 95.25 375 SER B N 1
ATOM 5895 C CA . SER B 1 375 ? -17.375 9.227 5.234 1 95.25 375 SER B CA 1
ATOM 5896 C C . SER B 1 375 ? -16.922 8.43 4.012 1 95.25 375 SER B C 1
ATOM 5898 O O . SER B 1 375 ? -17.391 7.312 3.787 1 95.25 375 SER B O 1
ATOM 5900 N N . THR B 1 376 ? -16.031 8.969 3.316 1 91.81 376 THR B N 1
ATOM 5901 C CA . THR B 1 376 ? -15.508 8.305 2.131 1 91.81 376 THR B CA 1
ATOM 5902 C C . THR B 1 376 ? -14.805 7 2.508 1 91.81 376 THR B C 1
ATOM 5904 O O . THR B 1 376 ? -14.867 6.02 1.765 1 91.81 376 THR B O 1
ATOM 5907 N N . ILE B 1 377 ? -14.141 6.969 3.623 1 91.38 377 ILE B N 1
ATOM 5908 C CA . ILE B 1 377 ? -13.43 5.77 4.051 1 91.38 377 ILE B CA 1
ATOM 5909 C C . ILE B 1 377 ? -14.43 4.664 4.375 1 91.38 377 ILE B C 1
ATOM 5911 O O . ILE B 1 377 ? -14.156 3.482 4.156 1 91.38 377 ILE B O 1
ATOM 5915 N N . ARG B 1 378 ? -15.555 5.008 4.898 1 91.12 378 ARG B N 1
ATOM 5916 C CA . ARG B 1 378 ? -16.594 4.023 5.148 1 91.12 378 ARG B CA 1
ATOM 5917 C C . ARG B 1 378 ? -17.125 3.441 3.838 1 91.12 378 ARG B C 1
ATOM 5919 O O . ARG B 1 378 ? -17.344 2.232 3.738 1 91.12 378 ARG B O 1
ATOM 5926 N N . GLU B 1 379 ? -17.312 4.301 2.959 1 89.31 379 GLU B N 1
ATOM 5927 C CA . GLU B 1 379 ? -17.75 3.838 1.646 1 89.31 379 GLU B CA 1
ATOM 5928 C C . GLU B 1 379 ? -16.719 2.914 1.013 1 89.31 379 GLU B C 1
ATOM 5930 O O . GLU B 1 379 ? -17.062 1.9 0.407 1 89.31 379 GLU B O 1
ATOM 5935 N N . THR B 1 380 ? -15.531 3.303 1.141 1 86 380 THR B N 1
ATOM 5936 C CA . THR B 1 380 ? -14.43 2.48 0.639 1 86 380 THR B CA 1
ATOM 5937 C C . THR B 1 380 ? -14.422 1.12 1.331 1 86 380 THR B C 1
ATOM 5939 O O . THR B 1 380 ? -14.227 0.09 0.681 1 86 380 THR B O 1
ATOM 5942 N N . ALA B 1 381 ? -14.594 1.175 2.594 1 87.62 381 ALA B N 1
ATOM 5943 C CA . ALA B 1 381 ? -14.578 -0.044 3.4 1 87.62 381 ALA B CA 1
ATOM 5944 C C . ALA B 1 381 ? -15.688 -1 2.977 1 87.62 381 ALA B C 1
ATOM 5946 O O . ALA B 1 381 ? -15.562 -2.217 3.131 1 87.62 381 ALA B O 1
ATOM 5947 N N . ASN B 1 382 ? -16.703 -0.468 2.48 1 84.94 382 ASN B N 1
ATOM 5948 C CA . ASN B 1 382 ? -17.859 -1.275 2.117 1 84.94 382 ASN B CA 1
ATOM 5949 C C . ASN B 1 382 ? -17.719 -1.86 0.716 1 84.94 382 ASN B C 1
ATOM 5951 O O . ASN B 1 382 ? -18.5 -2.721 0.315 1 84.94 382 ASN B O 1
ATOM 5955 N N . ARG B 1 383 ? -16.688 -1.386 0.067 1 78.56 383 ARG B N 1
ATOM 5956 C CA . ARG B 1 383 ? -16.438 -1.922 -1.268 1 78.56 383 ARG B CA 1
ATOM 5957 C C . ARG B 1 383 ? -15.766 -3.289 -1.195 1 78.56 383 ARG B C 1
ATOM 5959 O O . ARG B 1 383 ? -14.852 -3.496 -0.392 1 78.56 383 ARG B O 1
ATOM 5966 N N . ARG B 1 384 ? -16.375 -4.293 -1.74 1 68.12 384 ARG B N 1
ATOM 5967 C CA . ARG B 1 384 ? -15.727 -5.602 -1.813 1 68.12 384 ARG B CA 1
ATOM 5968 C C . ARG B 1 384 ? -14.984 -5.773 -3.137 1 68.12 384 ARG B C 1
ATOM 5970 O O . ARG B 1 384 ? -15.484 -5.363 -4.188 1 68.12 384 ARG B O 1
ATOM 5977 N N . PRO B 1 385 ? -13.633 -6.004 -2.971 1 61.47 385 PRO B N 1
ATOM 5978 C CA . PRO B 1 385 ? -12.898 -6.227 -4.219 1 61.47 385 PRO B CA 1
ATOM 5979 C C . PRO B 1 385 ? -13.648 -7.145 -5.184 1 61.47 385 PRO B C 1
ATOM 5981 O O . PRO B 1 385 ? -14.344 -8.062 -4.75 1 61.47 385 PRO B O 1
ATOM 5984 N N . PHE B 1 386 ? -14.125 -6.492 -6.328 1 54.72 386 PHE B N 1
ATOM 5985 C CA . PHE B 1 386 ? -14.867 -7.309 -7.281 1 54.72 386 PHE B CA 1
ATOM 5986 C C . PHE B 1 386 ? -14.055 -8.523 -7.699 1 54.72 386 PHE B C 1
ATOM 5988 O O . PHE B 1 386 ? -12.836 -8.43 -7.895 1 54.72 386 PHE B O 1
ATOM 5995 N N . GLY B 1 387 ? -14.367 -9.719 -7.215 1 45.88 387 GLY B N 1
ATOM 5996 C CA . GLY B 1 387 ? -13.984 -10.93 -7.922 1 45.88 387 GLY B CA 1
ATOM 5997 C C . GLY B 1 387 ? -14.312 -10.891 -9.398 1 45.88 387 GLY B C 1
ATOM 5998 O O . GLY B 1 387 ? -15.141 -10.086 -9.836 1 45.88 387 GLY B O 1
#